Protein AF-0000000084992328 (afdb_homodimer)

Secondary structure (DSSP, 8-state):
--EEEEE--TTSSEEEEEEE-PPBT-B--HHHHHHHHHHHH-STT--THHHH----EEEEESEETTEE-SSPEEEEEE-GGGGGTTTTS-SSTT--TTSS---SPPTTSSHHHHHHHHT-SSTHHHHHHHSGGGHHHHHHHHHHHHHHHHTTT-EEEEEEEEETTEE-PPPPS-HHHHHHHHHHSTTS-S-HHHHHHHHHHHHHHHHTT--B-EEEEEEEESPPTT-B-SSSGGG-HHHHHHHHHHTSTTEEEEEETTGGGGGGSBHHHHS--EEEETTTEEEES--TTTTEETTEE-SSPEEEEEEEPPPS--SSPPEEE-TTT--EEEPP-----SB-HHHHHHHHHHHHHHHHHHHHHHHH--SBHHHHHHHHHHHHHHHHHT--/--EEEEE--TTSSEEEEEEE-PPBT-B--HHHHHHHHHHHH-STT--THHHH----EEEEESEETTEE-SSPEEEEEE-GGGGGTTTTS-SSTT--TTSS---SPPTTSSHHHHHHHHT-SSTHHHHHHHSGGGHHHHHHHHHHHHHHHHTTT-EEEEEEEEETTEE-PPPPS-HHHHHHHHHHSTTS-S-HHHHHHHHHHHHHHHHTT--B-EEEEEEEESPPTT-B-SSSGGG-HHHHHHHHHHTSTTEEEEEETTGGGGGGSBHHHHS--EEEETTTEEEES--TTTTEETTEE-SSPEEEEEEEPPPS--SSPPEEE-TTT--EEEPP-----SB-HHHHHHHHHHHHHHHHHHHHHHHH--SBHHHHHHHHHHHHHHHHHT--

Foldseek 3Di:
DWDKDWDDFQLAFKIKMKIAQDFWFQQADQVLLQVLLLLLLFAFQFFPQSVVDRWTKDWDDQDDPRIGHNGMIMIITGDPNNVVCCQQPPPDPSRPVVPPFFQWAFPQFCQPVVCVVVVHRRSSVPCGCRPLSNLSNLSSQLSSLQSLVVLLVKHKAKAFAWKAPQGHDQDDDDRVLLRVQLSVARHRHNDPVSSVVNSVVLVVQVVVQAAIKGKMKMKMADAAWFFFDLPDDVRQLVVQLFCLLCVRRQWDDKAWQLGPVLVPDDPVPQDWDWDADLVPGIDTPDPSRQQDDSSIGPNGMHMMMIIGGTDRATSQFDWTARNVVRDIDGGDHDRGGRYSHSSSRSSSSSSSSSSSSVRLCVVQNDNHSVSSSVSSVVVVVCRSNVHD/DWDKDWDDFQLAFKIKMKIAQDFWFQQADQVLLQVLLLLLLFAFQFFPQSVVDRWTKDWDDQDDPRIGHNGMIMIITGDPNNVVCCQQPPPDPNRPVVPPFFQWAFPQFCQPVVCVVVVHRRSSVPCGCRPLSNLSNLSSQLSSLQSLVVLLVKHKAKAFAWKAPQGHDQDDDDRVLLRVQLSVARHRHNDPVSSVVNSVVLVVQVVVQAAIKGKMKMKMADAAWFFFDLPDDVGQLVVQLFCLLCVNRQWDDKAWQLGPVLVPDDPVPQDWDWDADLVPGIDTPDPSRQQDDSSIGPNDMHMMMIIGGTDRATSQFDWTARNVVRDIDGGDHDRGGRYSHSSSRSSSSSSSSSSSSVRLCVVQNDNHSVSSSVSSVVVVVCRSNVHD

Radius of gyration: 25.71 Å; Cα contacts (8 Å, |Δi|>4): 1980; chains: 2; bounding box: 66×74×64 Å

Organism: Ammonifex degensii (strain DSM 10501 / KC4) (NCBI:txid429009)

Solvent-accessible surface area (backbone atoms only — not comparable to full-atom values): 36975 Å² total; per-residue (Å²): 118,62,47,71,50,69,48,52,34,60,54,26,65,32,34,28,26,41,37,36,56,54,38,17,63,42,76,53,54,53,66,63,35,25,54,55,46,48,53,37,54,39,39,62,44,52,37,71,60,50,72,70,53,77,64,48,57,43,78,76,39,29,59,60,96,42,22,28,65,37,51,54,33,32,38,37,30,63,36,80,65,17,76,83,26,48,55,53,57,35,92,55,92,78,31,37,73,85,50,88,65,35,44,30,36,34,34,62,38,32,23,52,25,43,18,64,53,69,50,47,69,50,31,55,77,33,45,30,44,53,30,69,59,51,46,57,30,47,34,45,54,9,36,54,25,39,54,54,32,46,77,67,60,26,49,68,28,40,30,36,30,28,39,32,82,43,69,44,79,76,81,81,78,53,53,67,55,45,34,53,36,5,69,70,29,60,44,24,16,54,49,65,69,45,35,54,53,32,53,51,50,49,51,52,29,49,76,68,26,34,14,30,11,9,31,26,36,37,34,35,38,63,45,62,53,31,39,48,26,49,79,47,53,91,50,9,38,53,6,50,47,32,16,48,51,30,30,40,81,55,34,31,19,36,28,31,36,50,19,62,61,27,14,54,28,42,23,84,74,44,44,33,43,38,43,66,42,85,87,74,23,71,47,57,89,53,63,43,50,13,18,44,23,48,23,13,22,58,45,47,50,33,32,37,37,38,19,27,41,30,44,55,40,26,79,59,48,52,56,9,33,27,69,82,78,59,41,83,35,63,21,50,76,54,98,51,40,34,29,56,52,37,23,47,26,46,43,44,42,14,45,49,29,35,54,53,37,36,34,48,43,70,74,45,38,56,68,30,44,66,54,22,52,50,42,47,50,51,48,54,51,31,58,53,67,67,53,112,118,64,48,73,51,69,49,52,34,62,56,28,65,32,35,29,27,42,36,36,55,55,37,16,63,41,78,53,51,54,66,63,37,25,54,55,47,48,53,36,53,40,40,62,44,52,39,72,60,50,72,71,53,76,64,47,58,42,77,75,40,28,58,59,96,43,23,28,64,39,51,53,33,33,37,37,29,63,35,79,64,18,76,83,26,49,54,54,56,34,92,54,91,78,32,38,72,86,50,90,66,36,43,30,37,34,35,61,38,32,22,52,27,43,18,64,53,70,50,47,69,48,31,54,80,32,45,30,44,52,30,68,59,51,47,57,30,48,34,45,55,9,36,56,24,39,54,56,31,47,76,67,58,27,48,69,26,41,31,35,30,30,40,32,81,43,66,44,79,75,83,81,77,52,51,68,55,45,34,54,37,5,70,71,29,60,44,24,16,54,48,63,69,44,34,55,51,32,53,52,50,50,51,53,30,48,76,68,26,33,14,29,11,8,30,28,36,36,38,37,35,64,46,62,53,32,39,47,26,50,77,47,56,90,48,9,39,52,6,51,48,32,18,48,50,30,32,40,81,55,34,31,18,36,27,30,36,51,19,63,61,28,14,54,28,42,22,84,74,44,44,34,41,39,42,66,43,86,87,75,22,73,46,57,90,54,64,43,50,13,18,43,22,49,24,14,22,56,46,47,50,33,30,38,34,40,21,28,42,29,44,52,41,27,81,59,47,52,56,9,31,26,70,82,78,58,40,82,36,63,21,48,75,55,98,52,39,34,30,56,51,37,22,46,28,47,43,45,42,12,44,48,29,33,54,53,36,37,34,48,44,70,73,46,38,58,67,31,44,67,54,21,51,52,43,45,51,53,48,53,51,33,58,54,67,69,53,113

Structure (mmCIF, N/CA/C/O backbone):
data_AF-0000000084992328-model_v1
#
loop_
_entity.id
_entity.type
_entity.pdbx_description
1 polymer 'Chorismate synthase'
#
loop_
_atom_site.group_PDB
_atom_site.id
_atom_site.type_symbol
_atom_site.label_atom_id
_atom_site.label_alt_id
_atom_site.label_comp_id
_atom_site.label_asym_id
_atom_site.label_entity_id
_atom_site.label_seq_id
_atom_site.pdbx_PDB_ins_code
_atom_site.Cartn_x
_atom_site.Cartn_y
_atom_site.Cartn_z
_atom_site.occupancy
_atom_site.B_iso_or_equiv
_atom_site.auth_seq_id
_atom_site.auth_comp_id
_atom_site.auth_asym_id
_atom_site.auth_atom_id
_atom_site.pdbx_PDB_model_num
ATOM 1 N N . MET A 1 1 ? 4.703 6.332 -19.797 1 87.5 1 MET A N 1
ATOM 2 C CA . MET A 1 1 ? 4.566 5.719 -18.484 1 87.5 1 MET A CA 1
ATOM 3 C C . MET A 1 1 ? 4.648 4.199 -18.578 1 87.5 1 MET A C 1
ATOM 5 O O . MET A 1 1 ? 4.059 3.598 -19.484 1 87.5 1 MET A O 1
ATOM 9 N N . LEU A 1 2 ? 5.5 3.541 -17.797 1 96.81 2 LEU A N 1
ATOM 10 C CA . LEU A 1 2 ? 5.684 2.096 -17.766 1 96.81 2 LEU A CA 1
ATOM 11 C C . LEU A 1 2 ? 4.473 1.406 -17.141 1 96.81 2 LEU A C 1
ATOM 13 O O . LEU A 1 2 ? 4.082 1.726 -16.016 1 96.81 2 LEU A O 1
ATOM 17 N N . ARG A 1 3 ? 3.838 0.567 -17.891 1 97.81 3 ARG A N 1
ATOM 18 C CA . ARG A 1 3 ? 2.695 -0.176 -17.375 1 97.81 3 ARG A CA 1
ATOM 19 C C . ARG A 1 3 ? 2.641 -1.582 -17.953 1 97.81 3 ARG A C 1
ATOM 21 O O . ARG A 1 3 ? 3.283 -1.861 -18.969 1 97.81 3 ARG A O 1
ATOM 28 N N . TYR A 1 4 ? 1.956 -2.506 -17.266 1 98.5 4 TYR A N 1
ATOM 29 C CA . TYR A 1 4 ? 1.729 -3.842 -17.797 1 98.5 4 TYR A CA 1
ATOM 30 C C . TYR A 1 4 ? 0.329 -4.336 -17.469 1 98.5 4 TYR A C 1
ATOM 32 O O . TYR A 1 4 ? -0.289 -3.861 -16.5 1 98.5 4 TYR A O 1
ATOM 40 N N . LEU A 1 5 ? -0.196 -5.176 -18.312 1 98.19 5 LEU A N 1
ATOM 41 C CA . LEU A 1 5 ? -1.44 -5.91 -18.109 1 98.19 5 LEU A CA 1
ATOM 42 C C . LEU A 1 5 ? -1.212 -7.414 -18.234 1 98.19 5 LEU A C 1
ATOM 44 O O . LEU A 1 5 ? -0.375 -7.855 -19.016 1 98.19 5 LEU A O 1
ATOM 48 N N . THR A 1 6 ? -1.882 -8.156 -17.438 1 98.31 6 THR A N 1
ATOM 49 C CA . THR A 1 6 ? -1.781 -9.609 -17.484 1 98.31 6 THR A CA 1
ATOM 50 C C . THR A 1 6 ? -3.131 -10.234 -17.828 1 98.31 6 THR A C 1
ATOM 52 O O . THR A 1 6 ? -4.176 -9.609 -17.641 1 98.31 6 THR A O 1
ATOM 55 N N . ALA A 1 7 ? -3.105 -11.359 -18.422 1 98.06 7 ALA A N 1
ATOM 56 C CA . ALA A 1 7 ? -4.289 -12.148 -18.75 1 98.06 7 ALA A CA 1
ATOM 57 C C . ALA A 1 7 ? -4.004 -13.641 -18.641 1 98.06 7 ALA A C 1
ATOM 59 O O . ALA A 1 7 ? -2.844 -14.062 -18.688 1 98.06 7 ALA A O 1
ATOM 60 N N . GLY A 1 8 ? -5.02 -14.352 -18.469 1 97.25 8 GLY A N 1
ATOM 61 C CA . GLY A 1 8 ? -4.918 -15.805 -18.422 1 97.25 8 GLY A CA 1
ATOM 62 C C . GLY A 1 8 ? -5.504 -16.406 -17.172 1 97.25 8 GLY A C 1
ATOM 63 O O . GLY A 1 8 ? -5.586 -15.742 -16.125 1 97.25 8 GLY A O 1
ATOM 64 N N . GLU A 1 9 ? -5.941 -17.625 -17.266 1 96.25 9 GLU A N 1
ATOM 65 C CA . GLU A 1 9 ? -6.484 -18.422 -16.172 1 96.25 9 GLU A CA 1
ATOM 66 C C . GLU A 1 9 ? -5.516 -19.531 -15.75 1 96.25 9 GLU A C 1
ATOM 68 O O . GLU A 1 9 ? -4.684 -19.969 -16.547 1 96.25 9 GLU A O 1
ATOM 73 N N . SER A 1 10 ? -5.602 -20 -14.555 1 94 10 SER A N 1
ATOM 74 C CA . SER A 1 10 ? -4.688 -20.984 -13.992 1 94 10 SER A CA 1
ATOM 75 C C . SER A 1 10 ? -4.621 -22.234 -14.859 1 94 10 SER A C 1
ATOM 77 O O . SER A 1 10 ? -3.549 -22.812 -15.055 1 94 10 SER A O 1
ATOM 79 N N . HIS A 1 11 ? -5.766 -22.703 -15.328 1 93.81 11 HIS A N 1
ATOM 80 C CA . HIS A 1 11 ? -5.812 -23.922 -16.141 1 93.81 11 HIS A CA 1
ATOM 81 C C . HIS A 1 11 ? -6.129 -23.609 -17.594 1 93.81 11 HIS A C 1
ATOM 83 O O . HIS A 1 11 ? 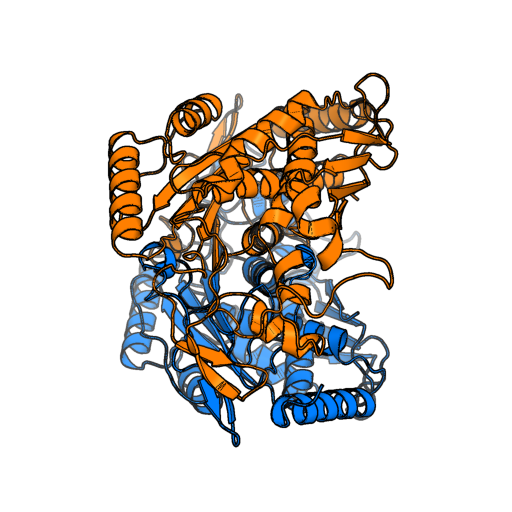-6.469 -24.5 -18.359 1 93.81 11 HIS A O 1
ATOM 89 N N . GLY A 1 12 ? -6.078 -22.328 -17.922 1 95.12 12 GLY A N 1
ATOM 90 C CA . GLY A 1 12 ? -6.254 -21.938 -19.312 1 95.12 12 GLY A CA 1
ATOM 91 C C . GLY A 1 12 ? -5.055 -22.266 -20.188 1 95.12 12 GLY A C 1
ATOM 92 O O . GLY A 1 12 ? -4.117 -22.938 -19.734 1 95.12 12 GLY A O 1
ATOM 93 N N . GLN A 1 13 ? -5.07 -21.766 -21.422 1 96 13 GLN A N 1
ATOM 94 C CA . GLN A 1 13 ? -4.07 -22.125 -22.422 1 96 13 GLN A CA 1
ATOM 95 C C . GLN A 1 13 ? -2.709 -21.531 -22.094 1 96 13 GLN A C 1
ATOM 97 O O . GLN A 1 13 ? -1.673 -22.141 -22.344 1 96 13 GLN A O 1
ATOM 102 N N . ALA A 1 14 ? -2.748 -20.328 -21.562 1 97.44 14 ALA A N 1
ATOM 103 C CA . ALA A 1 14 ? -1.492 -19.625 -21.312 1 97.44 14 ALA A CA 1
ATOM 104 C C . ALA A 1 14 ? -1.701 -18.438 -20.391 1 97.44 14 ALA A C 1
ATOM 106 O O . ALA A 1 14 ? -2.838 -18.031 -20.125 1 97.44 14 ALA A O 1
ATOM 107 N N . LEU A 1 15 ? -0.66 -18.016 -19.797 1 98.06 15 LEU A N 1
ATOM 108 C CA . LEU A 1 15 ? -0.579 -16.703 -19.156 1 98.06 15 LEU A CA 1
ATOM 109 C C . LEU A 1 15 ? 0.101 -15.688 -20.062 1 98.06 15 LEU A C 1
ATOM 111 O O . LEU A 1 15 ? 1.062 -16.016 -20.766 1 98.06 15 LEU A O 1
ATOM 115 N N . LEU A 1 16 ? -0.446 -14.445 -20.078 1 98.5 16 LEU A N 1
ATOM 116 C CA . LEU A 1 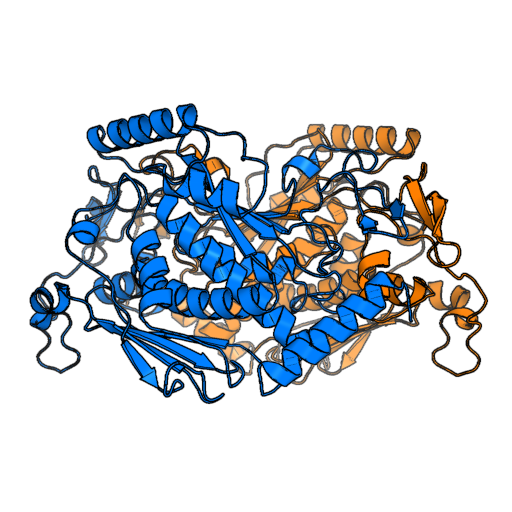16 ? 0.039 -13.391 -20.969 1 98.5 16 LEU A CA 1
ATOM 117 C C . LEU A 1 16 ? 0.363 -12.125 -20.188 1 98.5 16 LEU A C 1
ATOM 119 O O . LEU A 1 16 ? -0.299 -11.812 -19.188 1 98.5 16 LEU A O 1
ATOM 123 N N . THR A 1 17 ? 1.341 -11.445 -20.609 1 98.5 17 THR A N 1
ATOM 124 C CA . THR A 1 17 ? 1.59 -10.086 -20.141 1 98.5 17 THR A CA 1
ATOM 125 C C . THR A 1 17 ? 1.989 -9.18 -21.312 1 98.5 17 THR A C 1
ATOM 127 O O . THR A 1 17 ? 2.703 -9.609 -22.219 1 98.5 17 THR A O 1
ATOM 130 N N . ILE A 1 18 ? 1.45 -7.965 -21.375 1 98.75 18 ILE A N 1
ATOM 131 C CA . ILE A 1 18 ? 1.854 -6.91 -22.297 1 98.75 18 ILE A CA 1
ATOM 132 C C . ILE A 1 18 ? 2.441 -5.738 -21.531 1 98.75 18 ILE A C 1
ATOM 134 O O . ILE A 1 18 ? 1.817 -5.227 -20.594 1 98.75 18 ILE A O 1
ATOM 138 N N . ILE A 1 19 ? 3.619 -5.41 -21.859 1 98.75 19 ILE A N 1
ATOM 139 C CA . ILE A 1 19 ? 4.34 -4.301 -21.25 1 98.75 19 ILE A CA 1
ATOM 140 C C . ILE A 1 19 ? 4.406 -3.129 -22.234 1 98.75 19 ILE A C 1
ATOM 142 O O . ILE A 1 19 ? 4.742 -3.309 -23.406 1 98.75 19 ILE A O 1
ATOM 146 N N . GLU A 1 20 ? 4.066 -1.987 -21.734 1 98.38 20 GLU A N 1
ATOM 147 C CA . GLU A 1 20 ? 4.164 -0.756 -22.516 1 98.38 20 GLU A CA 1
ATOM 148 C C . GLU A 1 20 ? 5.066 0.264 -21.828 1 98.38 20 GLU A C 1
ATOM 150 O O . GLU A 1 20 ? 5.012 0.422 -20.609 1 98.38 20 GLU A O 1
ATOM 155 N N . GLY A 1 21 ? 5.941 0.897 -22.625 1 98.12 21 GLY A N 1
ATOM 156 C CA . GLY A 1 21 ? 6.715 2.002 -22.094 1 98.12 21 GLY A CA 1
ATOM 157 C C . GLY A 1 21 ? 8.188 1.667 -21.906 1 98.12 21 GLY A C 1
ATOM 158 O O . GLY A 1 21 ? 8.984 2.533 -21.531 1 98.12 21 GLY A O 1
ATOM 159 N N . MET A 1 22 ? 8.555 0.413 -22.172 1 98.5 22 MET A N 1
ATOM 160 C CA . MET A 1 22 ? 9.961 0.031 -22.062 1 98.5 22 MET A CA 1
ATOM 161 C C . MET A 1 22 ? 10.789 0.66 -23.172 1 98.5 22 MET A C 1
ATOM 163 O O . MET A 1 22 ? 10.422 0.567 -24.359 1 98.5 22 MET A O 1
ATOM 167 N N . PRO A 1 23 ? 11.883 1.31 -22.875 1 98.56 23 PRO A N 1
ATOM 168 C CA . PRO A 1 23 ? 12.688 1.961 -23.906 1 98.56 23 PRO A CA 1
ATOM 169 C C . PRO A 1 23 ? 13.281 0.969 -24.906 1 98.56 23 PRO A C 1
ATOM 171 O O . PRO A 1 23 ? 13.461 -0.208 -24.594 1 98.56 23 PRO A O 1
ATOM 174 N N . ALA A 1 24 ? 13.586 1.529 -26.109 1 98.69 24 ALA A N 1
ATOM 175 C CA . ALA A 1 24 ? 14.273 0.734 -27.125 1 98.69 24 ALA A CA 1
ATOM 176 C C . ALA A 1 24 ? 15.734 0.504 -26.75 1 98.69 24 ALA A C 1
ATOM 178 O O . ALA A 1 24 ? 16.375 1.383 -26.172 1 98.69 24 ALA A O 1
ATOM 179 N N . GLY A 1 25 ? 16.203 -0.75 -27.078 1 98.69 25 GLY A N 1
ATOM 180 C CA . GLY A 1 25 ? 17.625 -0.988 -26.984 1 98.69 25 GLY A CA 1
ATOM 181 C C . GLY A 1 25 ? 18.016 -1.762 -25.734 1 98.69 25 GLY A C 1
ATOM 182 O O . GLY A 1 25 ? 19.203 -1.949 -25.453 1 98.69 25 GLY A O 1
ATOM 183 N N . LEU A 1 26 ? 17.109 -2.211 -24.969 1 98.75 26 LEU A N 1
ATOM 184 C CA . LEU A 1 26 ? 17.391 -3.092 -23.844 1 98.75 26 LEU A CA 1
ATOM 185 C C . LEU A 1 26 ? 17.672 -4.512 -24.312 1 98.75 26 LEU A C 1
ATOM 187 O O . LEU A 1 26 ? 16.844 -5.109 -25 1 98.75 26 LEU A O 1
ATOM 191 N N . TRP A 1 27 ? 18.844 -5.02 -23.969 1 98.44 27 TRP A N 1
ATOM 192 C CA . TRP A 1 27 ? 19.109 -6.426 -24.25 1 98.44 27 TRP A CA 1
ATOM 193 C C . TRP A 1 27 ? 18.219 -7.332 -23.422 1 98.44 27 TRP A C 1
ATOM 195 O O . TRP A 1 27 ? 18.203 -7.258 -22.188 1 98.44 27 TRP A O 1
ATOM 205 N N . LEU A 1 28 ? 17.438 -8.133 -24.031 1 98.5 28 LEU A N 1
ATOM 206 C CA . LEU A 1 28 ? 16.438 -8.977 -23.375 1 98.5 28 LEU A CA 1
ATOM 207 C C . LEU A 1 28 ? 16.297 -10.312 -24.094 1 98.5 28 LEU A C 1
ATOM 209 O O . LEU A 1 28 ? 15.977 -10.352 -25.281 1 98.5 28 LEU A O 1
ATOM 213 N N . THR A 1 29 ? 16.531 -11.391 -23.375 1 98.38 29 THR A N 1
ATOM 214 C CA . THR A 1 29 ? 16.391 -12.727 -23.938 1 98.38 29 THR A CA 1
ATOM 215 C C . THR A 1 29 ? 15.359 -13.531 -23.141 1 98.38 29 THR A C 1
ATOM 217 O O . THR A 1 29 ? 15.109 -13.25 -21.969 1 98.38 29 THR A O 1
ATOM 220 N N . ALA A 1 30 ? 14.781 -14.492 -23.828 1 98.56 30 ALA A N 1
ATOM 221 C CA . ALA A 1 30 ? 13.859 -15.406 -23.141 1 98.56 30 ALA A CA 1
ATOM 222 C C . ALA A 1 30 ? 14.539 -16.094 -21.969 1 98.56 30 ALA A C 1
ATOM 224 O O . ALA A 1 30 ? 13.93 -16.297 -20.922 1 98.56 30 ALA A O 1
ATOM 225 N N . ASP A 1 31 ? 15.781 -16.438 -22.141 1 98.25 31 ASP A N 1
ATOM 226 C CA . ASP A 1 31 ? 16.531 -17.141 -21.109 1 98.25 31 ASP A CA 1
ATOM 227 C C . ASP A 1 31 ? 16.609 -16.312 -19.828 1 98.25 31 ASP A C 1
ATOM 229 O O . ASP A 1 31 ? 16.547 -16.875 -18.719 1 98.25 31 ASP A O 1
ATOM 233 N N . TYR A 1 32 ? 16.797 -15.102 -19.969 1 98.19 32 TYR A N 1
ATOM 234 C CA . TYR A 1 32 ? 16.875 -14.234 -18.797 1 98.19 32 TYR A CA 1
ATOM 235 C C . TYR A 1 32 ? 15.57 -14.281 -18 1 98.19 32 TYR A C 1
ATOM 237 O O . TYR A 1 32 ? 15.586 -14.406 -16.781 1 98.19 32 TYR A O 1
ATOM 245 N N . ILE A 1 33 ? 14.477 -14.148 -18.703 1 98.69 33 ILE A N 1
ATOM 246 C CA . ILE A 1 33 ? 13.164 -14.172 -18.062 1 98.69 33 ILE A CA 1
ATOM 247 C C . ILE A 1 33 ? 12.914 -15.547 -17.438 1 98.69 33 ILE A C 1
ATOM 249 O O . ILE A 1 33 ? 12.438 -15.648 -16.312 1 98.69 33 ILE A O 1
ATOM 253 N N . ASP A 1 34 ? 13.312 -16.609 -18.172 1 98.25 34 ASP A N 1
ATOM 254 C CA . ASP A 1 34 ? 13.078 -17.984 -17.734 1 98.25 34 ASP A CA 1
ATOM 255 C C . ASP A 1 34 ? 13.781 -18.266 -16.422 1 98.25 34 ASP A C 1
ATOM 257 O O . ASP A 1 34 ? 13.281 -19.047 -15.602 1 98.25 34 ASP A O 1
ATOM 261 N N . ARG A 1 35 ? 14.891 -17.688 -16.203 1 97 35 ARG A N 1
ATOM 262 C CA . ARG A 1 35 ? 15.609 -17.891 -14.953 1 97 35 ARG A CA 1
ATOM 263 C C . ARG A 1 35 ? 14.781 -17.422 -13.758 1 97 35 ARG A C 1
ATOM 265 O O . ARG A 1 35 ? 14.766 -18.062 -12.711 1 97 35 ARG A O 1
ATOM 272 N N . GLN A 1 36 ? 14.156 -16.266 -13.914 1 97.5 36 GLN A N 1
ATOM 273 C CA . GLN A 1 36 ? 13.305 -15.766 -12.836 1 97.5 36 GLN A CA 1
ATOM 274 C C . GLN A 1 36 ? 12.07 -16.641 -12.672 1 97.5 36 GLN A C 1
ATOM 276 O O . GLN A 1 36 ? 11.609 -16.859 -11.547 1 97.5 36 GLN A O 1
ATOM 281 N N . LEU A 1 37 ? 11.484 -17.094 -13.781 1 97.94 37 LEU A N 1
ATOM 282 C CA . LEU A 1 37 ? 10.336 -17.984 -13.719 1 97.94 37 LEU A CA 1
ATOM 283 C C . LEU A 1 37 ? 10.688 -19.281 -12.992 1 97.94 37 LEU A C 1
ATOM 285 O O . LEU A 1 37 ? 9.891 -19.797 -12.203 1 97.94 37 LEU A O 1
ATOM 289 N N . GLU A 1 38 ? 11.859 -19.781 -13.25 1 96.06 38 GLU A N 1
ATOM 290 C CA . GLU A 1 38 ? 12.336 -20.984 -12.578 1 96.06 38 GLU A CA 1
ATOM 291 C C . GLU A 1 38 ? 12.477 -20.766 -11.07 1 96.06 38 GLU A C 1
ATOM 293 O O . GLU A 1 38 ? 12.117 -21.641 -10.273 1 96.06 38 GLU A O 1
ATOM 298 N N . ARG A 1 39 ? 13.023 -19.672 -10.688 1 96.06 39 ARG A N 1
ATOM 299 C CA . ARG A 1 39 ? 13.148 -19.344 -9.273 1 96.06 39 ARG A CA 1
ATOM 300 C C . ARG A 1 39 ? 11.781 -19.297 -8.594 1 96.06 39 ARG A C 1
ATOM 302 O O . ARG A 1 39 ? 11.633 -19.781 -7.469 1 96.06 39 ARG A O 1
ATOM 309 N N . ARG A 1 40 ? 10.82 -18.734 -9.242 1 96.62 40 ARG A N 1
ATOM 310 C CA . ARG A 1 40 ? 9.469 -18.641 -8.688 1 96.62 40 ARG A CA 1
ATOM 311 C C . ARG A 1 40 ? 8.891 -20.031 -8.43 1 96.62 40 ARG A C 1
ATOM 313 O O . ARG A 1 40 ? 8.125 -20.219 -7.484 1 96.62 40 ARG A O 1
ATOM 320 N N . GLN A 1 41 ? 9.219 -20.984 -9.305 1 93.88 41 GLN A N 1
ATOM 321 C CA . GLN A 1 41 ? 8.688 -22.344 -9.195 1 93.88 41 GLN A CA 1
ATOM 322 C C . GLN A 1 41 ? 9.406 -23.125 -8.094 1 93.88 41 GLN A C 1
ATOM 324 O O . GLN A 1 41 ? 8.945 -24.203 -7.691 1 93.88 41 GLN A O 1
ATOM 329 N N . GLY A 1 42 ? 10.5 -22.5 -7.613 1 89.19 42 GLY A N 1
ATOM 330 C CA . GLY A 1 42 ? 11.273 -23.172 -6.582 1 89.19 42 GLY A CA 1
ATOM 331 C C . GLY A 1 42 ? 10.711 -22.984 -5.188 1 89.19 42 GLY A C 1
ATOM 332 O O . GLY A 1 42 ? 9.641 -22.391 -5.023 1 89.19 42 GLY A O 1
ATOM 333 N N . GLY A 1 43 ? 11.344 -23.578 -4.215 1 90.62 43 GLY A N 1
ATOM 334 C CA . GLY A 1 43 ? 10.938 -23.5 -2.818 1 90.62 43 GLY A CA 1
ATOM 335 C C . GLY A 1 43 ? 10.414 -24.812 -2.271 1 90.62 43 GLY A C 1
ATOM 336 O O . GLY A 1 43 ? 9.633 -25.5 -2.934 1 90.62 43 GLY A O 1
ATOM 337 N N . TYR A 1 44 ? 10.898 -25.109 -1.121 1 89.25 44 TYR A N 1
ATOM 338 C CA . TYR A 1 44 ? 10.422 -26.312 -0.443 1 89.25 44 TYR A CA 1
ATOM 339 C C . TYR A 1 44 ? 8.977 -26.156 0.014 1 89.25 44 TYR A C 1
ATOM 341 O O . TYR A 1 44 ? 8.602 -25.109 0.534 1 89.25 44 TYR A O 1
ATOM 349 N N . GLY A 1 45 ? 8.18 -27.141 -0.234 1 84.19 45 GLY A N 1
ATOM 350 C CA . GLY A 1 45 ? 6.789 -27.078 0.17 1 84.19 45 GLY A CA 1
ATOM 351 C C . GLY A 1 45 ? 5.84 -26.844 -0.992 1 84.19 45 GLY A C 1
ATOM 352 O O . GLY A 1 45 ? 4.621 -26.812 -0.808 1 84.19 45 GLY A O 1
ATOM 353 N N . ARG A 1 46 ? 6.426 -26.703 -2.125 1 86.5 46 ARG A N 1
ATOM 354 C CA . ARG A 1 46 ? 5.609 -26.531 -3.32 1 86.5 46 ARG A CA 1
ATOM 355 C C . ARG A 1 46 ? 4.996 -27.844 -3.773 1 86.5 46 ARG A C 1
ATOM 357 O O . ARG A 1 46 ? 5.566 -28.922 -3.533 1 86.5 46 ARG A O 1
ATOM 364 N N . GLY A 1 47 ? 3.889 -27.688 -4.43 1 77.31 47 GLY A N 1
ATOM 365 C CA . GLY A 1 47 ? 3.148 -28.859 -4.855 1 77.31 47 GLY A CA 1
ATOM 366 C C . GLY A 1 47 ? 3.729 -29.516 -6.094 1 77.31 47 GLY A C 1
ATOM 367 O O . GLY A 1 47 ? 4.703 -29.016 -6.664 1 77.31 47 GLY A O 1
ATOM 368 N N . ALA A 1 48 ? 3.16 -30.641 -6.418 1 70.31 48 ALA A N 1
ATOM 369 C CA . ALA A 1 48 ? 3.611 -31.516 -7.496 1 70.31 48 ALA A CA 1
ATOM 370 C C . ALA A 1 48 ? 3.57 -30.781 -8.844 1 70.31 48 ALA A C 1
ATOM 372 O O . ALA A 1 48 ? 4.395 -31.047 -9.719 1 70.31 48 ALA A O 1
ATOM 373 N N . ARG A 1 49 ? 2.713 -29.844 -8.883 1 67.69 49 ARG A N 1
ATOM 374 C CA . ARG A 1 49 ? 2.578 -29.109 -10.133 1 67.69 49 ARG A CA 1
ATOM 375 C C . ARG A 1 49 ? 3.885 -28.422 -10.508 1 67.69 49 ARG A C 1
ATOM 377 O O . ARG A 1 49 ? 4.258 -28.375 -11.68 1 67.69 49 ARG A O 1
ATOM 384 N N . GLN A 1 50 ? 4.496 -27.891 -9.617 1 72.5 50 GLN A N 1
ATOM 385 C CA . GLN A 1 50 ? 5.703 -27.109 -9.859 1 72.5 50 GLN A CA 1
ATOM 386 C C . GLN A 1 50 ? 6.855 -28.016 -10.312 1 72.5 50 GLN A C 1
ATOM 388 O O . GLN A 1 50 ? 7.828 -27.531 -10.891 1 72.5 50 GLN A O 1
ATOM 393 N N . ARG A 1 51 ? 6.602 -29.281 -10.156 1 66.19 51 ARG A N 1
ATOM 394 C CA . ARG A 1 51 ? 7.613 -30.234 -10.594 1 66.19 51 ARG A CA 1
ATOM 395 C C . ARG A 1 51 ? 7.383 -30.641 -12.047 1 66.19 51 ARG A C 1
ATOM 397 O O . ARG A 1 51 ? 8.32 -31.062 -12.734 1 66.19 51 ARG A O 1
ATOM 404 N N . ILE A 1 52 ? 6.184 -30.5 -12.398 1 66.19 52 ILE A N 1
ATOM 405 C CA . ILE A 1 52 ? 5.805 -30.969 -13.734 1 66.19 52 ILE A CA 1
ATOM 406 C C . ILE A 1 52 ? 5.902 -29.812 -14.727 1 66.19 52 ILE A C 1
ATOM 408 O O . ILE A 1 52 ? 6.391 -29.984 -15.844 1 66.19 52 ILE A O 1
ATOM 412 N N . GLU A 1 53 ? 5.488 -28.688 -14.172 1 70.25 53 GLU A N 1
ATOM 413 C CA . GLU A 1 53 ? 5.434 -27.531 -15.062 1 70.25 53 GLU A CA 1
ATOM 414 C C . GLU A 1 53 ? 6.781 -26.828 -15.117 1 70.25 53 GLU A C 1
ATOM 416 O O . GLU A 1 53 ? 7.461 -26.688 -14.102 1 70.25 53 GLU A O 1
ATOM 421 N N . ARG A 1 54 ? 7.293 -26.703 -16.297 1 86.19 54 ARG A N 1
ATOM 422 C CA . ARG A 1 54 ? 8.422 -25.812 -16.5 1 86.19 54 ARG A CA 1
ATOM 423 C C . ARG A 1 54 ? 7.992 -24.578 -17.297 1 86.19 54 ARG A C 1
ATOM 425 O O . ARG A 1 54 ? 7.836 -24.625 -18.516 1 86.19 54 ARG A O 1
ATOM 432 N N . ASP A 1 55 ? 7.844 -23.516 -16.578 1 92.75 55 ASP A N 1
ATOM 433 C CA . ASP A 1 55 ? 7.398 -22.266 -17.203 1 92.75 55 ASP A CA 1
ATOM 434 C C . ASP A 1 55 ? 8.5 -21.672 -18.062 1 92.75 55 ASP A C 1
ATOM 436 O O . ASP A 1 55 ? 9.625 -21.469 -17.609 1 92.75 55 ASP A O 1
ATOM 440 N N . ARG A 1 56 ? 8.148 -21.469 -19.281 1 96.62 56 ARG A N 1
ATOM 441 C CA . ARG A 1 56 ? 9.031 -20.828 -20.25 1 96.62 56 ARG A CA 1
ATOM 442 C C . ARG A 1 56 ? 8.305 -19.703 -20.984 1 96.62 56 ARG A C 1
ATOM 444 O O . ARG A 1 56 ? 7.148 -19.859 -21.375 1 96.62 56 ARG A O 1
ATOM 451 N N . VAL A 1 57 ? 9.055 -18.641 -21.188 1 98.44 57 VAL A N 1
ATOM 452 C CA . VAL A 1 57 ? 8.414 -17.484 -21.812 1 98.44 57 VAL A CA 1
ATOM 453 C C . VAL A 1 57 ? 8.633 -17.531 -23.328 1 98.44 57 VAL A C 1
ATOM 455 O O . VAL A 1 57 ? 9.68 -17.969 -23.797 1 98.44 57 VAL A O 1
ATOM 458 N N . GLU A 1 58 ? 7.668 -17.219 -24.078 1 98.56 58 GLU A N 1
ATOM 459 C CA . GLU A 1 58 ? 7.75 -16.875 -25.5 1 98.56 58 GLU A CA 1
ATOM 460 C C . GLU A 1 58 ? 7.566 -15.375 -25.703 1 98.56 58 GLU A C 1
ATOM 462 O O . GLU A 1 58 ? 6.52 -14.82 -25.359 1 98.56 58 GLU A O 1
ATOM 467 N N . ILE A 1 59 ? 8.57 -14.75 -26.25 1 98.75 59 ILE A N 1
ATOM 468 C CA . ILE A 1 59 ? 8.445 -13.336 -26.578 1 98.75 59 ILE A CA 1
ATOM 469 C C . ILE A 1 59 ? 7.758 -13.18 -27.938 1 98.75 59 ILE A C 1
ATOM 471 O O . ILE A 1 59 ? 8.32 -13.555 -28.969 1 98.75 59 ILE A O 1
ATOM 475 N N . LEU A 1 60 ? 6.625 -12.555 -27.984 1 98.75 60 LEU A N 1
ATOM 476 C CA . LEU A 1 60 ? 5.797 -12.516 -29.188 1 98.75 60 LEU A CA 1
ATOM 477 C C . LEU A 1 60 ? 5.988 -11.203 -29.938 1 98.75 60 LEU A C 1
ATOM 479 O O . LEU A 1 60 ? 5.734 -11.133 -31.141 1 98.75 60 LEU A O 1
ATOM 483 N N . SER A 1 61 ? 6.383 -10.148 -29.266 1 98.62 61 SER A N 1
ATOM 484 C CA . SER A 1 61 ? 6.543 -8.836 -29.891 1 98.62 61 SER A CA 1
ATOM 485 C C . SER A 1 61 ? 7.488 -7.953 -29.094 1 98.62 61 SER A C 1
ATOM 487 O O . SER A 1 61 ? 7.867 -8.297 -27.969 1 98.62 61 SER A O 1
ATOM 489 N N . GLY A 1 62 ? 7.922 -6.902 -29.656 1 98.62 62 GLY A N 1
ATOM 490 C CA . GLY A 1 62 ? 8.617 -5.816 -28.969 1 98.62 62 GLY A CA 1
ATOM 491 C C . GLY A 1 62 ? 10.109 -6.039 -28.875 1 98.62 62 GLY A C 1
ATOM 492 O O . GLY A 1 62 ? 10.844 -5.172 -28.391 1 98.62 62 GLY A O 1
ATOM 493 N N . VAL A 1 63 ? 10.555 -7.199 -29.281 1 98.75 63 VAL A N 1
ATOM 494 C CA . VAL A 1 63 ? 11.977 -7.523 -29.25 1 98.75 63 VAL A CA 1
ATOM 495 C C . VAL A 1 63 ? 12.422 -8.07 -30.609 1 98.75 63 VAL A C 1
ATOM 497 O O . VAL A 1 63 ? 11.727 -8.898 -31.203 1 98.75 63 VAL A O 1
ATOM 500 N N . ARG A 1 64 ? 13.461 -7.625 -31.156 1 98.56 64 ARG A N 1
ATOM 501 C CA . ARG A 1 64 ? 14.094 -8.125 -32.375 1 98.56 64 ARG A CA 1
ATOM 502 C C . ARG A 1 64 ? 15.602 -8.219 -32.219 1 98.56 64 ARG A C 1
ATOM 504 O O . ARG A 1 64 ? 16.25 -7.246 -31.797 1 98.56 64 ARG A O 1
ATOM 511 N N . GLY A 1 65 ? 16.125 -9.398 -32.469 1 97.81 65 GLY A N 1
ATOM 512 C CA . GLY A 1 65 ? 17.547 -9.609 -32.312 1 97.81 65 GLY A CA 1
ATOM 513 C C . GLY A 1 65 ? 18.031 -9.508 -30.875 1 97.81 65 GLY A C 1
ATOM 514 O O . GLY A 1 65 ? 19.156 -9.109 -30.625 1 97.81 65 GLY A O 1
ATOM 515 N N . GLY A 1 66 ? 17.172 -9.609 -29.969 1 98.19 66 GLY A N 1
ATOM 516 C CA . GLY A 1 66 ? 17.531 -9.602 -28.562 1 98.19 66 GLY A CA 1
ATOM 517 C C . GLY A 1 66 ? 17.484 -8.227 -27.938 1 98.19 66 GLY A C 1
ATOM 518 O O . GLY A 1 66 ? 17.922 -8.031 -26.797 1 98.19 66 GLY A O 1
ATOM 519 N N . PHE A 1 67 ? 16.953 -7.277 -28.734 1 98.62 67 PHE A N 1
ATOM 520 C CA . PHE A 1 67 ? 16.859 -5.918 -28.219 1 98.62 67 PHE A CA 1
ATOM 521 C C . PHE A 1 67 ? 15.414 -5.418 -28.281 1 98.62 67 PHE A C 1
ATOM 523 O O . PHE A 1 67 ? 14.703 -5.676 -29.25 1 98.62 67 PHE A O 1
ATOM 530 N N . THR A 1 68 ? 14.977 -4.727 -27.234 1 98.75 68 THR A N 1
ATOM 531 C CA . THR A 1 68 ? 13.648 -4.133 -27.25 1 98.75 68 THR A CA 1
ATOM 532 C C . THR A 1 68 ? 13.531 -3.072 -28.344 1 98.75 68 THR A C 1
ATOM 534 O O . THR A 1 68 ? 14.5 -2.369 -28.625 1 98.75 68 THR A O 1
ATOM 537 N N . LEU A 1 69 ? 12.344 -2.809 -28.859 1 98.5 69 LEU A N 1
ATOM 538 C CA . LEU A 1 69 ? 12.102 -1.914 -29.984 1 98.5 69 LEU A CA 1
ATOM 539 C C . LEU A 1 69 ? 11.469 -0.609 -29.516 1 98.5 69 LEU A C 1
ATOM 541 O O . LEU A 1 69 ? 11.359 0.347 -30.297 1 98.5 69 LEU A O 1
ATOM 545 N N . GLY A 1 70 ? 11.008 -0.573 -28.266 1 98 70 GLY A N 1
ATOM 546 C CA . GLY A 1 70 ? 10.227 0.559 -27.781 1 98 70 GLY A CA 1
ATOM 547 C C . GLY A 1 70 ? 8.734 0.354 -27.938 1 98 70 GLY A C 1
ATOM 548 O O . GLY A 1 70 ? 7.938 1.06 -27.312 1 98 70 GLY A O 1
ATOM 549 N N . SER A 1 71 ? 8.359 -0.523 -28.812 1 97.94 71 SER A N 1
ATOM 550 C CA . SER A 1 71 ? 6.957 -0.896 -28.953 1 97.94 71 SER A CA 1
ATOM 551 C C . SER A 1 71 ? 6.531 -1.892 -27.875 1 97.94 71 SER A C 1
ATOM 553 O O . SER A 1 71 ? 7.375 -2.434 -27.156 1 97.94 71 SER A O 1
ATOM 555 N N . PRO A 1 72 ? 5.277 -2.115 -27.656 1 98.44 72 PRO A N 1
ATOM 556 C CA . PRO A 1 72 ? 4.82 -3.012 -26.594 1 98.44 72 PRO A CA 1
ATOM 557 C C . PRO A 1 72 ? 5.461 -4.395 -26.672 1 98.44 72 PRO A C 1
ATOM 559 O O . PRO A 1 72 ? 5.645 -4.938 -27.766 1 98.44 72 PRO A O 1
ATOM 562 N N . ILE A 1 73 ? 5.824 -4.922 -25.5 1 98.88 73 ILE A N 1
ATOM 563 C CA . ILE A 1 73 ? 6.391 -6.262 -25.375 1 98.88 73 ILE A CA 1
ATOM 564 C C . ILE A 1 73 ? 5.312 -7.234 -24.906 1 98.88 73 ILE A C 1
ATOM 566 O O . ILE A 1 73 ? 4.715 -7.051 -23.844 1 98.88 73 ILE A O 1
ATOM 570 N N . ALA A 1 74 ? 5.02 -8.227 -25.734 1 98.81 74 ALA A N 1
ATOM 571 C CA . ALA A 1 74 ? 4.055 -9.266 -25.375 1 98.81 74 ALA A CA 1
ATOM 572 C C . ALA A 1 74 ? 4.762 -10.57 -25.016 1 98.81 74 ALA A C 1
ATOM 574 O O . ALA A 1 74 ? 5.598 -11.062 -25.781 1 98.81 74 ALA A O 1
ATOM 575 N N . LEU A 1 75 ? 4.484 -11.078 -23.859 1 98.88 75 LEU A N 1
ATOM 576 C CA . LEU A 1 75 ? 5.07 -12.32 -23.359 1 98.88 75 LEU A CA 1
ATOM 577 C C . LEU A 1 75 ? 3.994 -13.375 -23.125 1 98.88 75 LEU A C 1
ATOM 579 O O . LEU A 1 75 ? 2.939 -13.078 -22.562 1 98.88 75 LEU A O 1
ATOM 583 N N . LYS A 1 76 ? 4.25 -14.555 -23.562 1 98.75 76 LYS A N 1
ATOM 584 C CA . LYS A 1 76 ? 3.332 -15.68 -23.406 1 98.75 76 LYS A CA 1
ATOM 585 C C . LYS A 1 76 ? 4.004 -16.844 -22.672 1 98.75 76 LYS A C 1
ATOM 587 O O . LYS A 1 76 ? 5.141 -17.203 -22.984 1 98.75 76 LYS A O 1
ATOM 592 N N . ILE A 1 77 ? 3.396 -17.375 -21.688 1 98.25 77 ILE A N 1
ATOM 593 C CA . ILE A 1 77 ? 3.812 -18.594 -21 1 98.25 77 ILE A CA 1
ATOM 594 C C . ILE A 1 77 ? 2.719 -19.656 -21.109 1 98.25 77 ILE A C 1
ATOM 596 O O . ILE A 1 77 ? 1.658 -19.531 -20.5 1 98.25 77 ILE A O 1
ATOM 600 N N . ALA A 1 78 ? 2.969 -20.688 -21.844 1 96.5 78 ALA A N 1
ATOM 601 C CA . ALA A 1 78 ? 1.983 -21.734 -22.094 1 96.5 78 ALA A CA 1
ATOM 602 C C . ALA A 1 78 ? 1.778 -22.594 -20.844 1 96.5 78 ALA A C 1
ATOM 604 O O . ALA A 1 78 ? 2.732 -22.891 -20.125 1 96.5 78 ALA A O 1
ATOM 605 N N . ASN A 1 79 ? 0.51 -22.953 -20.656 1 93.56 79 ASN A N 1
ATOM 606 C CA . ASN A 1 79 ? 0.205 -23.938 -19.625 1 93.56 79 ASN A CA 1
ATOM 607 C C . ASN A 1 79 ? 0.284 -25.359 -20.156 1 93.56 79 ASN A C 1
ATOM 609 O O . ASN A 1 79 ? -0.56 -25.781 -20.938 1 93.56 79 ASN A O 1
ATOM 613 N N . ARG A 1 80 ? 1.189 -26.047 -19.641 1 90.56 80 ARG A N 1
ATOM 614 C CA . ARG A 1 80 ? 1.351 -27.422 -20.125 1 90.56 80 ARG A CA 1
ATOM 615 C C . ARG A 1 80 ? 0.175 -28.297 -19.688 1 90.56 80 ARG A C 1
ATOM 617 O O . ARG A 1 80 ? -0.204 -29.234 -20.391 1 90.56 80 ARG A O 1
ATOM 624 N N . ASP A 1 81 ? -0.417 -27.938 -18.609 1 89.38 81 ASP A N 1
ATOM 625 C CA . ASP A 1 81 ? -1.526 -28.734 -18.078 1 89.38 81 ASP A CA 1
ATOM 626 C C . ASP A 1 81 ? -2.82 -28.438 -18.828 1 89.38 81 ASP A C 1
ATOM 628 O O . ASP A 1 81 ? -3.857 -29.047 -18.547 1 89.38 81 ASP A O 1
ATOM 632 N N . TRP A 1 82 ? -2.764 -27.578 -19.781 1 91.38 82 TRP A N 1
ATOM 633 C CA . TRP A 1 82 ? -3.934 -27.219 -20.562 1 91.38 82 TRP A CA 1
ATOM 634 C C . TRP A 1 82 ? -4.555 -28.438 -21.234 1 91.38 82 TRP A C 1
ATOM 636 O O . TRP A 1 82 ? -5.777 -28.531 -21.359 1 91.38 82 TRP A O 1
ATOM 646 N N . GLU A 1 83 ? -3.75 -29.359 -21.562 1 92 83 GLU A N 1
ATOM 647 C CA . GLU A 1 83 ? -4.219 -30.562 -22.234 1 92 83 GLU A CA 1
ATOM 648 C C . GLU A 1 83 ? -5.246 -31.312 -21.391 1 92 83 GLU A C 1
ATOM 650 O O . GLU A 1 83 ? -6.176 -31.922 -21.938 1 92 83 GLU A O 1
ATOM 655 N N . ASN A 1 84 ? -5.121 -31.281 -20.109 1 92.5 84 ASN A N 1
ATOM 656 C CA . ASN A 1 84 ? -6.02 -31.984 -19.203 1 92.5 84 ASN A CA 1
ATOM 657 C C . ASN A 1 84 ? -7.262 -31.156 -18.891 1 92.5 84 ASN A C 1
ATOM 659 O O . ASN A 1 84 ? -8.188 -31.641 -18.234 1 92.5 84 ASN A O 1
ATOM 663 N N . TRP A 1 85 ? -7.273 -29.953 -19.453 1 95 85 TRP A N 1
ATOM 664 C CA . TRP A 1 85 ? -8.352 -29.047 -19.062 1 95 85 TRP A CA 1
ATOM 665 C C . TRP A 1 85 ? -9.07 -28.5 -20.281 1 95 85 TRP A C 1
ATOM 667 O O . TRP A 1 85 ? -9.977 -27.672 -20.172 1 95 85 TRP A O 1
ATOM 677 N N . ARG A 1 86 ? -8.766 -29.016 -21.438 1 95.5 86 ARG A N 1
ATOM 678 C CA . ARG A 1 86 ? -9.258 -28.5 -22.703 1 95.5 86 ARG A CA 1
ATOM 679 C C . ARG A 1 86 ? -10.781 -28.516 -22.75 1 95.5 86 ARG A C 1
ATOM 681 O O . ARG A 1 86 ? -11.398 -27.594 -23.281 1 95.5 86 ARG A O 1
ATOM 688 N N . GLU A 1 87 ? -11.328 -29.547 -22.219 1 96.31 87 GLU A N 1
ATOM 689 C CA . GLU A 1 87 ? -12.773 -29.688 -22.297 1 96.31 87 GLU A CA 1
ATOM 690 C C . GLU A 1 87 ? -13.484 -28.781 -21.312 1 96.31 87 GLU A C 1
ATOM 692 O O . GLU A 1 87 ? -14.516 -28.188 -21.625 1 96.31 87 GLU A O 1
ATOM 697 N N . VAL A 1 88 ? -12.883 -28.625 -20.172 1 96.31 88 VAL A N 1
ATOM 698 C CA . VAL A 1 88 ? -13.539 -27.922 -19.078 1 96.31 88 VAL A CA 1
ATOM 699 C C . VAL A 1 88 ? -13.328 -26.422 -19.234 1 96.31 88 VAL A C 1
ATOM 701 O O . VAL A 1 88 ? -14.242 -25.625 -18.969 1 96.31 88 VAL A O 1
ATOM 704 N N . MET A 1 89 ? -12.148 -26.016 -19.719 1 95.88 89 MET A N 1
ATOM 705 C CA . MET A 1 89 ? -11.789 -24.594 -19.766 1 95.88 89 MET A CA 1
ATOM 706 C C . MET A 1 89 ? -11.836 -24.078 -21.188 1 95.88 89 MET A C 1
ATOM 708 O O . MET A 1 89 ? -11.281 -23.016 -21.484 1 95.88 89 MET A O 1
ATOM 712 N N . ASN A 1 90 ? -12.516 -24.844 -22.094 1 95.88 90 ASN A N 1
ATOM 713 C CA . ASN A 1 90 ? -12.625 -24.391 -23.469 1 95.88 90 ASN A CA 1
ATOM 714 C C . ASN A 1 90 ? -13.328 -23.047 -23.578 1 95.88 90 ASN A C 1
ATOM 716 O O . ASN A 1 90 ? -14.359 -22.828 -22.938 1 95.88 90 ASN A O 1
ATOM 720 N N . PRO A 1 91 ? -12.719 -22.078 -24.344 1 95.88 91 PRO A N 1
ATOM 721 C CA . PRO A 1 91 ? -13.375 -20.766 -24.453 1 95.88 91 PRO A CA 1
ATOM 722 C C . PRO A 1 91 ? -14.625 -20.812 -25.344 1 95.88 91 PRO A C 1
ATOM 724 O O . PRO A 1 91 ? -15.43 -19.891 -25.328 1 95.88 91 PRO A O 1
ATOM 727 N N . GLY A 1 92 ? -14.812 -21.844 -26.125 1 95.25 92 GLY A N 1
ATOM 728 C CA . GLY A 1 92 ? -15.945 -21.969 -27.031 1 95.25 92 GLY A CA 1
ATOM 729 C C . GLY A 1 92 ? -17.172 -22.562 -26.359 1 95.25 92 GLY A C 1
ATOM 730 O O . GLY A 1 92 ? -17.125 -22.938 -25.188 1 95.25 92 GLY A O 1
ATOM 731 N N . LEU A 1 93 ? -18.266 -22.672 -27.047 1 95.25 93 LEU A N 1
ATOM 732 C CA . LEU A 1 93 ? -19.562 -23.125 -26.547 1 95.25 93 LEU A CA 1
ATOM 733 C C . LEU A 1 93 ? -19.531 -24.609 -26.203 1 95.25 93 LEU A C 1
ATOM 735 O O . LEU A 1 93 ? -20.438 -25.109 -25.531 1 95.25 93 LEU A O 1
ATOM 739 N N . GLU A 1 94 ? -18.516 -25.266 -26.609 1 94.94 94 GLU A N 1
ATOM 740 C CA . GLU A 1 94 ? -18.422 -26.703 -26.391 1 94.94 94 GLU A CA 1
ATOM 741 C C . GLU A 1 94 ? -17.844 -27 -25 1 94.94 94 GLU A C 1
ATOM 743 O O . GLU A 1 94 ? -17.703 -28.172 -24.625 1 94.94 94 GLU A O 1
ATOM 748 N N . ALA A 1 95 ? -17.5 -25.938 -24.281 1 95 95 ALA A N 1
ATOM 749 C CA . ALA A 1 95 ? -16.953 -26.156 -22.938 1 95 95 ALA A CA 1
ATOM 750 C C . ALA A 1 95 ? -17.891 -27.016 -22.094 1 95 95 ALA A C 1
ATOM 752 O O . ALA A 1 95 ? -19.109 -26.797 -22.078 1 95 95 ALA A O 1
ATOM 753 N N . ARG A 1 96 ? -17.312 -28.031 -21.344 1 96.62 96 ARG A N 1
ATOM 754 C CA . ARG A 1 96 ? -18.094 -28.859 -20.438 1 96.62 96 ARG A CA 1
ATOM 755 C C . ARG A 1 96 ? -18.266 -28.188 -19.078 1 96.62 96 ARG A C 1
ATOM 757 O O . ARG A 1 96 ? -17.578 -28.531 -18.109 1 96.62 96 ARG A O 1
ATOM 764 N N . LEU A 1 97 ? -19.203 -27.422 -19 1 94.81 97 LEU A N 1
ATOM 765 C CA . LEU A 1 97 ? -19.406 -26.562 -17.828 1 94.81 97 LEU A CA 1
ATOM 766 C C . LEU A 1 97 ? -20.016 -27.359 -16.672 1 94.81 97 LEU A C 1
ATOM 768 O O . LEU A 1 97 ? -20.062 -26.875 -15.539 1 94.81 97 LEU A O 1
ATOM 772 N N . ASP A 1 98 ? -20.453 -28.562 -16.906 1 95 98 ASP A N 1
ATOM 773 C CA . ASP A 1 98 ? -21.047 -29.422 -15.875 1 95 98 ASP A CA 1
ATOM 774 C C . ASP A 1 98 ? -19.984 -30.297 -15.211 1 95 98 ASP A C 1
ATOM 776 O O . ASP A 1 98 ? -20.281 -31.016 -14.258 1 95 98 ASP A O 1
ATOM 780 N N . GLU A 1 99 ? -18.828 -30.188 -15.688 1 95.06 99 GLU A N 1
ATOM 781 C CA . GLU A 1 99 ? -17.734 -30.953 -15.125 1 95.06 99 GLU A CA 1
ATOM 782 C C . GLU A 1 99 ? -16.828 -30.094 -14.25 1 95.06 99 GLU A C 1
ATOM 784 O O . GLU A 1 99 ? -16.609 -28.906 -14.547 1 95.06 99 GLU A O 1
ATOM 789 N N . ARG A 1 100 ? -16.312 -30.75 -13.102 1 94.31 100 ARG A N 1
ATOM 790 C CA . ARG A 1 100 ? -15.359 -30.141 -12.172 1 94.31 100 ARG A CA 1
ATOM 791 C C . ARG A 1 100 ? -15.906 -28.828 -11.609 1 94.31 100 ARG A C 1
ATOM 793 O O . ARG A 1 100 ? -15.195 -27.828 -11.555 1 94.31 100 ARG A O 1
ATOM 800 N N . VAL A 1 101 ? -17.125 -28.812 -11.398 1 95.56 101 VAL A N 1
ATOM 801 C CA . VAL A 1 101 ? -17.797 -27.656 -10.805 1 95.56 101 VAL A CA 1
ATOM 802 C C . VAL A 1 101 ? -17.422 -27.531 -9.336 1 95.56 101 VAL A C 1
ATOM 804 O O . VAL A 1 101 ? -17.328 -28.547 -8.625 1 95.56 101 VAL A O 1
ATOM 807 N N . ILE A 1 102 ? -17.109 -26.359 -8.961 1 95.75 102 ILE A N 1
ATOM 808 C CA . ILE A 1 102 ? -16.797 -26.125 -7.555 1 95.75 102 ILE A CA 1
ATOM 809 C C . ILE A 1 102 ? -17.828 -25.188 -6.938 1 95.75 102 ILE A C 1
ATOM 811 O O . ILE A 1 102 ? -18.031 -24.078 -7.422 1 95.75 102 ILE A O 1
ATOM 815 N N . THR A 1 103 ? -18.453 -25.609 -5.789 1 95.94 103 THR A N 1
ATOM 816 C CA . THR A 1 103 ? -19.5 -24.797 -5.16 1 95.94 103 THR A CA 1
ATOM 817 C C . THR A 1 103 ? -19.188 -24.562 -3.688 1 95.94 103 THR A C 1
ATOM 819 O O . THR A 1 103 ? -19.969 -23.938 -2.971 1 95.94 103 THR A O 1
ATOM 822 N N . ARG A 1 104 ? -18.047 -25.031 -3.221 1 96.94 104 ARG A N 1
ATOM 823 C CA . ARG A 1 104 ? -17.656 -24.938 -1.817 1 96.94 104 ARG A CA 1
ATOM 824 C C . ARG A 1 104 ? -16.484 -23.969 -1.637 1 96.94 104 ARG A C 1
ATOM 826 O O . ARG A 1 104 ? -15.32 -24.391 -1.653 1 96.94 104 ARG A O 1
ATOM 833 N N . PRO A 1 105 ? -16.828 -22.766 -1.382 1 97 105 PRO A N 1
ATOM 834 C CA . PRO A 1 105 ? -15.766 -21.75 -1.305 1 97 105 PRO A CA 1
ATOM 835 C C . PRO A 1 105 ? -14.75 -22.031 -0.205 1 97 105 PRO A C 1
ATOM 837 O O . PRO A 1 105 ? -15.117 -22.516 0.868 1 97 105 PRO A O 1
ATOM 840 N N . ARG A 1 106 ? -13.562 -21.75 -0.503 1 97.12 106 ARG A N 1
ATOM 841 C CA . ARG A 1 106 ? -12.5 -21.875 0.484 1 97.12 106 ARG A CA 1
ATOM 842 C C . ARG A 1 106 ? -12.398 -20.641 1.357 1 97.12 106 ARG A C 1
ATOM 844 O O . ARG A 1 106 ? -12.305 -19.516 0.846 1 97.12 106 ARG A O 1
ATOM 851 N N . PRO A 1 107 ? -12.32 -20.812 2.75 1 96.94 107 PRO A N 1
ATOM 852 C CA . PRO A 1 107 ? -12 -19.672 3.611 1 96.94 107 PRO A CA 1
ATOM 853 C C . PRO A 1 107 ? -10.633 -19.062 3.305 1 96.94 107 PRO A C 1
ATOM 855 O O . PRO A 1 107 ? -9.641 -19.797 3.195 1 96.94 107 PRO A O 1
ATOM 858 N N . GLY A 1 108 ? -10.617 -17.719 3.174 1 96.56 108 GLY A N 1
ATOM 859 C CA . GLY A 1 108 ? -9.344 -17.062 2.943 1 96.56 108 GLY A CA 1
ATOM 860 C C . GLY A 1 108 ? -9.016 -16.891 1.471 1 96.56 108 GLY A C 1
ATOM 861 O O . GLY A 1 108 ? -7.996 -16.297 1.121 1 96.56 108 GLY A O 1
ATOM 862 N N . HIS A 1 109 ? -9.828 -17.391 0.625 1 97.31 109 HIS A N 1
ATOM 863 C CA . HIS A 1 109 ? -9.648 -17.266 -0.817 1 97.31 109 HIS A CA 1
ATOM 864 C C . HIS A 1 109 ? -10.688 -16.328 -1.421 1 97.31 109 HIS A C 1
ATOM 866 O O . HIS A 1 109 ? -11.672 -15.977 -0.767 1 97.31 109 HIS A O 1
ATOM 872 N N . ALA A 1 110 ? -10.492 -15.922 -2.643 1 97.62 110 ALA A N 1
ATOM 873 C CA . ALA A 1 110 ? -11.398 -15.016 -3.352 1 97.62 110 ALA A CA 1
ATOM 874 C C . ALA A 1 110 ? -12.695 -15.719 -3.729 1 97.62 110 ALA A C 1
ATOM 876 O O . ALA A 1 110 ? -13.641 -15.078 -4.195 1 97.62 110 ALA A O 1
ATOM 877 N N . ASP A 1 111 ? -12.867 -17 -3.506 1 97.19 111 ASP A N 1
ATOM 878 C CA . ASP A 1 111 ? -13.945 -17.828 -4.035 1 97.19 111 ASP A CA 1
ATOM 879 C C . ASP A 1 111 ? -15.305 -17.172 -3.801 1 97.19 111 ASP A C 1
ATOM 881 O O . ASP A 1 111 ? -15.961 -16.734 -4.746 1 97.19 111 ASP A O 1
ATOM 885 N N . LEU A 1 112 ? -15.648 -17.031 -2.568 1 96.75 112 LEU A N 1
ATOM 886 C CA . LEU A 1 112 ? -17 -16.578 -2.236 1 96.75 112 LEU A CA 1
ATOM 887 C C . LEU A 1 112 ? -17.188 -15.117 -2.613 1 96.75 112 LEU A C 1
ATOM 889 O O . LEU A 1 112 ? -18.172 -14.758 -3.258 1 96.75 112 LEU A O 1
ATOM 893 N N . ALA A 1 113 ? -16.25 -14.289 -2.238 1 96.81 113 ALA A N 1
ATOM 894 C CA . ALA A 1 113 ? -16.375 -12.859 -2.521 1 96.81 113 ALA A CA 1
ATOM 895 C C . ALA A 1 113 ? -16.453 -12.602 -4.023 1 96.81 113 ALA A C 1
ATOM 897 O O . ALA A 1 113 ? -17.25 -11.781 -4.477 1 96.81 113 ALA A O 1
ATOM 898 N N . GLY A 1 114 ? -15.633 -13.281 -4.762 1 97.12 114 GLY A N 1
ATOM 899 C CA . GLY A 1 114 ? -15.656 -13.141 -6.207 1 97.12 114 GLY A CA 1
ATOM 900 C C . GLY A 1 114 ? -16.953 -13.625 -6.836 1 97.12 114 GLY A C 1
ATOM 901 O O . GLY A 1 114 ? -17.469 -12.992 -7.75 1 97.12 114 GLY A O 1
ATOM 902 N N . ALA A 1 115 ? -17.422 -14.75 -6.359 1 96.31 115 ALA A N 1
ATOM 903 C CA . ALA A 1 115 ? -18.656 -15.312 -6.887 1 96.31 115 ALA A CA 1
ATOM 904 C C . ALA A 1 115 ? -19.828 -14.375 -6.621 1 96.31 115 ALA A C 1
ATOM 906 O O . ALA A 1 115 ? -20.688 -14.188 -7.488 1 96.31 115 ALA A O 1
ATOM 907 N N . LEU A 1 116 ? -19.875 -13.852 -5.43 1 95.75 116 LEU A N 1
ATOM 908 C CA . LEU A 1 116 ? -20.938 -12.906 -5.102 1 95.75 116 LEU A CA 1
ATOM 909 C C . LEU A 1 116 ? -20.844 -11.664 -5.973 1 95.75 116 LEU A C 1
ATOM 911 O O . LEU A 1 116 ? -21.859 -11.172 -6.477 1 95.75 116 LEU A O 1
ATOM 915 N N . LYS A 1 117 ? -19.672 -11.164 -6.195 1 96.44 117 LYS A N 1
ATOM 916 C CA . LYS A 1 117 ? -19.422 -9.961 -6.988 1 96.44 117 LYS A CA 1
ATOM 917 C C . LYS A 1 117 ? -19.922 -10.133 -8.414 1 96.44 117 LYS A C 1
ATOM 919 O O . LYS A 1 117 ? -20.594 -9.25 -8.953 1 96.44 117 LYS A O 1
ATOM 924 N N . TYR A 1 118 ? -19.688 -11.25 -8.977 1 96.38 118 TYR A N 1
ATOM 925 C CA . TYR A 1 118 ? -19.922 -11.43 -10.398 1 96.38 118 TYR A CA 1
ATOM 926 C C . TYR A 1 118 ? -21.141 -12.312 -10.641 1 96.38 118 TYR A C 1
ATOM 928 O O . TYR A 1 118 ? -21.484 -12.609 -11.781 1 96.38 118 TYR A O 1
ATOM 936 N N . ALA A 1 119 ? -21.766 -12.766 -9.594 1 95.12 119 ALA A N 1
ATOM 937 C CA . ALA A 1 119 ? -22.969 -13.594 -9.648 1 95.12 119 ALA A CA 1
ATOM 938 C C . ALA A 1 119 ? -22.672 -14.938 -10.312 1 95.12 119 ALA A C 1
ATOM 940 O O . ALA A 1 119 ? -23.406 -15.367 -11.203 1 95.12 119 ALA A O 1
ATOM 941 N N . PHE A 1 120 ? -21.547 -15.555 -9.93 1 93.94 120 PHE A N 1
ATOM 942 C CA . PHE A 1 120 ? -21.172 -16.891 -10.406 1 93.94 120 PHE A CA 1
ATOM 943 C C . PHE A 1 120 ? -21.672 -17.969 -9.453 1 93.94 120 PHE A C 1
ATOM 945 O O . PHE A 1 120 ? -21.734 -17.75 -8.234 1 93.94 120 PHE A O 1
ATOM 952 N N . TYR A 1 121 ? -22.031 -19.047 -9.969 1 89 121 TYR A N 1
ATOM 953 C CA . TYR A 1 121 ? -22.312 -20.219 -9.133 1 89 121 TYR A CA 1
ATOM 954 C C . TYR A 1 121 ? -21.125 -21.156 -9.094 1 89 121 TYR A C 1
ATOM 956 O O . TYR A 1 121 ? -20.766 -21.672 -8.031 1 89 121 TYR A O 1
ATOM 964 N N . ASP A 1 122 ? -20.625 -21.359 -10.297 1 95.19 122 ASP A N 1
ATOM 965 C CA . ASP A 1 122 ? -19.406 -22.156 -10.367 1 95.19 122 ASP A CA 1
ATOM 966 C C . ASP A 1 122 ? -18.188 -21.328 -9.969 1 95.19 122 ASP A C 1
ATOM 968 O O . ASP A 1 122 ? -17.734 -20.453 -10.711 1 95.19 122 ASP A O 1
ATOM 972 N N . LEU A 1 123 ? -17.562 -21.703 -8.805 1 96.38 123 LEU A N 1
ATOM 973 C CA . LEU A 1 123 ? -16.438 -20.953 -8.25 1 96.38 123 LEU A CA 1
ATOM 974 C C . LEU A 1 123 ? -15.211 -21.078 -9.148 1 96.38 123 LEU A C 1
ATOM 976 O O . LEU A 1 123 ? -14.258 -20.312 -9 1 96.38 123 LEU A O 1
ATOM 980 N N . ARG A 1 124 ? -15.234 -22.016 -10.062 1 96.31 124 ARG A N 1
ATOM 981 C CA . ARG A 1 124 ? -14.141 -22.156 -11.023 1 96.31 124 ARG A CA 1
ATOM 982 C C . ARG A 1 124 ? -13.945 -20.859 -11.812 1 96.31 124 ARG A C 1
ATOM 984 O O . ARG A 1 124 ? -12.82 -20.516 -12.172 1 96.31 124 ARG A O 1
ATOM 991 N N . ASN A 1 125 ? -15.023 -20.125 -12.023 1 96.69 125 ASN A N 1
ATOM 992 C CA . ASN A 1 125 ? -14.961 -18.875 -12.766 1 96.69 125 ASN A CA 1
ATOM 993 C C . ASN A 1 125 ? -14.188 -17.812 -12 1 96.69 125 ASN A C 1
ATOM 995 O O . ASN A 1 125 ? -13.75 -16.812 -12.578 1 96.69 125 ASN A O 1
ATOM 999 N N . VAL A 1 126 ? -14 -17.969 -10.664 1 97.19 126 VAL A N 1
ATOM 1000 C CA . VAL A 1 126 ? -13.281 -17 -9.836 1 97.19 126 VAL A CA 1
ATOM 1001 C C . VAL A 1 126 ? -11.859 -17.5 -9.586 1 97.19 126 VAL A C 1
ATOM 1003 O O . VAL A 1 126 ? -10.891 -16.766 -9.828 1 97.19 126 VAL A O 1
ATOM 1006 N N . LEU A 1 127 ? -11.773 -18.766 -9.164 1 96.31 127 LEU A N 1
ATOM 1007 C CA . LEU A 1 127 ? -10.508 -19.266 -8.633 1 96.31 127 LEU A CA 1
ATOM 1008 C C . LEU A 1 127 ? -9.453 -19.344 -9.727 1 96.31 127 LEU A C 1
ATOM 1010 O O . LEU A 1 127 ? -8.258 -19.234 -9.453 1 96.31 127 LEU A O 1
ATOM 1014 N N . GLU A 1 128 ? -9.852 -19.453 -11.023 1 95.62 128 GLU A N 1
ATOM 1015 C CA . GLU A 1 128 ? -8.898 -19.578 -12.125 1 95.62 128 GLU A CA 1
ATOM 1016 C C . GLU A 1 128 ? -8.055 -18.312 -12.273 1 95.62 128 GLU A C 1
ATOM 1018 O O . GLU A 1 128 ? -6.836 -18.406 -12.453 1 95.62 128 GLU A O 1
ATOM 1023 N N . ARG A 1 129 ? -8.711 -17.188 -12.141 1 96.94 129 ARG A N 1
ATOM 1024 C CA . ARG A 1 129 ? -8 -15.914 -12.281 1 96.94 129 ARG A CA 1
ATOM 1025 C C . ARG A 1 129 ? -7.41 -15.469 -10.945 1 96.94 129 ARG A C 1
ATOM 1027 O O . ARG A 1 129 ? -6.352 -14.836 -10.914 1 96.94 129 ARG A O 1
ATOM 1034 N N . ALA A 1 130 ? -8.023 -15.844 -9.852 1 96.44 130 ALA A N 1
ATOM 1035 C CA . ALA A 1 130 ? -7.582 -15.43 -8.523 1 96.44 130 ALA A CA 1
ATOM 1036 C C . ALA A 1 130 ? -6.383 -16.25 -8.062 1 96.44 130 ALA A C 1
ATOM 1038 O O . ALA A 1 130 ? -5.715 -15.898 -7.086 1 96.44 130 ALA A O 1
ATOM 1039 N N . SER A 1 131 ? -6.066 -17.281 -8.781 1 94.12 131 SER A N 1
ATOM 1040 C CA . SER A 1 131 ? -4.945 -18.156 -8.461 1 94.12 131 SER A CA 1
ATOM 1041 C C . SER A 1 131 ? -3.621 -17.406 -8.516 1 94.12 131 SER A C 1
ATOM 1043 O O . SER A 1 131 ? -3.422 -16.547 -9.375 1 94.12 131 SER A O 1
ATOM 1045 N N . ALA A 1 132 ? -2.715 -17.859 -7.59 1 93.31 132 ALA A N 1
ATOM 1046 C CA . ALA A 1 132 ? -1.384 -17.25 -7.578 1 93.31 132 ALA A CA 1
ATOM 1047 C C . ALA A 1 132 ? -0.623 -17.578 -8.859 1 93.31 132 ALA A C 1
ATOM 1049 O O . ALA A 1 132 ? 0.429 -17 -9.133 1 93.31 132 ALA A O 1
ATOM 1050 N N . ARG A 1 133 ? -1.168 -18.438 -9.695 1 92.81 133 ARG A N 1
ATOM 1051 C CA . ARG A 1 133 ? -0.562 -18.719 -10.992 1 92.81 133 ARG A CA 1
ATOM 1052 C C . ARG A 1 133 ? -0.45 -17.453 -11.828 1 92.81 133 ARG A C 1
ATOM 1054 O O . ARG A 1 133 ? 0.476 -17.312 -12.633 1 92.81 133 ARG A O 1
ATOM 1061 N N . GLU A 1 134 ? -1.383 -16.578 -11.57 1 95.5 134 GLU A N 1
ATOM 1062 C CA . GLU A 1 134 ? -1.361 -15.336 -12.32 1 95.5 134 GLU A CA 1
ATOM 1063 C C . GLU A 1 134 ? -0.037 -14.594 -12.133 1 95.5 134 GLU A C 1
ATOM 1065 O O . GLU A 1 134 ? 0.392 -13.844 -13.008 1 95.5 134 GLU A O 1
ATOM 1070 N N . THR A 1 135 ? 0.706 -14.867 -11.031 1 97.38 135 THR A N 1
ATOM 1071 C CA . THR A 1 135 ? 1.931 -14.141 -10.719 1 97.38 135 THR A CA 1
ATOM 1072 C C . THR A 1 135 ? 3.062 -14.562 -11.648 1 97.38 135 THR A C 1
ATOM 1074 O O . THR A 1 135 ? 4.094 -13.891 -11.727 1 97.38 135 THR A O 1
ATOM 1077 N N . VAL A 1 136 ? 2.857 -15.68 -12.375 1 97.69 136 VAL A N 1
ATOM 1078 C CA . VAL A 1 136 ? 3.828 -16.047 -13.398 1 97.69 136 VAL A CA 1
ATOM 1079 C C . VAL A 1 136 ? 3.992 -14.914 -14.398 1 97.69 136 VAL A C 1
ATOM 1081 O O . VAL A 1 136 ? 5.113 -14.539 -14.75 1 97.69 136 VAL A O 1
ATOM 1084 N N . ALA A 1 137 ? 2.865 -14.367 -14.797 1 98.5 137 ALA A N 1
ATOM 1085 C CA . ALA A 1 137 ? 2.877 -13.25 -15.734 1 98.5 137 ALA A CA 1
ATOM 1086 C C . ALA A 1 137 ? 3.5 -12.008 -15.109 1 98.5 137 ALA A C 1
ATOM 1088 O O . ALA A 1 137 ? 4.184 -11.234 -15.789 1 98.5 137 ALA A O 1
ATOM 1089 N N . ARG A 1 138 ? 3.287 -11.812 -13.844 1 98.62 138 ARG A N 1
ATOM 1090 C CA . ARG A 1 138 ? 3.857 -10.656 -13.156 1 98.62 138 ARG A CA 1
ATOM 1091 C C . ARG A 1 138 ? 5.367 -10.805 -12.992 1 98.62 138 ARG A C 1
ATOM 1093 O O . ARG A 1 138 ? 6.105 -9.828 -13.094 1 98.62 138 ARG A O 1
ATOM 1100 N N . VAL A 1 139 ? 5.801 -12.008 -12.68 1 98.81 139 VAL A N 1
ATOM 1101 C CA . VAL A 1 139 ? 7.23 -12.273 -12.57 1 98.81 139 VAL A CA 1
ATOM 1102 C C . VAL A 1 139 ? 7.906 -12.047 -13.922 1 98.81 139 VAL A C 1
ATOM 1104 O O . VAL A 1 139 ? 9.016 -11.516 -13.992 1 98.81 139 VAL A O 1
ATOM 1107 N N . ALA A 1 140 ? 7.215 -12.414 -15.008 1 98.88 140 ALA A N 1
ATOM 1108 C CA . ALA A 1 140 ? 7.754 -12.156 -16.344 1 98.88 140 ALA A CA 1
ATOM 1109 C C . ALA A 1 140 ? 7.926 -10.656 -16.578 1 98.88 140 ALA A C 1
ATOM 1111 O O . ALA A 1 140 ? 8.984 -10.211 -17.031 1 98.88 140 ALA A O 1
ATOM 1112 N N . ALA A 1 141 ? 6.898 -9.898 -16.281 1 98.81 141 ALA A N 1
ATOM 1113 C CA . ALA A 1 141 ? 7 -8.445 -16.406 1 98.81 141 ALA A CA 1
ATOM 1114 C C . ALA A 1 141 ? 8.117 -7.898 -15.516 1 98.81 141 ALA A C 1
ATOM 1116 O O . ALA A 1 141 ? 8.914 -7.07 -15.953 1 98.81 141 ALA A O 1
ATOM 1117 N N . GLY A 1 142 ? 8.156 -8.383 -14.289 1 98.88 142 GLY A N 1
ATOM 1118 C CA . GLY A 1 142 ? 9.164 -7.941 -13.344 1 98.88 142 GLY A CA 1
ATOM 1119 C C . GLY A 1 142 ? 10.578 -8.273 -13.789 1 98.88 142 GLY A C 1
ATOM 1120 O O . GLY A 1 142 ? 11.516 -7.535 -13.484 1 98.88 142 GLY A O 1
ATOM 1121 N N . ALA A 1 143 ? 10.727 -9.391 -14.492 1 98.81 143 ALA A N 1
ATOM 1122 C CA . ALA A 1 143 ? 12.039 -9.766 -15.008 1 98.81 143 ALA A CA 1
ATOM 1123 C C . ALA A 1 143 ? 12.547 -8.75 -16.016 1 98.81 143 ALA A C 1
ATOM 1125 O O . ALA A 1 143 ? 13.734 -8.422 -16.047 1 98.81 143 ALA A O 1
ATOM 1126 N N . VAL A 1 144 ? 11.68 -8.273 -16.859 1 98.88 144 VAL A N 1
ATOM 1127 C CA . VAL A 1 144 ? 12.062 -7.242 -17.812 1 98.88 144 VAL A CA 1
ATOM 1128 C C . VAL A 1 144 ? 12.5 -5.98 -17.078 1 98.88 144 VAL A C 1
ATOM 1130 O O . VAL A 1 144 ? 13.523 -5.379 -17.422 1 98.88 144 VAL A O 1
ATOM 1133 N N . ALA A 1 145 ? 11.742 -5.609 -16.094 1 98.88 145 ALA A N 1
ATOM 1134 C CA . ALA A 1 145 ? 12.086 -4.449 -15.273 1 98.88 145 ALA A CA 1
ATOM 1135 C C . ALA A 1 145 ? 13.43 -4.645 -14.586 1 98.88 145 ALA A C 1
ATOM 1137 O O . ALA A 1 145 ? 14.234 -3.711 -14.508 1 98.88 145 ALA A O 1
ATOM 1138 N N . ARG A 1 146 ? 13.625 -5.848 -14.055 1 98.75 146 ARG A N 1
ATOM 1139 C CA . ARG A 1 146 ? 14.891 -6.172 -13.398 1 98.75 146 ARG A CA 1
ATOM 1140 C C . ARG A 1 146 ? 16.062 -6 -14.359 1 98.75 146 ARG A C 1
ATOM 1142 O O . ARG A 1 146 ? 17.078 -5.414 -14 1 98.75 146 ARG A O 1
ATOM 1149 N N . ARG A 1 147 ? 15.938 -6.5 -15.531 1 98.69 147 ARG A N 1
ATOM 1150 C CA . ARG A 1 147 ? 16.984 -6.371 -16.547 1 98.69 147 ARG A CA 1
ATOM 1151 C C . ARG A 1 147 ? 17.281 -4.906 -16.828 1 98.69 147 ARG A C 1
ATOM 1153 O O . ARG A 1 147 ? 18.453 -4.523 -16.969 1 98.69 147 ARG A O 1
ATOM 1160 N N . PHE A 1 148 ? 16.219 -4.145 -16.969 1 98.75 148 PHE A N 1
ATOM 1161 C CA . PHE A 1 148 ? 16.312 -2.701 -17.141 1 98.75 148 PHE A CA 1
ATOM 1162 C C . PHE A 1 148 ? 17.125 -2.064 -16.016 1 98.75 148 PHE A C 1
ATOM 1164 O O . PHE A 1 148 ? 18.031 -1.278 -16.266 1 98.75 148 PHE A O 1
ATOM 1171 N N . LEU A 1 149 ? 16.812 -2.367 -14.797 1 98.81 149 LEU A N 1
ATOM 1172 C CA . LEU A 1 149 ? 17.469 -1.79 -13.633 1 98.81 149 LEU A CA 1
ATOM 1173 C C . LEU A 1 149 ? 18.938 -2.162 -13.594 1 98.81 149 LEU A C 1
ATOM 1175 O O . LEU A 1 149 ? 19.781 -1.349 -13.203 1 98.81 149 LEU A O 1
ATOM 1179 N N . GLU A 1 150 ? 19.266 -3.379 -13.984 1 98.5 150 GLU A N 1
ATOM 1180 C CA . GLU A 1 150 ? 20.656 -3.83 -14.016 1 98.5 150 GLU A CA 1
ATOM 1181 C C . GLU A 1 150 ? 21.5 -2.945 -14.922 1 98.5 150 GLU A C 1
ATOM 1183 O O . GLU A 1 150 ? 22.688 -2.717 -14.641 1 98.5 150 GLU A O 1
ATOM 1188 N N . GLU A 1 151 ? 20.922 -2.455 -15.969 1 98.25 151 GLU A N 1
ATOM 1189 C CA . GLU A 1 151 ? 21.625 -1.552 -16.875 1 98.25 151 GLU A CA 1
ATOM 1190 C C . GLU A 1 151 ? 21.984 -0.242 -16.188 1 98.25 151 GLU A C 1
ATOM 1192 O O . GLU A 1 151 ? 22.859 0.493 -16.641 1 98.25 151 GLU A O 1
ATOM 1197 N N . LEU A 1 152 ? 21.297 0.038 -15.156 1 98.25 152 LEU A N 1
ATOM 1198 C CA . LEU A 1 152 ? 21.531 1.268 -14.406 1 98.25 152 LEU A CA 1
ATOM 1199 C C . LEU A 1 152 ? 22.359 0.99 -13.156 1 98.25 152 LEU A C 1
ATOM 1201 O O . LEU A 1 152 ? 22.547 1.875 -12.32 1 98.25 152 LEU A O 1
ATOM 1205 N N . GLY A 1 153 ? 22.797 -0.239 -12.969 1 97.94 153 GLY A N 1
ATOM 1206 C CA . GLY A 1 153 ? 23.578 -0.611 -11.805 1 97.94 153 GLY A CA 1
ATOM 1207 C C . GLY A 1 153 ? 22.734 -0.812 -10.562 1 97.94 153 GLY A C 1
ATOM 1208 O O . GLY A 1 153 ? 23.234 -0.763 -9.438 1 97.94 153 GLY A O 1
ATOM 1209 N N . ILE A 1 154 ? 21.453 -0.943 -10.68 1 98.56 154 ILE A N 1
ATOM 1210 C CA . ILE A 1 154 ? 20.531 -1.214 -9.586 1 98.56 154 ILE A CA 1
ATOM 1211 C C . ILE A 1 154 ? 20.25 -2.711 -9.508 1 98.56 154 ILE A C 1
ATOM 1213 O O . ILE A 1 154 ? 19.906 -3.336 -10.516 1 98.56 154 ILE A O 1
ATOM 1217 N N . THR A 1 155 ? 20.406 -3.287 -8.32 1 98.38 155 THR A N 1
ATOM 1218 C CA . THR A 1 155 ? 20.25 -4.73 -8.164 1 98.38 155 THR A CA 1
ATOM 1219 C C . THR A 1 155 ? 19.375 -5.055 -6.965 1 98.38 155 THR A C 1
ATOM 1221 O O . THR A 1 155 ? 19.312 -4.285 -6.008 1 98.38 155 THR A O 1
ATOM 1224 N N . LEU A 1 156 ? 18.688 -6.168 -7.062 1 98.06 156 LEU A N 1
ATOM 1225 C CA . LEU A 1 156 ? 17.766 -6.586 -6.012 1 98.06 156 LEU A CA 1
ATOM 1226 C C . LEU A 1 156 ? 18.203 -7.914 -5.402 1 98.06 156 LEU A C 1
ATOM 1228 O O . LEU A 1 156 ? 18.797 -8.75 -6.09 1 98.06 156 LEU A O 1
ATOM 1232 N N . ALA A 1 157 ? 17.859 -8.07 -4.137 1 98.25 157 ALA A N 1
ATOM 1233 C CA . ALA A 1 157 ? 18.031 -9.336 -3.436 1 98.25 157 ALA A CA 1
ATOM 1234 C C . ALA A 1 157 ? 16.859 -9.609 -2.498 1 98.25 157 ALA A C 1
ATOM 1236 O O . ALA A 1 157 ? 16.516 -8.773 -1.658 1 98.25 157 ALA A O 1
ATOM 1237 N N . GLY A 1 158 ? 16.234 -10.75 -2.711 1 98.56 158 GLY A N 1
ATOM 1238 C CA . GLY A 1 158 ? 15.18 -11.195 -1.813 1 98.56 158 GLY A CA 1
ATOM 1239 C C . GLY A 1 158 ? 15.633 -12.281 -0.857 1 98.56 158 GLY A C 1
ATOM 1240 O O . GLY A 1 158 ? 16.516 -13.07 -1.184 1 98.56 158 GLY A O 1
ATOM 1241 N N . GLN A 1 159 ? 15.047 -12.305 0.306 1 98.88 159 GLN A N 1
ATOM 1242 C CA . GLN A 1 159 ? 15.336 -13.359 1.277 1 98.88 159 GLN A CA 1
ATOM 1243 C C . GLN A 1 159 ? 14.125 -13.633 2.162 1 98.88 159 GLN A C 1
ATOM 1245 O O . GLN A 1 159 ? 13.375 -12.719 2.506 1 98.88 159 GLN A O 1
ATOM 1250 N N . VAL A 1 160 ? 13.914 -14.898 2.428 1 98.88 160 VAL A N 1
ATOM 1251 C CA . VAL A 1 160 ? 12.875 -15.297 3.369 1 98.88 160 VAL A CA 1
ATOM 1252 C C . VAL A 1 160 ? 13.391 -15.156 4.801 1 98.88 160 VAL A C 1
ATOM 1254 O O . VAL A 1 160 ? 14.477 -15.641 5.121 1 98.88 160 VAL A O 1
ATOM 1257 N N . VAL A 1 161 ? 12.547 -14.492 5.652 1 98.81 161 VAL A N 1
ATOM 1258 C CA . VAL A 1 161 ? 13.07 -14.219 6.988 1 98.81 161 VAL A CA 1
ATOM 1259 C C . VAL A 1 161 ? 12.195 -14.898 8.039 1 98.81 161 VAL A C 1
ATOM 1261 O O . VAL A 1 161 ? 12.531 -14.906 9.227 1 98.81 161 VAL A O 1
ATOM 1264 N N . GLN A 1 162 ? 11.109 -15.453 7.621 1 98.88 162 GLN A N 1
ATOM 1265 C CA . GLN A 1 162 ? 10.258 -16.188 8.547 1 98.88 162 GLN A CA 1
ATOM 1266 C C . GLN A 1 162 ? 9.359 -17.172 7.805 1 98.88 162 GLN A C 1
ATOM 1268 O O . GLN A 1 162 ? 8.836 -16.859 6.734 1 98.88 162 GLN A O 1
ATOM 1273 N N . ILE A 1 163 ? 9.219 -18.375 8.305 1 98.81 163 ILE A N 1
ATOM 1274 C CA . ILE A 1 163 ? 8.164 -19.312 7.941 1 98.81 163 ILE A CA 1
ATOM 1275 C C . ILE A 1 163 ? 7.551 -19.922 9.211 1 98.81 163 ILE A C 1
ATOM 1277 O O . ILE A 1 163 ? 8.258 -20.531 10.016 1 98.81 163 ILE A O 1
ATOM 1281 N N . GLY A 1 164 ? 6.246 -19.703 9.344 1 98.62 164 GLY A N 1
ATOM 1282 C CA . GLY A 1 164 ? 5.641 -20.109 10.602 1 98.62 164 GLY A CA 1
ATOM 1283 C C . GLY A 1 164 ? 6.293 -19.469 11.805 1 98.62 164 GLY A C 1
ATOM 1284 O O . GLY A 1 164 ? 6.469 -18.234 11.844 1 98.62 164 GLY A O 1
ATOM 1285 N N . GLU A 1 165 ? 6.629 -20.219 12.781 1 98.38 165 GLU A N 1
ATOM 1286 C CA . GLU A 1 165 ? 7.18 -19.688 14.023 1 98.38 165 GLU A CA 1
ATOM 1287 C C . GLU A 1 165 ? 8.695 -19.5 13.922 1 98.38 165 GLU A C 1
ATOM 1289 O O . GLU A 1 165 ? 9.312 -18.922 14.812 1 98.38 165 GLU A O 1
ATOM 1294 N N . VAL A 1 166 ? 9.273 -19.984 12.828 1 98.81 166 VAL A N 1
ATOM 1295 C CA . VAL A 1 166 ? 10.727 -19.938 12.695 1 98.81 166 VAL A CA 1
ATOM 1296 C C . VAL A 1 166 ? 11.141 -18.594 12.094 1 98.81 166 VAL A C 1
ATOM 1298 O O . VAL A 1 166 ? 10.758 -18.25 10.977 1 98.81 166 VAL A O 1
ATOM 1301 N N . LYS A 1 167 ? 11.969 -17.891 12.789 1 98.69 167 LYS A N 1
ATOM 1302 C CA . LYS A 1 167 ? 12.43 -16.562 12.367 1 98.69 167 LYS A CA 1
ATOM 1303 C C . LYS A 1 167 ? 13.93 -16.562 12.117 1 98.69 167 LYS A C 1
ATOM 1305 O O . LYS A 1 167 ? 14.688 -17.203 12.852 1 98.69 167 LYS A O 1
ATOM 1310 N N . ALA A 1 168 ? 14.328 -15.867 11.102 1 98.56 168 ALA A N 1
ATOM 1311 C CA . ALA A 1 168 ? 15.742 -15.648 10.812 1 98.56 168 ALA A CA 1
ATOM 1312 C C . ALA A 1 168 ? 16.094 -14.172 10.898 1 98.56 168 ALA A C 1
ATOM 1314 O O . ALA A 1 168 ? 15.266 -13.305 10.594 1 98.56 168 ALA A O 1
ATOM 1315 N N . THR A 1 169 ? 17.266 -13.891 11.367 1 96.69 169 THR A N 1
ATOM 1316 C CA . THR A 1 169 ? 17.781 -12.539 11.219 1 96.69 169 THR A CA 1
ATOM 1317 C C . THR A 1 169 ? 18.141 -12.25 9.766 1 96.69 169 THR A C 1
ATOM 1319 O O . THR A 1 169 ? 18.875 -13.023 9.141 1 96.69 169 THR A O 1
ATOM 1322 N N . PRO A 1 170 ? 17.578 -11.234 9.234 1 96.94 170 PRO A N 1
ATOM 1323 C CA . PRO A 1 170 ? 17.922 -10.914 7.844 1 96.94 170 PRO A CA 1
ATOM 1324 C C . PRO A 1 170 ? 19.422 -10.797 7.605 1 96.94 170 PRO A C 1
ATOM 1326 O O . PRO A 1 170 ? 20.125 -10.172 8.398 1 96.94 170 PRO A O 1
ATOM 1329 N N . ALA A 1 171 ? 19.859 -11.414 6.547 1 96.44 171 ALA A N 1
ATOM 1330 C CA . ALA A 1 171 ? 21.281 -11.344 6.191 1 96.44 171 ALA A CA 1
ATOM 1331 C C . ALA A 1 171 ? 21.672 -9.945 5.734 1 96.44 171 ALA A C 1
ATOM 1333 O O . ALA A 1 171 ? 20.891 -9.273 5.047 1 96.44 171 ALA A O 1
ATOM 1334 N N . GLU A 1 172 ? 22.844 -9.656 6.242 1 93.06 172 GLU A N 1
ATOM 1335 C CA . GLU A 1 172 ? 23.453 -8.422 5.762 1 93.06 172 GLU A CA 1
ATOM 1336 C C . GLU A 1 172 ? 24.562 -8.703 4.754 1 93.06 172 GLU A C 1
ATOM 1338 O O . GLU A 1 172 ? 25.094 -9.82 4.703 1 93.06 172 GLU A O 1
ATOM 1343 N N . GLY A 1 173 ? 24.859 -7.82 3.852 1 92.44 173 GLY A N 1
ATOM 1344 C CA . GLY A 1 173 ? 25.906 -7.996 2.855 1 92.44 173 GLY A CA 1
ATOM 1345 C C . GLY A 1 173 ? 25.562 -7.387 1.511 1 92.44 173 GLY A C 1
ATOM 1346 O O . GLY A 1 173 ? 24.594 -6.625 1.398 1 92.44 173 GLY A O 1
ATOM 1347 N N . THR A 1 174 ? 26.391 -7.805 0.508 1 95.25 174 THR A N 1
ATOM 1348 C CA . THR A 1 174 ? 26.125 -7.34 -0.851 1 95.25 174 THR A CA 1
ATOM 1349 C C . THR A 1 174 ? 24.938 -8.078 -1.46 1 95.25 174 THR A C 1
ATOM 1351 O O . THR A 1 174 ? 24.578 -9.156 -0.995 1 95.25 174 THR A O 1
ATOM 1354 N N . PRO A 1 175 ? 24.312 -7.473 -2.422 1 95.75 175 PRO A N 1
ATOM 1355 C CA . PRO A 1 175 ? 23.203 -8.164 -3.084 1 95.75 175 PRO A CA 1
ATOM 1356 C C . PRO A 1 175 ? 23.609 -9.531 -3.633 1 95.75 175 PRO A C 1
ATOM 1358 O O . PRO A 1 175 ? 22.828 -10.484 -3.557 1 95.75 175 PRO A O 1
ATOM 1361 N N . GLU A 1 176 ? 24.781 -9.648 -4.164 1 96.06 176 GLU A N 1
ATOM 1362 C CA . GLU A 1 176 ? 25.266 -10.922 -4.711 1 96.06 176 GLU A CA 1
ATOM 1363 C C . GLU A 1 176 ? 25.375 -11.984 -3.619 1 96.06 176 GLU A C 1
ATOM 1365 O O . GLU A 1 176 ? 25.016 -13.141 -3.832 1 96.06 176 GLU A O 1
ATOM 1370 N N . GLU A 1 177 ? 25.844 -11.57 -2.496 1 96.75 177 GLU A N 1
ATOM 1371 C CA . GLU A 1 177 ? 26 -12.492 -1.374 1 96.75 177 GLU A CA 1
ATOM 1372 C C . GLU A 1 177 ? 24.641 -12.984 -0.873 1 96.75 177 GLU A C 1
ATOM 1374 O O . GLU A 1 177 ? 24.453 -14.18 -0.681 1 96.75 177 GLU A O 1
ATOM 1379 N N . ILE A 1 178 ? 23.781 -12.062 -0.679 1 97.44 178 ILE A N 1
ATOM 1380 C CA . ILE A 1 178 ? 22.469 -12.406 -0.175 1 97.44 178 ILE A CA 1
ATOM 1381 C C . ILE A 1 178 ? 21.75 -13.328 -1.169 1 97.44 178 ILE A C 1
ATOM 1383 O O . ILE A 1 178 ? 21.188 -14.359 -0.781 1 97.44 178 ILE A O 1
ATOM 1387 N N . ARG A 1 179 ? 21.844 -13 -2.441 1 96.56 179 ARG A N 1
ATOM 1388 C CA . ARG A 1 179 ? 21.188 -13.789 -3.479 1 96.56 179 ARG A CA 1
ATOM 1389 C C . ARG A 1 179 ? 21.75 -15.195 -3.537 1 96.56 179 ARG A C 1
ATOM 1391 O O . ARG A 1 179 ? 21.016 -16.172 -3.629 1 96.56 179 ARG A O 1
ATOM 1398 N N . SER A 1 180 ? 23.062 -15.258 -3.514 1 96.81 180 SER A N 1
ATOM 1399 C CA . SER A 1 180 ? 23.719 -16.562 -3.59 1 96.81 180 SER A CA 1
ATOM 1400 C C . SER A 1 180 ? 23.312 -17.453 -2.42 1 96.81 180 SER A C 1
ATOM 1402 O O . SER A 1 180 ? 23.016 -18.625 -2.607 1 96.81 180 SER A O 1
ATOM 1404 N N . GLN A 1 181 ? 23.281 -16.875 -1.25 1 97.12 181 GLN A N 1
ATOM 1405 C CA . GLN A 1 181 ? 22.922 -17.625 -0.053 1 97.12 181 GLN A CA 1
ATOM 1406 C C . GLN A 1 181 ? 21.453 -18.031 -0.08 1 97.12 181 GLN A C 1
ATOM 1408 O O . GLN A 1 181 ? 21.094 -19.156 0.283 1 97.12 181 GLN A O 1
ATOM 1413 N N . ALA A 1 182 ? 20.641 -17.094 -0.482 1 97.31 182 ALA A N 1
ATOM 1414 C CA . ALA A 1 182 ? 19.219 -17.391 -0.563 1 97.31 182 ALA A CA 1
ATOM 1415 C C . ALA A 1 182 ? 18.938 -18.484 -1.586 1 97.31 182 ALA A C 1
ATOM 1417 O O . ALA A 1 182 ? 18.172 -19.406 -1.313 1 97.31 182 ALA A O 1
ATOM 1418 N N . ASP A 1 183 ? 19.547 -18.391 -2.736 1 94.94 183 ASP A N 1
ATOM 1419 C CA . ASP A 1 183 ? 19.312 -19.328 -3.824 1 94.94 183 ASP A CA 1
ATOM 1420 C C . ASP A 1 183 ? 19.812 -20.719 -3.461 1 94.94 183 ASP A C 1
ATOM 1422 O O . ASP A 1 183 ? 19.328 -21.719 -3.996 1 94.94 183 ASP A O 1
ATOM 1426 N N . ALA A 1 184 ? 20.734 -20.797 -2.596 1 95.75 184 ALA A N 1
ATOM 1427 C CA . ALA A 1 184 ? 21.281 -22.078 -2.178 1 95.75 184 ALA A CA 1
ATOM 1428 C C . ALA A 1 184 ? 20.375 -22.766 -1.166 1 95.75 184 ALA A C 1
ATOM 1430 O O . ALA A 1 184 ? 20.516 -23.969 -0.905 1 95.75 184 ALA A O 1
ATOM 1431 N N . SER A 1 185 ? 19.484 -22.062 -0.574 1 97.62 185 SER A N 1
ATOM 1432 C CA . SER A 1 185 ? 18.547 -22.562 0.421 1 97.62 185 SER A CA 1
ATOM 1433 C C . SER A 1 185 ? 17.281 -23.094 -0.238 1 97.62 185 SER A C 1
ATOM 1435 O O . SER A 1 185 ? 16.75 -22.484 -1.161 1 97.62 185 SER A O 1
ATOM 1437 N N . PRO A 1 186 ? 16.797 -24.234 0.267 1 97.44 186 PRO A N 1
ATOM 1438 C CA . PRO A 1 186 ? 15.539 -24.75 -0.287 1 97.44 186 PRO A CA 1
ATOM 1439 C C . PRO A 1 186 ? 14.344 -23.844 -0.006 1 97.44 186 PRO A C 1
ATOM 1441 O O . PRO A 1 186 ? 13.281 -24.016 -0.598 1 97.44 186 PRO A O 1
ATOM 1444 N N . VAL A 1 187 ? 14.5 -22.875 0.925 1 98.5 187 VAL A N 1
ATOM 1445 C CA . VAL A 1 187 ? 13.375 -22.016 1.258 1 98.5 187 VAL A CA 1
ATOM 1446 C C . VAL A 1 187 ? 13.773 -20.547 1.067 1 98.5 187 VAL A C 1
ATOM 1448 O O . VAL A 1 187 ? 13.156 -19.656 1.638 1 98.5 187 VAL A O 1
ATOM 1451 N N . TYR A 1 188 ? 14.914 -20.297 0.366 1 98.5 188 TYR A N 1
ATOM 1452 C CA . TYR A 1 188 ? 15.422 -18.969 0.02 1 98.5 188 TYR A CA 1
ATOM 1453 C C . TYR A 1 188 ? 15.742 -18.172 1.273 1 98.5 188 TYR A C 1
ATOM 1455 O O . TYR A 1 188 ? 15.539 -16.953 1.307 1 98.5 188 TYR A O 1
ATOM 1463 N N . CYS A 1 189 ? 16.156 -18.828 2.371 1 98.81 189 CYS A N 1
ATOM 1464 C CA . CYS A 1 189 ? 16.641 -18.203 3.596 1 98.81 189 CYS A CA 1
ATOM 1465 C C . CYS A 1 189 ? 18.156 -18.297 3.691 1 98.81 189 CYS A C 1
ATOM 1467 O O . CYS A 1 189 ? 18.719 -19.391 3.762 1 98.81 189 CYS A O 1
ATOM 1469 N N . PRO A 1 190 ? 18.828 -17.156 3.77 1 98.44 190 PRO A N 1
ATOM 1470 C CA . PRO A 1 190 ? 20.297 -17.172 3.779 1 98.44 190 PRO A CA 1
ATOM 1471 C C . PRO A 1 190 ? 20.859 -17.859 5.02 1 98.44 190 PRO A C 1
ATOM 1473 O O . PRO A 1 190 ? 21.969 -18.406 4.973 1 98.44 190 PRO A O 1
ATOM 1476 N N . ASP A 1 191 ? 20.188 -17.844 6.172 1 97.75 191 ASP A N 1
ATOM 1477 C CA . ASP A 1 191 ? 20.625 -18.5 7.398 1 97.75 191 ASP A CA 1
ATOM 1478 C C . ASP A 1 191 ? 20.422 -20.016 7.32 1 97.75 191 ASP A C 1
ATOM 1480 O O . ASP A 1 191 ? 19.281 -20.484 7.406 1 97.75 191 ASP A O 1
ATOM 1484 N N . PRO A 1 192 ? 21.516 -20.75 7.328 1 97.5 192 PRO A N 1
ATOM 1485 C CA . PRO A 1 192 ? 21.359 -22.188 7.109 1 97.5 192 PRO A CA 1
ATOM 1486 C C . PRO A 1 192 ? 20.625 -22.875 8.242 1 97.5 192 PRO A C 1
ATOM 1488 O O . PRO A 1 192 ? 19.875 -23.828 8.008 1 97.5 192 PRO A O 1
ATOM 1491 N N . GLN A 1 193 ? 20.859 -22.406 9.461 1 98.31 193 GLN A N 1
ATOM 1492 C CA . GLN A 1 193 ? 20.172 -23.016 10.594 1 98.31 193 GLN A CA 1
ATOM 1493 C C . GLN A 1 193 ? 18.688 -22.734 10.547 1 98.31 193 GLN A C 1
ATOM 1495 O O . GLN A 1 193 ? 17.859 -23.641 10.742 1 98.31 193 GLN 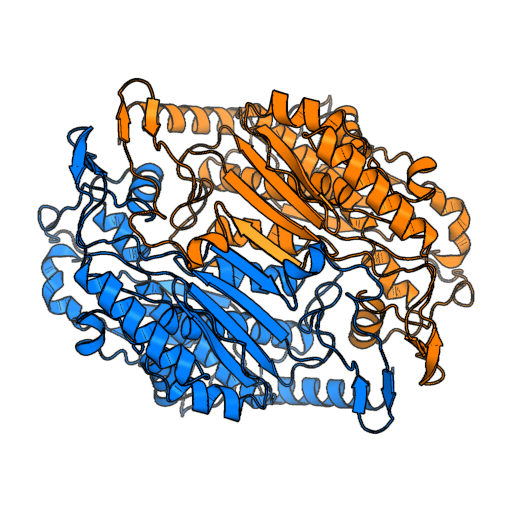A O 1
ATOM 1500 N N . ALA A 1 194 ? 18.344 -21.516 10.273 1 98.56 194 ALA A N 1
ATOM 1501 C CA . ALA A 1 194 ? 16.938 -21.156 10.148 1 98.56 194 ALA A CA 1
ATOM 1502 C C . ALA A 1 194 ? 16.297 -21.875 8.953 1 98.56 194 ALA A C 1
ATOM 1504 O O . ALA A 1 194 ? 15.148 -22.312 9.023 1 98.56 194 ALA A O 1
ATOM 1505 N N . SER A 1 195 ? 17.047 -21.938 7.875 1 98.5 195 SER A N 1
ATOM 1506 C CA . SER A 1 195 ? 16.562 -22.625 6.68 1 98.5 195 SER A CA 1
ATOM 1507 C C . SER A 1 195 ? 16.156 -24.062 6.996 1 98.5 195 SER A C 1
ATOM 1509 O O . SER A 1 195 ? 15.062 -24.5 6.625 1 98.5 195 SER A O 1
ATOM 1511 N N . ALA A 1 196 ? 17 -24.797 7.684 1 98.56 196 ALA A N 1
ATOM 1512 C CA . ALA A 1 196 ? 16.703 -26.188 8.047 1 98.56 196 ALA A CA 1
ATOM 1513 C C . ALA A 1 196 ? 15.492 -26.281 8.961 1 98.56 196 ALA A C 1
ATOM 1515 O O . ALA A 1 196 ? 14.648 -27.156 8.797 1 98.56 196 ALA A O 1
ATOM 1516 N N . ALA A 1 197 ? 15.438 -25.344 9.898 1 98.81 197 ALA A N 1
ATOM 1517 C CA . ALA A 1 197 ? 14.312 -25.312 10.828 1 98.81 197 ALA A CA 1
ATOM 1518 C C . ALA A 1 197 ? 13.008 -25.016 10.094 1 98.81 197 ALA A C 1
ATOM 1520 O O . ALA A 1 197 ? 11.953 -25.547 10.453 1 98.81 197 ALA A O 1
ATOM 1521 N N . MET A 1 198 ? 13.094 -24.141 9.141 1 98.75 198 MET A N 1
ATOM 1522 C CA . MET A 1 198 ? 11.922 -23.812 8.336 1 98.75 198 MET A CA 1
ATOM 1523 C C . MET A 1 198 ? 11.43 -25.031 7.551 1 98.75 198 MET A C 1
ATOM 1525 O O . MET A 1 198 ? 10.227 -25.266 7.449 1 98.75 198 MET A O 1
ATOM 1529 N N . VAL A 1 199 ? 12.32 -25.797 6.961 1 98.5 199 VAL A N 1
ATOM 1530 C CA . VAL A 1 199 ? 11.961 -27 6.23 1 98.5 199 VAL A CA 1
ATOM 1531 C C . VAL A 1 199 ? 11.25 -27.984 7.164 1 98.5 199 VAL A C 1
ATOM 1533 O O . VAL A 1 199 ? 10.227 -28.562 6.805 1 98.5 199 VAL A O 1
ATOM 1536 N N . GLU A 1 200 ? 11.797 -28.125 8.352 1 98.62 200 GLU A N 1
ATOM 1537 C CA . GLU A 1 200 ? 11.172 -29 9.336 1 98.62 200 GLU A CA 1
ATOM 1538 C C . GLU A 1 200 ? 9.766 -28.531 9.68 1 98.62 200 GLU A C 1
ATOM 1540 O O . GLU A 1 200 ? 8.859 -29.359 9.859 1 98.62 200 GLU A O 1
ATOM 1545 N N . ALA A 1 201 ? 9.641 -27.25 9.828 1 98.56 201 ALA A N 1
ATOM 1546 C CA . ALA A 1 201 ? 8.328 -26.688 10.117 1 98.56 201 ALA A CA 1
ATOM 1547 C C . ALA A 1 201 ? 7.336 -27.016 9 1 98.56 201 ALA A C 1
ATOM 1549 O O . ALA A 1 201 ? 6.176 -27.344 9.266 1 98.56 201 ALA A O 1
ATOM 1550 N N . ILE A 1 202 ? 7.734 -26.906 7.789 1 98.12 202 ILE A N 1
ATOM 1551 C CA . ILE A 1 202 ? 6.891 -27.203 6.637 1 98.12 202 ILE A CA 1
ATOM 1552 C C . ILE A 1 202 ? 6.484 -28.672 6.652 1 98.12 202 ILE A C 1
ATOM 1554 O O . ILE A 1 202 ? 5.32 -29 6.418 1 98.12 202 ILE A O 1
ATOM 1558 N N . GLU A 1 203 ? 7.395 -29.562 6.922 1 97.56 203 GLU A N 1
ATOM 1559 C CA . GLU A 1 203 ? 7.109 -30.984 6.977 1 97.56 203 GLU A CA 1
ATOM 1560 C C . GLU A 1 203 ? 6.086 -31.312 8.062 1 97.56 203 GLU A C 1
ATOM 1562 O O . GLU A 1 203 ? 5.188 -32.125 7.859 1 97.56 203 GLU A O 1
ATOM 1567 N N . ARG A 1 204 ? 6.332 -30.672 9.203 1 97.94 204 ARG A N 1
ATOM 1568 C CA . ARG A 1 204 ? 5.383 -30.859 10.297 1 97.94 204 ARG A CA 1
ATOM 1569 C C . ARG A 1 204 ? 3.982 -30.406 9.891 1 97.94 204 ARG A C 1
ATOM 1571 O O . ARG A 1 204 ? 2.994 -31.078 10.203 1 97.94 204 ARG A O 1
ATOM 1578 N N . ALA A 1 205 ? 3.918 -29.266 9.266 1 97.25 205 ALA A N 1
ATOM 1579 C CA . ALA A 1 205 ? 2.629 -28.766 8.805 1 97.25 205 ALA A CA 1
ATOM 1580 C C . ALA A 1 205 ? 2.006 -29.719 7.781 1 97.25 205 ALA A C 1
ATOM 1582 O O . ALA A 1 205 ? 0.797 -29.953 7.801 1 97.25 205 ALA A O 1
ATOM 1583 N N . GLU A 1 206 ? 2.812 -30.203 6.879 1 95.44 206 GLU A N 1
ATOM 1584 C CA . GLU A 1 206 ? 2.342 -31.156 5.875 1 95.44 206 GLU A CA 1
ATOM 1585 C C . GLU A 1 206 ? 1.735 -32.406 6.527 1 95.44 206 GLU A C 1
ATOM 1587 O O . GLU A 1 206 ? 0.643 -32.812 6.156 1 95.44 206 GLU A O 1
ATOM 1592 N N . LYS A 1 207 ? 2.422 -32.969 7.438 1 96.56 207 LYS A N 1
ATOM 1593 C CA . LYS A 1 207 ? 1.954 -34.156 8.141 1 96.56 207 LYS A CA 1
ATOM 1594 C C . LYS A 1 207 ? 0.646 -33.875 8.875 1 96.56 207 LYS A C 1
ATOM 1596 O O . LYS A 1 207 ? -0.206 -34.75 8.992 1 96.56 207 LYS A O 1
ATOM 1601 N N . ALA A 1 208 ? 0.517 -32.688 9.297 1 96.31 208 ALA A N 1
ATOM 1602 C CA . ALA A 1 208 ? -0.672 -32.312 10.055 1 96.31 208 ALA A CA 1
ATOM 1603 C C . ALA A 1 208 ? -1.814 -31.906 9.117 1 96.31 208 ALA A C 1
ATOM 1605 O O . ALA A 1 208 ? -2.922 -31.609 9.57 1 96.31 208 ALA A O 1
ATOM 1606 N N . GLY A 1 209 ? -1.546 -31.875 7.816 1 95.25 209 GLY A N 1
ATOM 1607 C CA . GLY A 1 209 ? -2.553 -31.469 6.848 1 95.25 209 GLY A CA 1
ATOM 1608 C C . GLY A 1 209 ? -2.84 -29.984 6.871 1 95.25 209 GLY A C 1
ATOM 1609 O O . GLY A 1 209 ? -3.969 -29.562 6.613 1 95.25 209 GLY A O 1
ATOM 1610 N N . ASP A 1 210 ? -1.877 -29.203 7.305 1 96.88 210 ASP A N 1
ATOM 1611 C CA . ASP A 1 210 ? -2.012 -27.75 7.457 1 96.88 210 ASP A CA 1
ATOM 1612 C C . ASP A 1 210 ? -1.095 -27.016 6.488 1 96.88 210 ASP A C 1
ATOM 1614 O O . ASP A 1 210 ? -0.515 -27.625 5.586 1 96.88 210 ASP A O 1
ATOM 1618 N N . THR A 1 211 ? -1.093 -25.672 6.508 1 97.5 211 THR A N 1
ATOM 1619 C CA . THR A 1 211 ? -0.259 -24.828 5.664 1 97.5 211 THR A CA 1
ATOM 1620 C C . THR A 1 211 ? 0.406 -23.719 6.488 1 97.5 211 THR A C 1
ATOM 1622 O O . THR A 1 211 ? 0.013 -23.469 7.629 1 97.5 211 THR A O 1
ATOM 1625 N N . LEU A 1 212 ? 1.412 -23.141 5.934 1 98.38 212 LEU A N 1
ATOM 1626 C CA . LEU A 1 212 ? 2.162 -22.125 6.664 1 98.38 212 LEU A CA 1
ATOM 1627 C C . LEU A 1 212 ? 2.309 -20.859 5.832 1 98.38 212 LEU A C 1
ATOM 1629 O O . LEU A 1 212 ? 2.355 -20.906 4.602 1 98.38 212 LEU A O 1
ATOM 1633 N N . GLY A 1 213 ? 2.309 -19.703 6.531 1 98.38 213 GLY A N 1
ATOM 1634 C CA . GLY A 1 213 ? 2.715 -18.422 5.992 1 98.38 213 GLY A CA 1
ATOM 1635 C C . GLY A 1 213 ? 4.102 -18 6.438 1 98.38 213 GLY A C 1
ATOM 1636 O O . GLY A 1 213 ? 4.91 -18.828 6.852 1 98.38 213 GLY A O 1
ATOM 1637 N N . GLY A 1 214 ? 4.391 -16.719 6.188 1 98.88 214 GLY A N 1
ATOM 1638 C CA . GLY A 1 214 ? 5.707 -16.234 6.562 1 98.88 214 GLY A CA 1
ATOM 1639 C C . GLY A 1 214 ? 5.98 -14.82 6.082 1 98.88 214 GLY A C 1
ATOM 1640 O O . GLY A 1 214 ? 5.059 -14.102 5.699 1 98.88 214 GLY A O 1
ATOM 1641 N N . ILE A 1 215 ? 7.262 -14.406 6.289 1 98.94 215 ILE A N 1
ATOM 1642 C CA . ILE A 1 215 ? 7.695 -13.062 5.934 1 98.94 215 ILE A CA 1
ATOM 1643 C C . ILE A 1 215 ? 8.922 -13.141 5.027 1 98.94 215 ILE A C 1
ATOM 1645 O O . ILE A 1 215 ? 9.828 -13.945 5.262 1 98.94 215 ILE A O 1
ATOM 1649 N N . PHE A 1 216 ? 8.891 -12.359 3.955 1 98.94 216 PHE A N 1
ATOM 1650 C CA . PHE A 1 216 ? 10.094 -12.188 3.146 1 98.94 216 PHE A CA 1
ATOM 1651 C C . PHE A 1 216 ? 10.5 -10.719 3.092 1 98.94 216 PHE A C 1
ATOM 1653 O O . PHE A 1 216 ? 9.695 -9.836 3.418 1 98.94 216 PHE A O 1
ATOM 1660 N N . GLU A 1 217 ? 11.773 -10.469 2.764 1 98.88 217 GLU A N 1
ATOM 1661 C CA . GLU A 1 217 ? 12.367 -9.141 2.633 1 98.88 217 GLU A CA 1
ATOM 1662 C C . GLU A 1 217 ? 13.008 -8.953 1.261 1 98.88 217 GLU A C 1
ATOM 1664 O O . GLU A 1 217 ? 13.633 -9.875 0.731 1 98.88 217 GLU A O 1
ATOM 1669 N N . VAL A 1 218 ? 12.797 -7.84 0.651 1 98.88 218 VAL A N 1
ATOM 1670 C CA . VAL A 1 218 ? 13.461 -7.461 -0.59 1 98.88 218 VAL A CA 1
ATOM 1671 C C . VAL A 1 218 ? 14.32 -6.219 -0.36 1 98.88 218 VAL A C 1
ATOM 1673 O O . VAL A 1 218 ? 13.844 -5.227 0.203 1 98.88 218 VAL A O 1
ATOM 1676 N N . ARG A 1 219 ? 15.531 -6.25 -0.779 1 98.75 219 ARG A N 1
ATOM 1677 C CA . ARG A 1 219 ? 16.453 -5.121 -0.727 1 98.75 219 ARG A CA 1
ATOM 1678 C C . ARG A 1 219 ? 16.844 -4.664 -2.131 1 98.75 219 ARG A C 1
ATOM 1680 O O . ARG A 1 219 ? 17.031 -5.488 -3.025 1 98.75 219 ARG A O 1
ATOM 1687 N N . VAL A 1 220 ? 16.875 -3.43 -2.357 1 98.81 220 VAL A N 1
ATOM 1688 C CA . VAL A 1 220 ? 17.281 -2.854 -3.633 1 98.81 220 VAL A CA 1
ATOM 1689 C C . VAL A 1 220 ? 18.516 -1.98 -3.428 1 98.81 220 VAL A C 1
ATOM 1691 O O . VAL A 1 220 ? 18.5 -1.054 -2.613 1 98.81 220 VAL A O 1
ATOM 1694 N N . TYR A 1 221 ? 19.516 -2.24 -4.148 1 98.31 221 TYR A N 1
ATOM 1695 C CA . TYR A 1 221 ? 20.797 -1.551 -4.023 1 98.31 221 TYR A CA 1
ATOM 1696 C C . TYR A 1 221 ? 21.094 -0.699 -5.254 1 98.31 221 TYR A C 1
ATOM 1698 O O . TYR A 1 221 ? 20.609 -1.004 -6.352 1 98.31 221 TYR A O 1
ATOM 1706 N N . GLY A 1 222 ? 21.875 0.341 -5.02 1 97.12 222 GLY A N 1
ATOM 1707 C CA . GLY A 1 222 ? 22.328 1.166 -6.129 1 97.12 222 GLY A CA 1
ATOM 1708 C C . GLY A 1 222 ? 21.297 2.195 -6.566 1 97.12 222 GLY A C 1
ATOM 1709 O O . GLY A 1 222 ? 21.438 2.795 -7.637 1 97.12 222 GLY A O 1
ATOM 1710 N N . VAL A 1 223 ? 20.281 2.416 -5.809 1 97.94 223 VAL A N 1
ATOM 1711 C CA . VAL A 1 223 ? 19.234 3.375 -6.156 1 97.94 223 VAL A CA 1
ATOM 1712 C C . VAL A 1 223 ? 19.719 4.793 -5.859 1 97.94 223 VAL A C 1
ATOM 1714 O O . VAL A 1 223 ? 20.172 5.082 -4.75 1 97.94 223 VAL A O 1
ATOM 1717 N N . PRO A 1 224 ? 19.672 5.684 -6.828 1 97.12 224 PRO A N 1
ATOM 1718 C CA . PRO A 1 224 ? 20.031 7.07 -6.535 1 97.12 224 PRO A CA 1
ATOM 1719 C C . PRO A 1 224 ? 19 7.777 -5.652 1 97.12 224 PRO A C 1
ATOM 1721 O O . PRO A 1 224 ? 17.844 7.375 -5.617 1 97.12 224 PRO A O 1
ATOM 1724 N N . PRO A 1 225 ? 19.469 8.773 -4.863 1 96.94 225 PRO A N 1
ATOM 1725 C CA . PRO A 1 225 ? 18.438 9.594 -4.199 1 96.94 225 PRO A CA 1
ATOM 1726 C C . PRO A 1 225 ? 17.547 10.344 -5.184 1 96.94 225 PRO A C 1
ATOM 1728 O O . PRO A 1 225 ? 18 10.727 -6.266 1 96.94 225 PRO A O 1
ATOM 1731 N N . GLY A 1 226 ? 16.328 10.477 -4.832 1 97.81 226 GLY A N 1
ATOM 1732 C CA . GLY A 1 226 ? 15.508 11.391 -5.602 1 97.81 226 GLY A CA 1
ATOM 1733 C C . GLY A 1 226 ? 14.438 10.688 -6.422 1 97.81 226 GLY A C 1
ATOM 1734 O O . GLY A 1 226 ? 13.672 11.336 -7.137 1 97.81 226 GLY A O 1
ATOM 1735 N N . LEU A 1 227 ? 14.359 9.32 -6.402 1 98.56 227 LEU A N 1
ATOM 1736 C CA . LEU A 1 227 ? 13.25 8.625 -7.039 1 98.56 227 LEU A CA 1
ATOM 1737 C C . LEU A 1 227 ? 11.984 8.734 -6.199 1 98.56 227 LEU A C 1
ATOM 1739 O O . LEU A 1 227 ? 12.047 8.672 -4.969 1 98.56 227 LEU A O 1
ATOM 1743 N N . GLY A 1 228 ? 10.797 8.797 -6.855 1 98.19 228 GLY A N 1
ATOM 1744 C CA . GLY A 1 228 ? 9.547 9.023 -6.156 1 98.19 228 GLY A CA 1
ATOM 1745 C C . GLY A 1 228 ? 9.195 10.492 -6.023 1 98.19 228 GLY A C 1
ATOM 1746 O O . GLY A 1 228 ? 9.664 11.32 -6.805 1 98.19 228 GLY A O 1
ATOM 1747 N N . SER A 1 229 ? 8.242 10.766 -5.055 1 98.19 229 SER A N 1
ATOM 1748 C CA . SER A 1 229 ? 7.793 12.148 -4.91 1 98.19 229 SER A CA 1
ATOM 1749 C C . SER A 1 229 ? 7.156 12.391 -3.545 1 98.19 229 SER A C 1
ATOM 1751 O O . SER A 1 229 ? 6.566 11.477 -2.963 1 98.19 229 SER A O 1
ATOM 1753 N N . TYR A 1 230 ? 7.359 13.57 -3.029 1 97.62 230 TYR A N 1
ATOM 1754 C CA . TYR A 1 230 ? 6.656 13.992 -1.82 1 97.62 230 TYR A CA 1
ATOM 1755 C C . TYR A 1 230 ? 5.496 14.914 -2.156 1 97.62 230 TYR A C 1
ATOM 1757 O O . TYR A 1 230 ? 4.754 15.336 -1.267 1 97.62 230 TYR A O 1
ATOM 1765 N N . VAL A 1 231 ? 5.211 15.188 -3.414 1 97.12 231 VAL A N 1
ATOM 1766 C CA . VAL A 1 231 ? 4.383 16.312 -3.84 1 97.12 231 VAL A CA 1
ATOM 1767 C C . VAL A 1 231 ? 2.91 15.922 -3.766 1 97.12 231 VAL A C 1
ATOM 1769 O O . VAL A 1 231 ? 2.057 16.75 -3.451 1 97.12 231 VAL A O 1
ATOM 1772 N N . HIS A 1 232 ? 2.633 14.68 -4.113 1 96.5 232 HIS A N 1
ATOM 1773 C CA . HIS A 1 232 ? 1.259 14.188 -4.062 1 96.5 232 HIS A CA 1
ATOM 1774 C C . HIS A 1 232 ? 1.201 12.742 -3.582 1 96.5 232 HIS A C 1
ATOM 1776 O O . HIS A 1 232 ? 2.102 11.953 -3.871 1 96.5 232 HIS A O 1
ATOM 1782 N N . TRP A 1 233 ? 0.107 12.367 -2.971 1 97 233 TRP A N 1
ATOM 1783 C CA . TRP A 1 233 ? 0.022 11.133 -2.197 1 97 233 TRP A CA 1
ATOM 1784 C C . TRP A 1 233 ? 0.258 9.922 -3.086 1 97 233 TRP A C 1
ATOM 1786 O O . TRP A 1 233 ? 0.95 8.977 -2.689 1 97 233 TRP A O 1
ATOM 1796 N N . ASP A 1 234 ? -0.246 9.93 -4.367 1 96.81 234 ASP A N 1
ATOM 1797 C CA . ASP A 1 234 ? -0.247 8.719 -5.184 1 96.81 234 ASP A CA 1
ATOM 1798 C C . ASP A 1 234 ? 1.059 8.586 -5.965 1 96.81 234 ASP A C 1
ATOM 1800 O O . ASP A 1 234 ? 1.231 7.637 -6.73 1 96.81 234 ASP A O 1
ATOM 1804 N N . ARG A 1 235 ? 1.992 9.531 -5.738 1 97.5 235 ARG A N 1
ATOM 1805 C CA . ARG A 1 235 ? 3.289 9.469 -6.406 1 97.5 235 ARG A CA 1
ATOM 1806 C C . ARG A 1 235 ? 4.398 9.133 -5.414 1 97.5 235 ARG A C 1
ATOM 1808 O O . ARG A 1 235 ? 5.559 8.969 -5.805 1 97.5 235 ARG A O 1
ATOM 1815 N N . ARG A 1 236 ? 4.027 9.102 -4.148 1 98.56 236 ARG A N 1
ATOM 1816 C CA . ARG A 1 236 ? 5.012 8.68 -3.152 1 98.56 236 ARG A CA 1
ATOM 1817 C C . ARG A 1 236 ? 5.43 7.23 -3.373 1 98.56 236 ARG A C 1
ATOM 1819 O O . ARG A 1 236 ? 4.578 6.34 -3.443 1 98.56 236 ARG A O 1
ATOM 1826 N N . LEU A 1 237 ? 6.742 7.02 -3.432 1 98.81 237 LEU A N 1
ATOM 1827 C CA . LEU A 1 237 ? 7.258 5.699 -3.775 1 98.81 237 LEU A CA 1
ATOM 1828 C C . LEU A 1 237 ? 6.949 4.691 -2.672 1 98.81 237 LEU A C 1
ATOM 1830 O O . LEU A 1 237 ? 6.711 3.516 -2.947 1 98.81 237 LEU A O 1
ATOM 1834 N N . ASP A 1 238 ? 6.855 5.137 -1.351 1 98.56 238 ASP A N 1
ATOM 1835 C CA . ASP A 1 238 ? 6.453 4.262 -0.256 1 98.56 238 ASP A CA 1
ATOM 1836 C C . ASP A 1 238 ? 5.094 3.621 -0.538 1 98.56 238 ASP A C 1
ATOM 1838 O O . ASP A 1 238 ? 4.934 2.406 -0.396 1 98.56 238 ASP A O 1
ATOM 1842 N N . GLY A 1 239 ? 4.195 4.473 -0.922 1 98.75 239 GLY A N 1
ATOM 1843 C CA . GLY A 1 239 ? 2.85 4 -1.207 1 98.75 239 GLY A CA 1
ATOM 1844 C C . GLY A 1 239 ? 2.785 3.07 -2.404 1 98.75 239 GLY A C 1
ATOM 1845 O O . GLY A 1 239 ? 2.098 2.049 -2.367 1 98.75 239 GLY A O 1
ATOM 1846 N N . ARG A 1 240 ? 3.523 3.387 -3.439 1 98.75 240 ARG A N 1
ATOM 1847 C CA . ARG A 1 240 ? 3.527 2.57 -4.648 1 98.75 240 ARG A CA 1
ATOM 1848 C C . ARG A 1 240 ? 4.09 1.181 -4.371 1 98.75 240 ARG A C 1
ATOM 1850 O O . ARG A 1 240 ? 3.529 0.177 -4.816 1 98.75 240 ARG A O 1
ATOM 1857 N N . LEU A 1 241 ? 5.184 1.154 -3.648 1 98.94 241 LEU A N 1
ATOM 1858 C CA . LEU A 1 241 ? 5.77 -0.129 -3.283 1 98.94 241 LEU A CA 1
ATOM 1859 C C . LEU A 1 241 ? 4.816 -0.938 -2.412 1 98.94 241 LEU A C 1
ATOM 1861 O O . LEU A 1 241 ? 4.672 -2.148 -2.598 1 98.94 241 LEU A O 1
ATOM 1865 N N . ALA A 1 242 ? 4.152 -0.27 -1.481 1 98.94 242 ALA A N 1
ATOM 1866 C CA . ALA A 1 242 ? 3.205 -0.948 -0.602 1 98.94 242 ALA A CA 1
ATOM 1867 C C . ALA A 1 242 ? 2.059 -1.563 -1.401 1 98.94 242 ALA A C 1
ATOM 1869 O O . ALA A 1 242 ? 1.665 -2.707 -1.154 1 98.94 242 ALA A O 1
ATOM 1870 N N . GLN A 1 243 ? 1.535 -0.809 -2.326 1 98.88 243 GLN A N 1
ATOM 1871 C CA . GLN A 1 243 ? 0.444 -1.339 -3.137 1 98.88 243 GLN A CA 1
ATOM 1872 C C . GLN A 1 243 ? 0.896 -2.557 -3.939 1 98.88 243 GLN A C 1
ATOM 1874 O O . GLN A 1 243 ? 0.195 -3.568 -3.986 1 98.88 243 GLN A O 1
ATOM 1879 N N . ALA A 1 244 ? 2.057 -2.418 -4.582 1 98.88 244 ALA A N 1
ATOM 1880 C CA . ALA A 1 244 ? 2.562 -3.502 -5.422 1 98.88 244 ALA A CA 1
ATOM 1881 C C . ALA A 1 244 ? 2.729 -4.785 -4.613 1 98.88 244 ALA A C 1
ATOM 1883 O O . ALA A 1 244 ? 2.289 -5.855 -5.043 1 98.88 244 ALA A O 1
ATOM 1884 N N . LEU A 1 245 ? 3.277 -4.684 -3.461 1 98.94 245 LEU A N 1
ATOM 1885 C CA . LEU A 1 245 ? 3.52 -5.852 -2.621 1 98.94 245 LEU A CA 1
ATOM 1886 C C . LEU A 1 245 ? 2.213 -6.398 -2.061 1 98.94 245 LEU A C 1
ATOM 1888 O O . LEU A 1 245 ? 1.976 -7.609 -2.098 1 98.94 245 LEU A O 1
ATOM 1892 N N . MET A 1 246 ? 1.361 -5.543 -1.567 1 98.88 246 MET A N 1
ATOM 1893 C CA . MET A 1 246 ? 0.097 -5.953 -0.965 1 98.88 246 MET A CA 1
ATOM 1894 C C . MET A 1 246 ? -0.811 -6.609 -1.999 1 98.88 246 MET A C 1
ATOM 1896 O O . MET A 1 246 ? -1.709 -7.375 -1.646 1 98.88 246 MET A O 1
ATOM 1900 N N . SER A 1 247 ? -0.568 -6.309 -3.262 1 98.56 247 SER A N 1
ATOM 1901 C CA . SER A 1 247 ? -1.416 -6.828 -4.332 1 98.56 247 SER A CA 1
ATOM 1902 C C . SER A 1 247 ? -1.048 -8.266 -4.676 1 98.56 247 SER A C 1
ATOM 1904 O O . SER A 1 247 ? -1.762 -8.938 -5.43 1 98.56 247 SER A O 1
ATOM 1906 N N . ILE A 1 248 ? 0.085 -8.75 -4.145 1 98.69 248 ILE A N 1
ATOM 1907 C CA . ILE A 1 248 ? 0.427 -10.156 -4.336 1 98.69 248 ILE A CA 1
ATOM 1908 C C . ILE A 1 248 ? -0.575 -11.039 -3.592 1 98.69 248 ILE A C 1
ATOM 1910 O O . ILE A 1 248 ? -0.913 -10.766 -2.438 1 98.69 248 ILE A O 1
ATOM 1914 N N . PRO A 1 249 ? -1.102 -12.102 -4.258 1 97.25 249 PRO A N 1
ATOM 1915 C CA . PRO A 1 249 ? -2.053 -12.969 -3.555 1 97.25 249 PRO A CA 1
ATOM 1916 C C . PRO A 1 249 ? -1.519 -13.461 -2.215 1 97.25 249 PRO A C 1
ATOM 1918 O O . PRO A 1 249 ? -0.411 -14 -2.148 1 97.25 249 PRO A O 1
ATOM 1921 N N . GLY A 1 250 ? -2.305 -13.219 -1.206 1 97.81 250 GLY A N 1
ATOM 1922 C CA . GLY A 1 250 ? -1.996 -13.781 0.099 1 97.81 250 GLY A CA 1
ATOM 1923 C C . GLY A 1 250 ? -1.254 -12.82 1.003 1 97.81 250 GLY A C 1
ATOM 1924 O O . GLY A 1 250 ? -1.031 -13.109 2.18 1 97.81 250 GLY A O 1
ATOM 1925 N N . ILE A 1 251 ? -0.802 -11.68 0.511 1 98.81 251 ILE A N 1
ATOM 1926 C CA . ILE A 1 251 ? -0.078 -10.727 1.346 1 98.81 251 ILE A CA 1
ATOM 1927 C C . ILE A 1 251 ? -1.066 -9.922 2.189 1 98.81 251 ILE A C 1
ATOM 1929 O O . ILE A 1 251 ? -2.082 -9.445 1.678 1 98.81 251 ILE A O 1
ATOM 1933 N N . LYS A 1 252 ? -0.738 -9.695 3.502 1 98.88 252 LYS A N 1
ATOM 1934 C CA . LYS A 1 252 ? -1.659 -9.047 4.43 1 98.88 252 LYS A CA 1
ATOM 1935 C C . LYS A 1 252 ? -0.974 -7.902 5.172 1 98.88 252 LYS A C 1
ATOM 1937 O O . LYS A 1 252 ? -1.592 -7.238 6.008 1 98.88 252 LYS A O 1
ATOM 1942 N N . GLY A 1 253 ? 0.294 -7.664 4.879 1 98.88 253 GLY A N 1
ATOM 1943 C CA . GLY A 1 253 ? 1.019 -6.566 5.5 1 98.88 253 GLY A CA 1
ATOM 1944 C C . GLY A 1 253 ? 2.312 -6.227 4.781 1 98.88 253 GLY A C 1
ATOM 1945 O O . GLY A 1 253 ? 2.939 -7.094 4.176 1 98.88 253 GLY A O 1
ATOM 1946 N N . VAL A 1 254 ? 2.729 -4.961 4.836 1 98.94 254 VAL A N 1
ATOM 1947 C CA . VAL A 1 254 ? 3.955 -4.445 4.238 1 98.94 254 VAL A CA 1
ATOM 1948 C C . VAL A 1 254 ? 4.594 -3.418 5.168 1 98.94 254 VAL A C 1
ATOM 1950 O O . VAL A 1 254 ? 3.891 -2.646 5.824 1 98.94 254 VAL A O 1
ATOM 1953 N N . GLU A 1 255 ? 5.859 -3.441 5.258 1 98.88 255 GLU A N 1
ATOM 1954 C CA . GLU A 1 255 ? 6.559 -2.412 6.02 1 98.88 255 GLU A CA 1
ATOM 1955 C C . GLU A 1 255 ? 7.887 -2.045 5.359 1 98.88 255 GLU A C 1
ATOM 1957 O O . GLU A 1 255 ? 8.453 -2.844 4.613 1 98.88 255 GLU A O 1
ATOM 1962 N N . ILE A 1 256 ? 8.359 -0.881 5.555 1 98.88 256 ILE A N 1
ATOM 1963 C CA . ILE A 1 256 ? 9.586 -0.334 4.977 1 98.88 256 ILE A CA 1
ATOM 1964 C C . ILE A 1 256 ? 10.57 0.014 6.09 1 98.88 256 ILE A C 1
ATOM 1966 O O . ILE A 1 256 ? 10.203 0.657 7.074 1 98.88 256 ILE A O 1
ATOM 1970 N N . GLY A 1 257 ? 11.836 -0.361 5.895 1 98.56 257 GLY A N 1
ATOM 1971 C CA . GLY A 1 257 ? 12.82 -0.157 6.945 1 98.56 257 GLY A CA 1
ATOM 1972 C C . GLY A 1 257 ? 12.492 -0.908 8.227 1 98.56 257 GLY A C 1
ATOM 1973 O O . GLY A 1 257 ? 12.234 -2.113 8.195 1 98.56 257 GLY A O 1
ATOM 1974 N N . LEU A 1 258 ? 12.461 -0.207 9.367 1 98.44 258 LEU A N 1
ATOM 1975 C CA . LEU A 1 258 ? 12.148 -0.844 10.641 1 98.44 258 LEU A CA 1
ATOM 1976 C C . LEU A 1 258 ? 10.648 -1.084 10.773 1 98.44 258 LEU A C 1
ATOM 1978 O O . LEU A 1 258 ? 10.211 -1.838 11.648 1 98.44 258 LEU A O 1
ATOM 1982 N N . GLY A 1 259 ? 9.891 -0.455 9.898 1 98.44 259 GLY A N 1
ATOM 1983 C CA . GLY A 1 259 ? 8.461 -0.733 9.852 1 98.44 259 GLY A CA 1
ATOM 1984 C C . GLY A 1 259 ? 7.77 -0.55 11.188 1 98.44 259 GLY A C 1
ATOM 1985 O O . GLY A 1 259 ? 7.914 0.491 11.828 1 98.44 259 GLY A O 1
ATOM 1986 N N . PHE A 1 260 ? 7.07 -1.499 11.633 1 98.62 260 PHE A N 1
ATOM 1987 C CA . PHE A 1 260 ? 6.23 -1.45 12.82 1 98.62 260 PHE A CA 1
ATOM 1988 C C . PHE A 1 260 ? 7.082 -1.305 14.078 1 98.62 260 PHE A C 1
ATOM 1990 O O . PHE A 1 260 ? 6.609 -0.808 15.102 1 98.62 260 PHE A O 1
ATOM 1997 N N . ALA A 1 261 ? 8.367 -1.643 14.023 1 98.12 261 ALA A N 1
ATOM 1998 C CA . ALA A 1 261 ? 9.258 -1.485 15.172 1 98.12 261 ALA A CA 1
ATOM 1999 C C . ALA A 1 261 ? 9.461 -0.012 15.508 1 98.12 261 ALA A C 1
ATOM 2001 O O . ALA A 1 261 ? 9.82 0.327 16.641 1 98.12 261 ALA A O 1
ATOM 2002 N N . LEU A 1 262 ? 9.219 0.857 14.594 1 98.5 262 LEU A N 1
ATOM 2003 C CA . LEU A 1 262 ? 9.422 2.287 14.797 1 98.5 262 LEU A CA 1
ATOM 2004 C C . LEU A 1 262 ? 8.43 2.84 15.812 1 98.5 262 LEU A C 1
ATOM 2006 O O . LEU A 1 262 ? 8.656 3.902 16.391 1 98.5 262 LEU A O 1
ATOM 2010 N N . ALA A 1 263 ? 7.297 2.125 15.992 1 98.44 263 ALA A N 1
ATOM 2011 C CA . ALA A 1 263 ? 6.258 2.602 16.906 1 98.44 263 ALA A CA 1
ATOM 2012 C C . ALA A 1 263 ? 6.797 2.758 18.312 1 98.44 263 ALA A C 1
ATOM 2014 O O . ALA A 1 263 ? 6.371 3.648 19.062 1 98.44 263 ALA A O 1
ATOM 2015 N N . SER A 1 264 ? 7.777 1.936 18.656 1 98.31 264 SER A N 1
ATOM 2016 C CA . SER A 1 264 ? 8.227 1.87 20.031 1 98.31 264 SER A CA 1
ATOM 2017 C C . SER A 1 264 ? 9.523 2.643 20.234 1 98.31 264 SER A C 1
ATOM 2019 O O . SER A 1 264 ? 10.086 2.656 21.328 1 98.31 264 SER A O 1
ATOM 2021 N N . LEU A 1 265 ? 10.07 3.234 19.203 1 98.12 265 LEU A N 1
ATOM 2022 C CA . LEU A 1 265 ? 11.328 3.969 19.297 1 98.12 265 LEU A CA 1
ATOM 2023 C C . LEU A 1 265 ? 11.078 5.473 19.375 1 98.12 265 LEU A C 1
ATOM 2025 O O . LEU A 1 265 ? 10.195 5.992 18.672 1 98.12 265 LEU A O 1
ATOM 2029 N N . PRO A 1 266 ? 11.836 6.168 20.266 1 98.19 266 PRO A N 1
ATOM 2030 C CA . PRO A 1 266 ? 11.789 7.629 20.188 1 98.19 266 PRO A CA 1
ATOM 2031 C C . PRO A 1 266 ? 12.484 8.18 18.953 1 98.19 266 PRO A C 1
ATOM 2033 O O . PRO A 1 266 ? 13.273 7.473 18.312 1 98.19 266 PRO A O 1
ATOM 2036 N N . GLY A 1 267 ? 12.18 9.422 18.609 1 97.56 267 GLY A N 1
ATOM 2037 C CA . GLY A 1 267 ? 12.75 10.039 17.422 1 97.56 267 GLY A CA 1
ATOM 2038 C C . GLY A 1 267 ? 14.273 10.016 17.406 1 97.56 267 GLY A C 1
ATOM 2039 O O . GLY A 1 267 ? 14.883 9.797 16.359 1 97.56 267 GLY A O 1
ATOM 2040 N N . SER A 1 268 ? 14.891 10.164 18.547 1 97.44 268 SER A N 1
ATOM 2041 C CA . SER A 1 268 ? 16.344 10.219 18.672 1 97.44 268 SER A CA 1
ATOM 2042 C C . SER A 1 268 ? 16.984 8.891 18.281 1 97.44 268 SER A C 1
ATOM 2044 O O . SER A 1 268 ? 18.156 8.844 17.906 1 97.44 268 SER A O 1
ATOM 2046 N N . ARG A 1 269 ? 16.188 7.816 18.281 1 97.75 269 ARG A N 1
ATOM 2047 C CA . ARG A 1 269 ? 16.703 6.492 17.953 1 97.75 269 ARG A CA 1
ATOM 2048 C C . ARG A 1 269 ? 16.078 5.965 16.656 1 97.75 269 ARG A C 1
ATOM 2050 O O . ARG A 1 269 ? 16.5 4.918 16.156 1 97.75 269 ARG A O 1
ATOM 2057 N N . ALA A 1 270 ? 15.141 6.648 16.125 1 98.12 270 ALA A N 1
ATOM 2058 C CA . ALA A 1 270 ? 14.398 6.164 14.961 1 98.12 270 ALA A CA 1
ATOM 2059 C C . ALA A 1 270 ? 15.008 6.699 13.664 1 98.12 270 ALA A C 1
ATOM 2061 O O . ALA A 1 270 ? 15.031 6 12.648 1 98.12 270 ALA A O 1
ATOM 2062 N N . HIS A 1 271 ? 15.438 7.938 13.688 1 98.12 271 HIS A N 1
ATOM 2063 C CA . HIS A 1 271 ? 15.797 8.617 12.453 1 98.12 271 HIS A CA 1
ATOM 2064 C C . HIS A 1 271 ? 17.281 8.43 12.133 1 98.12 271 HIS A C 1
ATOM 2066 O O . HIS A 1 271 ? 18.109 8.305 13.047 1 98.12 271 HIS A O 1
ATOM 2072 N N . ASP A 1 272 ? 17.625 8.422 10.883 1 98.44 272 ASP A N 1
ATOM 2073 C CA . ASP A 1 272 ? 18.984 8.172 10.383 1 98.44 272 ASP A CA 1
ATOM 2074 C C . ASP A 1 272 ? 19.75 9.484 10.195 1 98.44 272 ASP A C 1
ATOM 2076 O O . ASP A 1 272 ? 19.5 10.219 9.242 1 98.44 272 ASP A O 1
ATOM 2080 N N . GLU A 1 273 ? 20.703 9.711 11.031 1 98.38 273 GLU A N 1
ATOM 2081 C CA . GLU A 1 273 ? 21.484 10.945 10.969 1 98.38 273 GLU A CA 1
ATOM 2082 C C . GLU A 1 273 ? 22.188 11.078 9.625 1 98.38 273 GLU A C 1
ATOM 2084 O O . GLU A 1 273 ? 22.484 10.078 8.961 1 98.38 273 GLU A O 1
ATOM 2089 N N . ILE A 1 274 ? 22.438 12.305 9.18 1 97.75 274 ILE A N 1
ATOM 2090 C CA . ILE A 1 274 ? 22.969 12.602 7.852 1 97.75 274 ILE A CA 1
ATOM 2091 C C . ILE A 1 274 ? 24.422 13.062 7.961 1 97.75 274 ILE A C 1
ATOM 2093 O O . ILE A 1 274 ? 24.75 13.922 8.781 1 97.75 274 ILE A O 1
ATOM 2097 N N . PHE A 1 275 ? 25.234 12.555 7.176 1 96.69 275 PHE A N 1
ATOM 2098 C CA . PHE A 1 275 ? 26.656 12.898 7.098 1 96.69 275 PHE A CA 1
ATOM 2099 C C . PHE A 1 275 ? 27.062 13.188 5.66 1 96.69 275 PHE A C 1
ATOM 2101 O O . PHE A 1 275 ? 26.281 12.969 4.73 1 96.69 275 PHE A O 1
ATOM 2108 N N . TYR A 1 276 ? 28.297 13.719 5.457 1 94.25 276 TYR A N 1
ATOM 2109 C CA . TYR A 1 276 ? 28.812 14.023 4.125 1 94.25 276 TYR A CA 1
ATOM 2110 C C . TYR A 1 276 ? 30.312 13.773 4.043 1 94.25 276 TYR A C 1
ATOM 2112 O O . TYR A 1 276 ? 31.047 14.047 5 1 94.25 276 TYR A O 1
ATOM 2120 N N . SER A 1 277 ? 30.766 13.242 2.973 1 91.94 277 SER A N 1
ATOM 2121 C CA . SER A 1 277 ? 32.156 13.18 2.586 1 91.94 277 SER A CA 1
ATOM 2122 C C . SER A 1 277 ? 32.344 13.438 1.092 1 91.94 277 SER A C 1
ATOM 2124 O O . SER A 1 277 ? 31.484 13.07 0.292 1 91.94 277 SER A O 1
ATOM 2126 N N . PRO A 1 278 ? 33.406 14.055 0.711 1 87.88 278 PRO A N 1
ATOM 2127 C CA . PRO A 1 278 ? 33.625 14.336 -0.71 1 87.88 278 PRO A CA 1
ATOM 2128 C C . PRO A 1 278 ? 33.625 13.062 -1.563 1 87.88 278 PRO A C 1
ATOM 2130 O O . PRO A 1 278 ? 33.281 13.117 -2.746 1 87.88 278 PRO A O 1
ATOM 2133 N N . VAL A 1 279 ? 34 12.039 -1.022 1 85.94 279 VAL A N 1
ATOM 2134 C CA . VAL A 1 279 ? 34.125 10.789 -1.763 1 85.94 279 VAL A CA 1
ATOM 2135 C C . VAL A 1 279 ? 32.75 10.133 -1.905 1 85.94 279 VAL A C 1
ATOM 2137 O O . VAL A 1 279 ? 32.344 9.758 -3.008 1 85.94 279 VAL A O 1
ATOM 2140 N N . GLN A 1 280 ? 31.938 10.117 -0.936 1 85.44 280 GLN A N 1
ATOM 2141 C CA . GLN A 1 280 ? 30.703 9.359 -0.901 1 85.44 280 GLN A CA 1
ATOM 2142 C C . GLN A 1 280 ? 29.5 10.273 -1.123 1 85.44 280 GLN A C 1
ATOM 2144 O O . GLN A 1 280 ? 28.422 9.805 -1.499 1 85.44 280 GLN A O 1
ATOM 2149 N N . GLY A 1 281 ? 29.688 11.516 -0.966 1 90.75 281 GLY A N 1
ATOM 2150 C CA . GLY A 1 281 ? 28.531 12.406 -0.893 1 90.75 281 GLY A CA 1
ATOM 2151 C C . GLY A 1 281 ? 27.781 12.305 0.422 1 90.75 281 GLY A C 1
ATOM 2152 O O . GLY A 1 281 ? 28.391 12.109 1.478 1 90.75 281 GLY A O 1
ATOM 2153 N N . TYR A 1 282 ? 26.516 12.578 0.385 1 93.62 282 TYR A N 1
ATOM 2154 C CA . TYR A 1 282 ? 25.688 12.438 1.579 1 93.62 282 TYR A CA 1
ATOM 2155 C C . TYR A 1 282 ? 25.453 10.969 1.908 1 93.62 282 TYR A C 1
ATOM 2157 O O . TYR A 1 282 ? 25.234 10.148 1.011 1 93.62 282 TYR A O 1
ATOM 2165 N N . TYR A 1 283 ? 25.547 10.594 3.18 1 93.19 283 TYR A N 1
ATOM 2166 C CA . TYR A 1 283 ? 25.297 9.211 3.572 1 93.19 283 TYR A CA 1
ATOM 2167 C C . TYR A 1 283 ? 24.734 9.141 4.988 1 93.19 283 TYR A C 1
ATOM 2169 O O . TYR A 1 283 ? 24.688 10.148 5.695 1 93.19 283 TYR A O 1
ATOM 2177 N N . ARG A 1 284 ? 24.234 7.988 5.301 1 96 284 ARG A N 1
ATOM 2178 C CA . ARG A 1 284 ? 23.766 7.68 6.645 1 96 284 ARG A CA 1
ATOM 2179 C C . ARG A 1 284 ? 24.453 6.445 7.203 1 96 284 ARG A C 1
ATOM 2181 O O . ARG A 1 284 ? 24.891 5.574 6.445 1 96 284 ARG A O 1
ATOM 2188 N N . VAL A 1 285 ? 24.531 6.406 8.523 1 94.75 285 VAL A N 1
ATOM 2189 C CA . VAL A 1 285 ? 25.219 5.277 9.141 1 94.75 285 VAL A CA 1
ATOM 2190 C C . VAL A 1 285 ? 24.219 4.168 9.461 1 94.75 285 VAL A C 1
ATOM 2192 O O . VAL A 1 285 ? 24.594 2.998 9.562 1 94.75 285 VAL A O 1
ATOM 2195 N N . THR A 1 286 ? 23.016 4.512 9.688 1 97.5 286 THR A N 1
ATOM 2196 C CA . THR A 1 286 ? 21.922 3.562 9.859 1 97.5 286 THR A CA 1
ATOM 2197 C C . THR A 1 286 ? 20.906 3.707 8.734 1 97.5 286 THR A C 1
ATOM 2199 O O . THR A 1 286 ? 20.875 4.727 8.039 1 97.5 286 THR A O 1
ATOM 2202 N N . ASN A 1 287 ? 20.094 2.688 8.523 1 98.06 287 ASN A N 1
ATOM 2203 C CA . ASN A 1 287 ? 19.062 2.713 7.488 1 98.06 287 ASN A CA 1
ATOM 2204 C C . ASN A 1 287 ? 17.719 2.221 8.016 1 98.06 287 ASN A C 1
ATOM 2206 O O . ASN A 1 287 ? 17.125 1.3 7.457 1 98.06 287 ASN A O 1
ATOM 2210 N N . ARG A 1 288 ? 17.344 2.891 9.07 1 98.5 288 ARG A N 1
ATOM 2211 C CA . ARG A 1 288 ? 16.094 2.51 9.727 1 98.5 288 ARG A CA 1
ATOM 2212 C C . ARG A 1 288 ? 14.883 2.945 8.898 1 98.5 288 ARG A C 1
ATOM 2214 O O . ARG A 1 288 ? 13.805 2.361 9.016 1 98.5 288 ARG A O 1
ATOM 2221 N N . ALA A 1 289 ? 15.078 3.943 8.008 1 98.44 289 ALA A N 1
ATOM 2222 C CA . ALA A 1 289 ? 14.023 4.43 7.125 1 98.44 289 ALA A CA 1
ATOM 2223 C C . ALA A 1 289 ? 13.828 3.498 5.934 1 98.44 289 ALA A C 1
ATOM 2225 O O . ALA A 1 289 ? 12.82 3.588 5.227 1 98.44 289 ALA A O 1
ATOM 2226 N N . GLY A 1 290 ? 14.742 2.609 5.664 1 98.56 290 GLY A N 1
ATOM 2227 C CA . GLY A 1 290 ? 14.641 1.658 4.57 1 98.56 290 GLY A CA 1
ATOM 2228 C C . GLY A 1 290 ? 14.836 2.295 3.205 1 98.56 290 GLY A C 1
ATOM 2229 O O . GLY A 1 290 ? 14.188 1.903 2.232 1 98.56 290 GLY A O 1
ATOM 2230 N N . GLY A 1 291 ? 15.617 3.334 3.154 1 98.69 291 GLY A N 1
ATOM 2231 C CA . GLY A 1 291 ? 16 3.934 1.888 1 98.69 291 GLY A CA 1
ATOM 2232 C C . GLY A 1 291 ? 15.008 4.961 1.385 1 98.69 291 GLY A C 1
ATOM 2233 O O . GLY A 1 291 ? 15.18 5.512 0.295 1 98.69 291 GLY A O 1
ATOM 2234 N N . LEU A 1 292 ? 13.945 5.227 2.135 1 98.69 292 LEU A N 1
ATOM 2235 C CA . LEU A 1 292 ? 12.906 6.148 1.694 1 98.69 292 LEU A CA 1
ATOM 2236 C C . LEU A 1 292 ? 12.602 7.18 2.775 1 98.69 292 LEU A C 1
ATOM 2238 O O . LEU A 1 292 ? 12.367 6.82 3.932 1 98.69 292 LEU A O 1
ATOM 2242 N N . GLU A 1 293 ? 12.633 8.438 2.438 1 98.25 293 GLU A N 1
ATOM 2243 C CA . GLU A 1 293 ? 12.219 9.562 3.271 1 98.25 293 GLU A CA 1
ATOM 2244 C C . GLU A 1 293 ? 11.266 10.484 2.514 1 98.25 293 GLU A C 1
ATOM 2246 O O . GLU A 1 293 ? 11.594 10.969 1.429 1 98.25 293 GLU A O 1
ATOM 2251 N N . GLY A 1 294 ? 10.094 10.688 3.096 1 97.38 294 GLY A N 1
ATOM 2252 C CA . GLY A 1 294 ? 9.109 11.555 2.463 1 97.38 294 GLY A CA 1
ATOM 2253 C C . GLY A 1 294 ? 8.609 11.016 1.134 1 97.38 294 GLY A C 1
ATOM 2254 O O . GLY A 1 294 ? 8.289 11.789 0.229 1 97.38 294 GLY A O 1
ATOM 2255 N N . GLY A 1 295 ? 8.695 9.664 0.923 1 98.25 295 GLY A N 1
ATOM 2256 C CA . GLY A 1 295 ? 8.234 9.07 -0.32 1 98.25 295 GLY A CA 1
ATOM 2257 C C . GLY A 1 295 ? 9.273 9.117 -1.425 1 98.25 295 GLY A C 1
ATOM 2258 O O . GLY A 1 295 ? 8.977 8.828 -2.584 1 98.25 295 GLY A O 1
ATOM 2259 N N . VAL A 1 296 ? 10.492 9.531 -1.087 1 98.75 296 VAL A N 1
ATOM 2260 C CA . VAL A 1 296 ? 11.586 9.719 -2.041 1 98.75 296 VAL A CA 1
ATOM 2261 C C . VAL A 1 296 ? 12.797 8.914 -1.597 1 98.75 296 VAL A C 1
ATOM 2263 O O . VAL A 1 296 ? 13.102 8.836 -0.403 1 98.75 296 VAL A O 1
ATOM 2266 N N . THR A 1 297 ? 13.453 8.273 -2.592 1 98.69 297 THR A N 1
ATOM 2267 C CA . THR A 1 297 ? 14.656 7.527 -2.238 1 98.69 297 THR A CA 1
ATOM 2268 C C . THR A 1 297 ? 15.734 8.461 -1.695 1 98.69 297 THR A C 1
ATOM 2270 O O . THR A 1 297 ? 15.914 9.57 -2.205 1 98.69 297 THR A O 1
ATOM 2273 N N . ASN A 1 298 ? 16.453 7.98 -0.682 1 97.69 298 ASN A N 1
ATOM 2274 C CA . ASN A 1 298 ? 17.422 8.852 -0.014 1 97.69 298 ASN A CA 1
ATOM 2275 C C . ASN A 1 298 ? 18.859 8.422 -0.301 1 97.69 298 ASN A C 1
ATOM 2277 O O . ASN A 1 298 ? 19.797 8.953 0.292 1 97.69 298 ASN A O 1
ATOM 2281 N N . GLY A 1 299 ? 19.016 7.418 -1.177 1 96.19 299 GLY A N 1
ATOM 2282 C CA . GLY A 1 299 ? 20.344 6.98 -1.575 1 96.19 299 GLY A CA 1
ATOM 2283 C C . GLY A 1 299 ? 20.781 5.707 -0.882 1 96.19 299 GLY A C 1
ATOM 2284 O O . GLY A 1 299 ? 21.734 5.047 -1.326 1 96.19 299 GLY A O 1
ATOM 2285 N N . GLU A 1 300 ? 20.203 5.371 0.269 1 97.25 300 GLU A N 1
ATOM 2286 C CA . GLU A 1 300 ? 20.469 4.109 0.954 1 97.25 300 GLU A CA 1
ATOM 2287 C C . GLU A 1 300 ? 19.656 2.971 0.323 1 97.25 300 GLU A C 1
ATOM 2289 O O . GLU A 1 300 ? 18.703 3.211 -0.409 1 97.25 300 GLU A O 1
ATOM 2294 N N . PRO A 1 301 ? 20.062 1.694 0.576 1 98.12 301 PRO A N 1
ATOM 2295 C CA . PRO A 1 301 ? 19.281 0.577 0.038 1 98.12 301 PRO A CA 1
ATOM 2296 C C . PRO A 1 301 ? 17.828 0.609 0.482 1 98.12 301 PRO A C 1
ATOM 2298 O O . PRO A 1 301 ? 17.531 0.939 1.635 1 98.12 301 PRO A O 1
ATOM 2301 N N . ILE A 1 302 ? 16.938 0.36 -0.505 1 98.81 302 ILE A N 1
ATOM 2302 C CA . ILE A 1 302 ? 15.539 0.194 -0.144 1 98.81 302 ILE A CA 1
ATOM 2303 C C . ILE A 1 302 ? 15.344 -1.156 0.54 1 98.81 302 ILE A C 1
ATOM 2305 O O . ILE A 1 302 ? 15.82 -2.184 0.054 1 98.81 302 ILE A O 1
ATOM 2309 N N . VAL A 1 303 ? 14.688 -1.153 1.705 1 98.88 303 VAL A N 1
ATOM 2310 C CA . VAL A 1 303 ? 14.383 -2.375 2.441 1 98.88 303 VAL A CA 1
ATOM 2311 C C . VAL A 1 303 ? 12.875 -2.473 2.68 1 98.88 303 VAL A C 1
ATOM 2313 O O . VAL A 1 303 ? 12.297 -1.63 3.367 1 98.88 303 VAL A O 1
ATOM 2316 N N . VAL A 1 304 ? 12.258 -3.482 2.105 1 98.88 304 VAL A N 1
ATOM 2317 C CA . VAL A 1 304 ? 10.82 -3.68 2.268 1 98.88 304 VAL A CA 1
ATOM 2318 C C . VAL A 1 304 ? 10.539 -5.121 2.684 1 98.88 304 VAL A C 1
ATOM 2320 O O . VAL A 1 304 ? 11.242 -6.043 2.26 1 98.88 304 VAL A O 1
ATOM 2323 N N . ARG A 1 305 ? 9.531 -5.309 3.539 1 98.88 305 ARG A N 1
ATOM 2324 C CA . ARG A 1 305 ? 9.094 -6.629 3.982 1 98.88 305 ARG A CA 1
ATOM 2325 C C . ARG A 1 305 ? 7.59 -6.805 3.787 1 98.88 305 ARG A C 1
ATOM 2327 O O . ARG A 1 305 ? 6.828 -5.836 3.873 1 98.88 305 ARG A O 1
ATOM 2334 N N . ALA A 1 306 ? 7.223 -8 3.521 1 98.94 306 ALA A N 1
ATOM 2335 C CA . ALA A 1 306 ? 5.809 -8.344 3.369 1 98.94 306 ALA A CA 1
ATOM 2336 C C . ALA A 1 306 ? 5.484 -9.656 4.074 1 98.94 306 ALA A C 1
ATOM 2338 O O . ALA A 1 306 ? 6.328 -10.555 4.156 1 98.94 306 ALA A O 1
ATOM 2339 N N . VAL A 1 307 ? 4.273 -9.742 4.617 1 98.94 307 VAL A N 1
ATOM 2340 C CA . VAL A 1 307 ? 3.832 -10.961 5.281 1 98.94 307 VAL A CA 1
ATOM 2341 C C . VAL A 1 307 ? 2.777 -11.664 4.426 1 98.94 307 VAL A C 1
ATOM 2343 O O . VAL A 1 307 ? 1.812 -11.039 3.984 1 98.94 307 VAL A O 1
ATOM 2346 N N . MET A 1 308 ? 3.02 -12.898 4.199 1 98.75 308 MET A N 1
ATOM 2347 C CA . MET A 1 308 ? 2.07 -13.75 3.494 1 98.75 308 MET A CA 1
ATOM 2348 C C . MET A 1 308 ? 1.309 -14.641 4.473 1 98.75 308 MET A C 1
ATOM 2350 O O . MET A 1 308 ? 1.916 -15.328 5.297 1 98.75 308 MET A O 1
ATOM 2354 N N . LYS A 1 309 ? 0.046 -14.633 4.375 1 98.44 309 LYS A N 1
ATOM 2355 C CA . LYS A 1 309 ? -0.766 -15.57 5.148 1 98.44 309 LYS A CA 1
ATOM 2356 C C . LYS A 1 309 ? -0.588 -17 4.645 1 98.44 309 LYS A C 1
ATOM 2358 O O . LYS A 1 309 ? -0.131 -17.219 3.52 1 98.44 309 LYS A O 1
ATOM 2363 N N . PRO A 1 310 ? -0.997 -18.016 5.484 1 97.94 310 PRO A N 1
ATOM 2364 C CA . PRO A 1 310 ? -0.995 -19.406 4.984 1 97.94 310 PRO A CA 1
ATOM 2365 C C . PRO A 1 310 ? -1.93 -19.594 3.791 1 97.94 310 PRO A C 1
ATOM 2367 O O . PRO A 1 310 ? -2.879 -18.828 3.613 1 97.94 310 PRO A O 1
ATOM 2370 N N . ILE A 1 311 ? -1.605 -20.594 3.031 1 94.75 311 ILE A N 1
ATOM 2371 C CA . ILE A 1 311 ? -2.418 -20.906 1.86 1 94.75 311 ILE A CA 1
ATOM 2372 C C . ILE A 1 311 ? -3.795 -21.391 2.305 1 94.75 311 ILE A C 1
ATOM 2374 O O . ILE A 1 311 ? -3.908 -22.172 3.254 1 94.75 311 ILE A O 1
ATOM 2378 N N . PRO A 1 312 ? -4.801 -21 1.588 1 94.5 312 PRO A N 1
ATOM 2379 C CA . PRO A 1 312 ? -6.176 -21.281 2.006 1 94.5 312 PRO A CA 1
ATOM 2380 C C . PRO A 1 312 ? -6.562 -22.75 1.82 1 94.5 312 PRO A C 1
ATOM 2382 O O . PRO A 1 312 ? -7.488 -23.234 2.473 1 94.5 312 PRO A O 1
ATOM 2385 N N . THR A 1 313 ? -5.949 -23.5 0.962 1 92.31 313 THR A N 1
ATOM 2386 C CA . THR A 1 313 ? -6.285 -24.906 0.72 1 92.31 313 THR A CA 1
ATOM 2387 C C . THR A 1 313 ? -5.562 -25.812 1.713 1 92.31 313 THR A C 1
ATOM 2389 O O . THR A 1 313 ? -4.336 -25.938 1.679 1 92.31 313 THR A O 1
ATOM 2392 N N . LEU A 1 314 ? -6.348 -26.438 2.533 1 93.12 314 LEU A N 1
ATOM 2393 C CA . LEU A 1 314 ? -5.812 -27.344 3.539 1 93.12 314 LEU A CA 1
ATOM 2394 C C . LEU A 1 314 ? -6.238 -28.781 3.254 1 93.12 314 LEU A C 1
ATOM 2396 O O . LEU A 1 314 ? -7.371 -29.031 2.83 1 93.12 314 LEU A O 1
ATOM 2400 N N . ARG A 1 315 ? -5.344 -29.703 3.459 1 91.62 315 ARG A N 1
ATOM 2401 C CA . ARG A 1 315 ? -5.715 -31.109 3.324 1 91.62 315 ARG A CA 1
ATOM 2402 C C . ARG A 1 315 ? -6.805 -31.5 4.316 1 91.62 315 ARG A C 1
ATOM 2404 O O . ARG A 1 315 ? -7.688 -32.281 4.004 1 91.62 315 ARG A O 1
ATOM 2411 N N . LYS A 1 316 ? -6.668 -31.031 5.52 1 92.56 316 LYS A N 1
ATOM 2412 C CA . LYS A 1 316 ? -7.785 -31.047 6.453 1 92.56 316 LYS A CA 1
ATOM 2413 C C . LYS A 1 316 ? -8.633 -29.781 6.305 1 92.56 316 LYS A C 1
ATOM 2415 O O . LYS A 1 316 ? -8.367 -28.766 6.945 1 92.56 316 LYS A O 1
ATOM 2420 N N . PRO A 1 317 ? -9.656 -29.891 5.504 1 92.75 317 PRO A N 1
ATOM 2421 C CA . PRO A 1 317 ? -10.367 -28.672 5.102 1 92.75 317 PRO A CA 1
ATOM 2422 C C . PRO A 1 317 ? -11.133 -28.031 6.254 1 92.75 317 PRO A C 1
ATOM 2424 O O . PRO A 1 317 ? -11.578 -28.734 7.168 1 92.75 317 PRO A O 1
ATOM 2427 N N . LEU A 1 318 ? -11.289 -26.719 6.188 1 96.12 318 LEU A N 1
ATOM 2428 C CA . LEU A 1 318 ? -12.086 -25.969 7.141 1 96.12 318 LEU A CA 1
ATOM 2429 C C . LEU A 1 318 ? -13.57 -26.031 6.781 1 96.12 318 LEU A C 1
ATOM 2431 O O . LEU A 1 318 ? -13.93 -26.469 5.688 1 96.12 318 LEU A O 1
ATOM 2435 N N . ARG A 1 319 ? -14.484 -25.656 7.785 1 96.62 319 ARG A N 1
ATOM 2436 C CA . ARG A 1 319 ? -15.922 -25.625 7.547 1 96.62 319 ARG A CA 1
ATOM 2437 C C . ARG A 1 319 ? -16.297 -24.547 6.543 1 96.62 319 ARG A C 1
ATOM 2439 O O . ARG A 1 319 ? -15.711 -23.453 6.551 1 96.62 319 ARG A O 1
ATOM 2446 N N . SER A 1 320 ? -17.141 -24.859 5.672 1 97.88 320 SER A N 1
ATOM 2447 C CA . SER A 1 320 ? -17.672 -23.953 4.656 1 97.88 320 SER A CA 1
ATOM 2448 C C . SER A 1 320 ? -19.141 -24.266 4.359 1 97.88 320 SER A C 1
ATOM 2450 O O . SER A 1 320 ? -19.844 -24.828 5.199 1 97.88 320 SER A O 1
ATOM 2452 N N . VAL A 1 321 ? -19.625 -23.625 3.316 1 95.75 321 VAL A N 1
ATOM 2453 C CA . VAL A 1 321 ? -21.016 -23.781 2.904 1 95.75 321 VAL A CA 1
ATOM 2454 C C . VAL A 1 321 ? -21.094 -24.078 1.406 1 95.75 321 VAL A C 1
ATOM 2456 O O . VAL A 1 321 ? -20.344 -23.484 0.619 1 95.75 321 VAL A O 1
ATOM 2459 N N . ASP A 1 322 ? -21.938 -25.016 1.087 1 95.94 322 ASP A N 1
ATOM 2460 C CA . ASP A 1 322 ? -22.219 -25.203 -0.335 1 95.94 322 ASP A CA 1
ATOM 2461 C C . ASP A 1 322 ? -23.078 -24.062 -0.876 1 95.94 322 ASP A C 1
ATOM 2463 O O . ASP A 1 322 ? -24.188 -23.828 -0.379 1 95.94 322 ASP A O 1
ATOM 2467 N N . MET A 1 323 ? -22.656 -23.438 -1.891 1 93.88 323 MET A N 1
ATOM 2468 C CA . MET A 1 323 ? -23.328 -22.234 -2.354 1 93.88 323 MET A CA 1
ATOM 2469 C C . MET A 1 323 ? -24.656 -22.562 -3.012 1 93.88 323 MET A C 1
ATOM 2471 O O . MET A 1 323 ? -25.531 -21.703 -3.135 1 93.88 323 MET A O 1
ATOM 2475 N N . PHE A 1 324 ? -24.766 -23.766 -3.447 1 90.5 324 PHE A N 1
ATOM 2476 C CA . PHE A 1 324 ? -26.016 -24.188 -4.082 1 90.5 324 PHE A CA 1
ATOM 2477 C C . PHE A 1 324 ? -27.031 -24.625 -3.035 1 90.5 324 PHE A C 1
ATOM 2479 O O . PHE A 1 324 ? -28.172 -24.141 -3.037 1 90.5 324 PHE A O 1
ATOM 2486 N N . THR A 1 325 ? -26.641 -25.469 -2.123 1 92.69 325 THR A N 1
ATOM 2487 C CA . THR A 1 325 ? -27.562 -26.047 -1.162 1 92.69 325 THR A CA 1
ATOM 2488 C C . THR A 1 325 ? -27.656 -25.188 0.097 1 92.69 325 THR A C 1
ATOM 2490 O O . THR A 1 325 ? -28.578 -25.328 0.89 1 92.69 325 THR A O 1
ATOM 2493 N N . LYS A 1 326 ? -26.688 -24.375 0.351 1 93.12 326 LYS A N 1
ATOM 2494 C CA . LYS A 1 326 ? -26.547 -23.516 1.528 1 93.12 326 LYS A CA 1
ATOM 2495 C C . LYS A 1 326 ? -26.312 -24.344 2.785 1 93.12 326 LYS A C 1
ATOM 2497 O O . LYS A 1 326 ? -26.453 -23.859 3.902 1 93.12 326 LYS A O 1
ATOM 2502 N N . GLU A 1 327 ? -25.953 -25.609 2.607 1 95.75 327 GLU A N 1
ATOM 2503 C CA . GLU A 1 327 ? -25.688 -26.516 3.73 1 95.75 327 GLU A CA 1
ATOM 2504 C C . GLU A 1 327 ? -24.219 -26.469 4.141 1 95.75 327 GLU A C 1
ATOM 2506 O O . GLU A 1 327 ? -23.344 -26.234 3.307 1 95.75 327 GLU A O 1
ATOM 2511 N N . PRO A 1 328 ? -24.031 -26.672 5.434 1 95.88 328 PRO A N 1
ATOM 2512 C CA . PRO A 1 328 ? -22.641 -26.75 5.883 1 95.88 328 PRO A CA 1
ATOM 2513 C C . PRO A 1 328 ? -21.875 -27.906 5.23 1 95.88 328 PRO A C 1
ATOM 2515 O O . PRO A 1 328 ? -22.391 -29.016 5.133 1 95.88 328 PRO A O 1
ATOM 2518 N N . VAL A 1 329 ? -20.734 -27.609 4.746 1 95.44 329 VAL A N 1
ATOM 2519 C CA . VAL A 1 329 ? -19.844 -28.594 4.145 1 95.44 329 VAL A CA 1
ATOM 2520 C C . VAL A 1 329 ? -18.391 -28.219 4.426 1 95.44 329 VAL A C 1
ATOM 2522 O O . VAL A 1 329 ? -18.109 -27.125 4.922 1 95.44 329 VAL A O 1
ATOM 2525 N N . ALA A 1 330 ? -17.516 -29.25 4.137 1 94.44 330 ALA A N 1
ATOM 2526 C CA . ALA A 1 330 ? -16.094 -28.922 4.156 1 94.44 330 ALA A CA 1
ATOM 2527 C C . ALA A 1 330 ? -15.68 -28.156 2.906 1 94.44 330 ALA A C 1
ATOM 2529 O O . ALA A 1 330 ? -16.219 -28.375 1.824 1 94.44 330 ALA A O 1
ATOM 2530 N N . ALA A 1 331 ? -14.703 -27.234 3.088 1 93.5 331 ALA A N 1
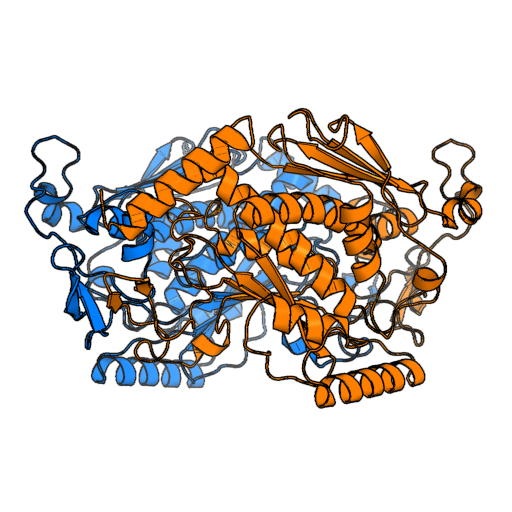ATOM 2531 C CA . ALA A 1 331 ? -14.203 -26.438 1.973 1 93.5 331 ALA A CA 1
ATOM 2532 C C . ALA A 1 331 ? -13.586 -27.328 0.893 1 93.5 331 ALA A C 1
ATOM 2534 O O . ALA A 1 331 ? -13.156 -28.438 1.172 1 93.5 331 ALA A O 1
ATOM 2535 N N . ALA A 1 332 ? -13.562 -26.781 -0.296 1 88.38 332 ALA A N 1
ATOM 2536 C CA . ALA A 1 332 ? -12.992 -27.516 -1.421 1 88.38 332 ALA A CA 1
ATOM 2537 C C . ALA A 1 332 ? -11.484 -27.672 -1.269 1 88.38 332 ALA A C 1
ATOM 2539 O O . ALA A 1 332 ? -10.828 -26.844 -0.638 1 88.38 332 ALA A O 1
ATOM 2540 N N . TYR A 1 333 ? -11.023 -28.781 -1.787 1 87.81 333 TYR A N 1
ATOM 2541 C CA . TYR A 1 333 ? -9.586 -29.016 -1.846 1 87.81 333 TYR A CA 1
ATOM 2542 C C . TYR A 1 333 ? -9.07 -28.859 -3.271 1 87.81 333 TYR A C 1
ATOM 2544 O O . TYR A 1 333 ? -9.57 -29.516 -4.188 1 87.81 333 TYR A O 1
ATOM 2552 N N . GLU A 1 334 ? -8.234 -27.984 -3.445 1 77.69 334 GLU A N 1
ATOM 2553 C CA . GLU A 1 334 ? -7.5 -27.812 -4.695 1 77.69 334 GLU A CA 1
ATOM 2554 C C . GLU A 1 334 ? -6.004 -28.031 -4.492 1 77.69 334 GLU A C 1
ATOM 2556 O O . GLU A 1 334 ? -5.453 -27.688 -3.445 1 77.69 334 GLU A O 1
ATOM 2561 N N . ARG A 1 335 ? -5.328 -28.844 -5.289 1 65.25 335 ARG A N 1
ATOM 2562 C CA . ARG A 1 335 ? -3.916 -29.156 -5.121 1 65.25 335 ARG A CA 1
ATOM 2563 C C . ARG A 1 335 ? -3.115 -27.922 -4.758 1 65.25 335 ARG A C 1
ATOM 2565 O O . ARG A 1 335 ? -3.16 -26.906 -5.473 1 65.25 335 ARG A O 1
ATOM 2572 N N . ALA A 1 336 ? -2.572 -28.172 -3.428 1 73.62 336 ALA A N 1
ATOM 2573 C CA . ALA A 1 336 ? -2.055 -26.875 -2.957 1 73.62 336 ALA A CA 1
ATOM 2574 C C . ALA A 1 336 ? -0.689 -27.047 -2.297 1 73.62 336 ALA A C 1
ATOM 2576 O O . ALA A 1 336 ? -0.321 -28.156 -1.894 1 73.62 336 ALA A O 1
ATOM 2577 N N . ASP A 1 337 ? 0.115 -26.172 -2.477 1 88 337 ASP A N 1
ATOM 2578 C CA . ASP A 1 337 ? 1.359 -25.953 -1.746 1 88 337 ASP A CA 1
ATOM 2579 C C . ASP A 1 337 ? 1.122 -25.984 -0.238 1 88 337 ASP A C 1
ATOM 2581 O O . ASP A 1 337 ? 0.007 -25.734 0.225 1 88 337 ASP A O 1
ATOM 2585 N N . ILE A 1 338 ? 2.125 -26.469 0.495 1 95.19 338 ILE A N 1
ATOM 2586 C CA . ILE A 1 338 ? 2.098 -26.344 1.949 1 95.19 338 ILE A CA 1
ATOM 2587 C C . ILE A 1 338 ? 2.549 -24.953 2.359 1 95.19 338 ILE A C 1
ATOM 2589 O O . ILE A 1 338 ? 2.061 -24.391 3.348 1 95.19 338 ILE A O 1
ATOM 2593 N N . CYS A 1 339 ? 3.467 -24.453 1.655 1 96.69 339 CYS A N 1
ATOM 2594 C CA . CYS A 1 339 ? 4.055 -23.141 1.896 1 96.69 339 CYS A CA 1
ATOM 2595 C C . CYS A 1 339 ? 4.512 -22.5 0.59 1 96.69 339 CYS A C 1
ATOM 2597 O O . CYS A 1 339 ? 5.188 -23.141 -0.219 1 96.69 339 CYS A O 1
ATOM 2599 N N . ALA A 1 340 ? 4.145 -21.234 0.413 1 96.56 340 ALA A N 1
ATOM 2600 C CA . ALA A 1 340 ? 4.488 -20.547 -0.835 1 96.56 340 ALA A CA 1
ATOM 2601 C C . ALA A 1 340 ? 5.344 -19.312 -0.572 1 96.56 340 ALA A C 1
ATOM 2603 O O . ALA A 1 340 ? 5.508 -18.469 -1.453 1 96.56 340 ALA A O 1
ATOM 2604 N N . VAL A 1 341 ? 5.93 -19.141 0.624 1 98.44 341 VAL A N 1
ATOM 2605 C CA . VAL A 1 341 ? 6.656 -17.953 1.044 1 98.44 341 VAL A CA 1
ATOM 2606 C C . VAL A 1 341 ? 7.895 -17.766 0.172 1 98.44 341 VAL A C 1
ATOM 2608 O O . VAL A 1 341 ? 8.203 -16.641 -0.257 1 98.44 341 VAL A O 1
ATOM 2611 N N . PRO A 1 342 ? 8.656 -18.844 -0.124 1 98 342 PRO A N 1
ATOM 2612 C CA . PRO A 1 342 ? 9.805 -18.656 -1.006 1 98 342 PRO A CA 1
ATOM 2613 C C . PRO A 1 342 ? 9.414 -18.109 -2.383 1 98 342 PRO A C 1
ATOM 2615 O O . PRO A 1 342 ? 10.055 -17.203 -2.898 1 98 342 PRO A O 1
ATOM 2618 N N . ALA A 1 343 ? 8.375 -18.703 -2.979 1 97.44 343 ALA A N 1
ATOM 2619 C CA . ALA A 1 343 ? 7.883 -18.219 -4.262 1 97.44 343 ALA A CA 1
ATOM 2620 C C . ALA A 1 343 ? 7.441 -16.75 -4.152 1 97.44 343 ALA A C 1
ATOM 2622 O O . ALA A 1 343 ? 7.707 -15.953 -5.047 1 97.44 343 ALA A O 1
ATOM 2623 N N . ALA A 1 344 ? 6.762 -16.453 -3.033 1 98.38 344 ALA A N 1
ATOM 2624 C CA . ALA A 1 344 ? 6.305 -15.094 -2.803 1 98.38 344 ALA A CA 1
ATOM 2625 C C . ALA A 1 344 ? 7.48 -14.117 -2.75 1 98.38 344 ALA A C 1
ATOM 2627 O O . ALA A 1 344 ? 7.363 -12.969 -3.182 1 98.38 344 ALA A O 1
ATOM 2628 N N . CYS A 1 345 ? 8.57 -14.539 -2.264 1 98.75 345 CYS A N 1
ATOM 2629 C CA . CYS A 1 345 ? 9.781 -13.719 -2.215 1 98.75 345 CYS A CA 1
ATOM 2630 C C . CYS A 1 345 ? 10.227 -13.32 -3.617 1 98.75 345 CYS A C 1
ATOM 2632 O O . CYS A 1 345 ? 10.539 -12.156 -3.865 1 98.75 345 CYS A O 1
ATOM 2634 N N . VAL A 1 346 ? 10.219 -14.258 -4.527 1 98.62 346 VAL A N 1
ATOM 2635 C CA . VAL A 1 346 ? 10.609 -14.008 -5.914 1 98.62 346 VAL A CA 1
ATOM 2636 C C . VAL A 1 346 ? 9.609 -13.055 -6.562 1 98.62 346 VAL A C 1
ATOM 2638 O O . VAL A 1 346 ? 10 -12.133 -7.285 1 98.62 346 VAL A O 1
ATOM 2641 N N . ILE A 1 347 ? 8.328 -13.312 -6.34 1 98.88 347 ILE A N 1
ATOM 2642 C CA . ILE A 1 347 ? 7.289 -12.422 -6.84 1 98.88 347 ILE A CA 1
ATOM 2643 C C . ILE A 1 347 ? 7.492 -11.016 -6.273 1 98.88 347 ILE A C 1
ATOM 2645 O O . ILE A 1 347 ? 7.344 -10.023 -6.984 1 98.88 347 ILE A O 1
ATOM 2649 N N . GLY A 1 348 ? 7.82 -10.922 -4.949 1 98.88 348 GLY A N 1
ATOM 2650 C CA . GLY A 1 348 ? 8.133 -9.648 -4.32 1 98.88 348 GLY A CA 1
ATOM 2651 C C . GLY A 1 348 ? 9.25 -8.898 -5.012 1 98.88 348 GLY A C 1
ATOM 2652 O O . GLY A 1 348 ? 9.141 -7.695 -5.254 1 98.88 348 GLY A O 1
ATOM 2653 N N . GLU A 1 349 ? 10.344 -9.617 -5.332 1 98.88 349 GLU A N 1
ATOM 2654 C CA . GLU A 1 349 ? 11.422 -9.008 -6.109 1 98.88 349 GLU A CA 1
ATOM 2655 C C . GLU A 1 349 ? 10.891 -8.406 -7.41 1 98.88 349 GLU A C 1
ATOM 2657 O O . GLU A 1 349 ? 11.273 -7.301 -7.793 1 98.88 349 GLU A O 1
ATOM 2662 N N . ALA A 1 350 ? 10.047 -9.156 -8.031 1 98.88 350 ALA A N 1
ATOM 2663 C CA . ALA A 1 350 ? 9.539 -8.773 -9.344 1 98.88 350 ALA A CA 1
ATOM 2664 C C . ALA A 1 350 ? 8.719 -7.484 -9.266 1 98.88 350 ALA A C 1
ATOM 2666 O O . ALA A 1 350 ? 8.938 -6.555 -10.039 1 98.88 350 ALA A O 1
ATOM 2667 N N . VAL A 1 351 ? 7.812 -7.418 -8.328 1 98.88 351 VAL A N 1
ATOM 2668 C CA . VAL A 1 351 ? 6.914 -6.27 -8.289 1 98.88 351 VAL A CA 1
ATOM 2669 C C . VAL A 1 351 ? 7.664 -5.043 -7.77 1 98.88 351 VAL A C 1
ATOM 2671 O O . VAL A 1 351 ? 7.387 -3.916 -8.188 1 98.88 351 VAL A O 1
ATOM 2674 N N . VAL A 1 352 ? 8.617 -5.215 -6.895 1 98.94 352 VAL A N 1
ATOM 2675 C CA . VAL A 1 352 ? 9.453 -4.113 -6.426 1 98.94 352 VAL A CA 1
ATOM 2676 C C . VAL A 1 352 ? 10.312 -3.586 -7.574 1 98.94 352 VAL A C 1
ATOM 2678 O O . VAL A 1 352 ? 10.414 -2.373 -7.773 1 98.94 352 VAL A O 1
ATOM 2681 N N . ALA A 1 353 ? 10.922 -4.531 -8.32 1 98.88 353 ALA A N 1
ATOM 2682 C CA . ALA A 1 353 ? 11.703 -4.133 -9.484 1 98.88 353 ALA A CA 1
ATOM 2683 C C . ALA A 1 353 ? 10.867 -3.273 -10.43 1 98.88 353 ALA A C 1
ATOM 2685 O O . ALA A 1 353 ? 11.352 -2.264 -10.953 1 98.88 353 ALA A O 1
ATOM 2686 N N . TRP A 1 354 ? 9.664 -3.668 -10.641 1 98.88 354 TRP A N 1
ATOM 2687 C CA . TRP A 1 354 ? 8.781 -2.957 -11.562 1 98.88 354 TRP A CA 1
ATOM 2688 C C . TRP A 1 354 ? 8.57 -1.518 -11.109 1 98.88 354 TRP A C 1
ATOM 2690 O O . TRP A 1 354 ? 8.711 -0.583 -11.906 1 98.88 354 TRP A O 1
ATOM 2700 N N . GLU A 1 355 ? 8.234 -1.319 -9.844 1 98.81 355 GLU A N 1
ATOM 2701 C CA . GLU A 1 355 ? 7.949 0.019 -9.344 1 98.81 355 GLU A CA 1
ATOM 2702 C C . GLU A 1 355 ? 9.188 0.905 -9.383 1 98.81 355 GLU A C 1
ATOM 2704 O O . GLU A 1 355 ? 9.094 2.1 -9.672 1 98.81 355 GLU A O 1
ATOM 2709 N N . ILE A 1 356 ? 10.336 0.323 -9.086 1 98.88 356 ILE A N 1
ATOM 2710 C CA . ILE A 1 356 ? 11.57 1.1 -9.125 1 98.88 356 ILE A CA 1
ATOM 2711 C C . ILE A 1 356 ? 11.891 1.479 -10.57 1 98.88 356 ILE A C 1
ATOM 2713 O O . ILE A 1 356 ? 12.305 2.605 -10.844 1 98.88 356 ILE A O 1
ATOM 2717 N N . ALA A 1 357 ? 11.719 0.514 -11.477 1 98.88 357 ALA A N 1
ATOM 2718 C CA . ALA A 1 357 ? 11.93 0.807 -12.891 1 98.88 357 ALA A CA 1
ATOM 2719 C C . ALA A 1 357 ? 11.008 1.931 -13.359 1 98.88 357 ALA A C 1
ATOM 2721 O O . ALA A 1 357 ? 11.445 2.844 -14.07 1 98.88 357 ALA A O 1
ATOM 2722 N N . ALA A 1 358 ? 9.766 1.85 -12.992 1 98.69 358 ALA A N 1
ATOM 2723 C CA . ALA A 1 358 ? 8.812 2.898 -13.336 1 98.69 358 ALA A CA 1
ATOM 2724 C C . ALA A 1 358 ? 9.266 4.254 -12.812 1 98.69 358 ALA A C 1
ATOM 2726 O O . ALA A 1 358 ? 9.188 5.262 -13.516 1 98.69 358 ALA A O 1
ATOM 2727 N N . ALA A 1 359 ? 9.727 4.281 -11.609 1 98.62 359 ALA A N 1
ATOM 2728 C CA . ALA A 1 359 ? 10.195 5.523 -11 1 98.62 359 ALA A CA 1
ATOM 2729 C C . ALA A 1 359 ? 11.406 6.074 -11.75 1 98.62 359 ALA A C 1
ATOM 2731 O O . ALA A 1 359 ? 11.539 7.289 -11.922 1 98.62 359 ALA A O 1
ATOM 2732 N N . CYS A 1 360 ? 12.289 5.211 -12.148 1 98.62 360 CYS A N 1
ATOM 2733 C CA . CYS A 1 360 ? 13.453 5.625 -12.93 1 98.62 360 CYS A CA 1
ATOM 2734 C C . CYS A 1 360 ? 13.016 6.262 -14.242 1 98.62 360 CYS A C 1
ATOM 2736 O O . CYS A 1 360 ? 13.5 7.336 -14.609 1 98.62 360 CYS A O 1
ATOM 2738 N N . LEU A 1 361 ? 12.141 5.637 -14.93 1 98.31 361 LEU A N 1
ATOM 2739 C CA . LEU A 1 361 ? 11.68 6.145 -16.219 1 98.31 361 LEU A CA 1
ATOM 2740 C C . LEU A 1 361 ? 10.953 7.473 -16.047 1 98.31 361 LEU A C 1
ATOM 2742 O O . LEU A 1 361 ? 11.055 8.352 -16.906 1 98.31 361 LEU A O 1
ATOM 2746 N N . GLU A 1 362 ? 10.195 7.566 -15.008 1 97.62 362 GLU A N 1
ATOM 2747 C CA . GLU A 1 362 ? 9.508 8.82 -14.719 1 97.62 362 GLU A CA 1
ATOM 2748 C C . GLU A 1 362 ? 10.5 9.969 -14.531 1 97.62 362 GLU A C 1
ATOM 2750 O O . GLU A 1 362 ? 10.258 11.086 -14.992 1 97.62 362 GLU A O 1
ATOM 2755 N N . LYS A 1 363 ? 11.531 9.711 -13.883 1 97.81 363 LYS A N 1
ATOM 2756 C CA . LYS A 1 363 ? 12.477 10.766 -13.547 1 97.81 363 LYS A CA 1
ATOM 2757 C C . LYS A 1 363 ? 13.414 11.062 -14.711 1 97.81 363 LYS A C 1
ATOM 2759 O O . LYS A 1 363 ? 13.688 12.219 -15.016 1 97.81 363 LYS A O 1
ATOM 2764 N N . PHE A 1 364 ? 13.898 10.031 -15.375 1 97.75 364 PHE A N 1
ATOM 2765 C CA . PHE A 1 364 ? 15 10.219 -16.312 1 97.75 364 PHE A CA 1
ATOM 2766 C C . PHE A 1 364 ? 14.5 10.203 -17.75 1 97.75 364 PHE A C 1
ATOM 2768 O O . PHE A 1 364 ? 15.188 10.664 -18.656 1 97.75 364 PHE A O 1
ATOM 2775 N N . GLY A 1 365 ? 13.344 9.641 -17.984 1 95.44 365 GLY A N 1
ATOM 2776 C CA . GLY A 1 365 ? 12.75 9.609 -19.312 1 95.44 365 GLY A CA 1
ATOM 2777 C C . GLY A 1 365 ? 13.602 8.875 -20.328 1 95.44 365 GLY A C 1
ATOM 2778 O O . GLY A 1 365 ? 14.414 8.023 -19.969 1 95.44 365 GLY A O 1
ATOM 2779 N N . GLY A 1 366 ? 13.172 9.039 -21.641 1 93.81 366 GLY A N 1
ATOM 2780 C CA . GLY A 1 366 ? 13.922 8.461 -22.75 1 93.81 366 GLY A CA 1
ATOM 2781 C C . GLY A 1 366 ? 13.148 7.406 -23.516 1 93.81 366 GLY A C 1
ATOM 2782 O O . GLY A 1 366 ? 12.516 6.539 -22.906 1 93.81 366 GLY A O 1
ATOM 2783 N N . ASP A 1 367 ? 13.32 7.559 -24.859 1 96.88 367 ASP A N 1
ATOM 2784 C CA . ASP A 1 367 ? 12.727 6.555 -25.734 1 96.88 367 ASP A CA 1
ATOM 2785 C C . ASP A 1 367 ? 13.703 5.41 -26 1 96.88 367 ASP A C 1
ATOM 2787 O O . ASP A 1 367 ? 13.305 4.344 -26.469 1 96.88 367 ASP A O 1
ATOM 2791 N N . THR A 1 368 ? 14.984 5.719 -25.688 1 98.25 368 THR A N 1
ATOM 2792 C CA . THR A 1 368 ? 16.016 4.715 -25.859 1 98.25 368 THR A CA 1
ATOM 2793 C C . THR A 1 368 ? 16.797 4.508 -24.562 1 98.25 368 THR A C 1
ATOM 2795 O O . THR A 1 368 ? 16.891 5.414 -23.734 1 98.25 368 THR A O 1
ATOM 2798 N N . MET A 1 369 ? 17.359 3.316 -24.422 1 98.25 369 MET A N 1
ATOM 2799 C CA . MET A 1 369 ? 18.219 3.037 -23.281 1 98.25 369 MET A CA 1
ATOM 2800 C C . MET A 1 369 ? 19.406 4.008 -23.234 1 98.25 369 MET A C 1
ATOM 2802 O O . MET A 1 369 ? 19.828 4.418 -22.156 1 98.25 369 MET A O 1
ATOM 2806 N N . ALA A 1 370 ? 19.906 4.332 -24.375 1 98 370 ALA A N 1
ATOM 2807 C CA . ALA A 1 370 ? 21.031 5.25 -24.438 1 98 370 ALA A CA 1
ATOM 2808 C C . ALA A 1 370 ? 20.688 6.602 -23.828 1 98 370 ALA A C 1
ATOM 2810 O O . ALA A 1 370 ? 21.438 7.137 -23.016 1 98 370 ALA A O 1
ATOM 2811 N N . GLU A 1 371 ? 19.578 7.172 -24.281 1 98.06 371 GLU A N 1
ATOM 2812 C CA . GLU A 1 371 ? 19.109 8.445 -23.734 1 98.06 371 GLU A CA 1
ATOM 2813 C C . GLU A 1 371 ? 18.922 8.367 -22.219 1 98.06 371 GLU A C 1
ATOM 2815 O O . GLU A 1 371 ? 19.328 9.273 -21.484 1 98.06 371 GLU A O 1
ATOM 2820 N N . LEU A 1 372 ? 18.297 7.324 -21.781 1 98 372 LEU A N 1
ATOM 2821 C CA . LEU A 1 372 ? 18.016 7.129 -20.359 1 98 372 LEU A CA 1
ATOM 2822 C C . LEU A 1 372 ? 19.312 7.039 -19.562 1 98 372 LEU A C 1
ATOM 2824 O O . LEU A 1 372 ? 19.453 7.684 -18.516 1 98 372 LEU A O 1
ATOM 2828 N N . LYS A 1 373 ? 20.219 6.258 -20.016 1 98.19 373 LYS A N 1
ATOM 2829 C CA . LYS A 1 373 ? 21.5 6.07 -19.312 1 98.19 373 LYS A CA 1
ATOM 2830 C C . LYS A 1 373 ? 22.281 7.379 -19.234 1 98.19 373 LYS A C 1
ATOM 2832 O O . LYS A 1 373 ? 22.922 7.66 -18.219 1 98.19 373 LYS A O 1
ATOM 2837 N N . GLU A 1 374 ? 22.203 8.148 -20.281 1 98.12 374 GLU A N 1
ATOM 2838 C CA . GLU A 1 374 ? 22.859 9.453 -20.281 1 98.12 374 GLU A CA 1
ATOM 2839 C C . GLU A 1 374 ? 22.281 10.367 -19.203 1 98.12 374 GLU A C 1
ATOM 2841 O O . GLU A 1 374 ? 23.031 11.016 -18.469 1 98.12 374 GLU A O 1
ATOM 2846 N N . SER A 1 375 ? 20.984 10.414 -19.219 1 98.06 375 SER A N 1
ATOM 2847 C CA . SER A 1 375 ? 20.297 11.234 -18.219 1 98.06 375 SER A CA 1
ATOM 2848 C C . SER A 1 375 ? 20.625 10.758 -16.797 1 98.06 375 SER A C 1
ATOM 2850 O O . SER A 1 375 ? 20.844 11.578 -15.906 1 98.06 375 SER A O 1
ATOM 2852 N N . PHE A 1 376 ? 20.641 9.508 -16.641 1 98.06 376 PHE A N 1
ATOM 2853 C CA . PHE A 1 376 ? 20.922 8.891 -15.352 1 98.06 376 PHE A CA 1
ATOM 2854 C C . PHE A 1 376 ? 22.328 9.234 -14.883 1 98.06 376 PHE A C 1
ATOM 2856 O O . PHE A 1 376 ? 22.531 9.641 -13.734 1 98.06 376 PHE A O 1
ATOM 2863 N N . LEU A 1 377 ? 23.25 9.078 -15.742 1 96.75 377 LEU A N 1
ATOM 2864 C CA . LEU A 1 377 ? 24.656 9.344 -15.414 1 96.75 377 LEU A CA 1
ATOM 2865 C C . LEU A 1 377 ? 24.875 10.82 -15.117 1 96.75 377 LEU A C 1
ATOM 2867 O O . LEU A 1 377 ? 25.641 11.172 -14.219 1 96.75 377 LEU A O 1
ATOM 2871 N N . ARG A 1 378 ? 24.234 11.633 -15.883 1 96.44 378 ARG A N 1
ATOM 2872 C CA . ARG A 1 378 ? 24.328 13.07 -15.641 1 96.44 378 ARG A CA 1
ATOM 2873 C C . ARG A 1 378 ? 23.812 13.43 -14.258 1 96.44 378 ARG A C 1
ATOM 2875 O O . ARG A 1 378 ? 24.406 14.242 -13.555 1 96.44 378 ARG A O 1
ATOM 2882 N N . TYR A 1 379 ? 22.766 12.852 -13.898 1 96.38 379 TYR A N 1
ATOM 2883 C CA . TYR A 1 379 ? 22.172 13.094 -12.586 1 96.38 379 TYR A CA 1
ATOM 2884 C C . TYR A 1 379 ? 23.094 12.625 -11.469 1 96.38 379 TYR A C 1
ATOM 2886 O O . TYR A 1 379 ? 23.312 13.344 -10.5 1 96.38 379 TYR A O 1
ATOM 2894 N N . LYS A 1 380 ? 23.578 11.438 -11.594 1 93.56 380 LYS A N 1
ATOM 2895 C CA . LYS A 1 380 ? 24.469 10.875 -10.586 1 93.56 380 LYS A CA 1
ATOM 2896 C C . LYS A 1 380 ? 25.703 11.742 -10.391 1 93.56 380 LYS A C 1
ATOM 2898 O O . LYS A 1 380 ? 26.172 11.938 -9.266 1 93.56 380 LYS A O 1
ATOM 2903 N N . THR A 1 381 ? 26.203 12.234 -11.5 1 91.44 381 THR A N 1
ATOM 2904 C CA . THR A 1 381 ? 27.375 13.102 -11.445 1 91.44 381 THR A CA 1
ATOM 2905 C C . THR A 1 381 ? 27.047 14.414 -10.727 1 91.44 381 THR A C 1
ATOM 2907 O O . THR A 1 381 ? 27.812 14.883 -9.891 1 91.44 381 THR A O 1
ATOM 2910 N N . ARG A 1 382 ? 25.891 14.898 -11.008 1 90.5 382 ARG A N 1
ATOM 2911 C CA . ARG A 1 382 ? 25.469 16.141 -10.367 1 90.5 382 ARG A CA 1
ATOM 2912 C C . ARG A 1 382 ? 25.344 15.969 -8.859 1 90.5 382 ARG A C 1
ATOM 2914 O O . ARG A 1 382 ? 25.797 16.828 -8.094 1 90.5 382 ARG A O 1
ATOM 2921 N N . ILE A 1 383 ? 24.75 14.93 -8.445 1 89.69 383 ILE A N 1
ATOM 2922 C CA . ILE A 1 383 ? 24.516 14.656 -7.031 1 89.69 383 ILE A CA 1
ATOM 2923 C C . ILE A 1 383 ? 25.859 14.477 -6.324 1 89.69 383 ILE A C 1
ATOM 2925 O O . ILE A 1 383 ? 26.062 14.984 -5.219 1 89.69 383 ILE A O 1
ATOM 2929 N N . ARG A 1 384 ? 26.781 13.82 -6.938 1 82.19 384 ARG A N 1
ATOM 2930 C CA . ARG A 1 384 ? 28.078 13.555 -6.344 1 82.19 384 ARG A CA 1
ATOM 2931 C C . ARG A 1 384 ? 28.875 14.844 -6.164 1 82.19 384 ARG A C 1
ATOM 2933 O O . ARG A 1 384 ? 29.562 15.016 -5.16 1 82.19 384 ARG A O 1
ATOM 2940 N N . ARG A 1 385 ? 28.75 15.68 -7.117 1 77 385 ARG A N 1
ATOM 2941 C CA . ARG A 1 385 ? 29.5 16.922 -7.09 1 77 385 ARG A CA 1
ATOM 2942 C C . ARG A 1 385 ? 28.812 17.969 -6.195 1 77 385 ARG A C 1
ATOM 2944 O O . ARG A 1 385 ? 29.391 19.016 -5.898 1 77 385 ARG A O 1
ATOM 2951 N N . GLY A 1 386 ? 27.703 17.547 -5.727 1 72.31 386 GLY A N 1
ATOM 2952 C CA . GLY A 1 386 ? 26.953 18.5 -4.926 1 72.31 386 GLY A CA 1
ATOM 2953 C C . GLY A 1 386 ? 26.531 19.719 -5.711 1 72.31 386 GLY A C 1
ATOM 2954 O O . GLY A 1 386 ? 26.422 20.812 -5.148 1 72.31 386 GLY A O 1
ATOM 2955 N N . GLU A 1 387 ? 26.516 19.5 -7.086 1 68 387 GLU A N 1
ATOM 2956 C CA . GLU A 1 387 ? 26.172 20.625 -7.953 1 68 387 GLU A CA 1
ATOM 2957 C C . GLU A 1 387 ? 24.656 20.828 -8.031 1 68 387 GLU A C 1
ATOM 2959 O O . GLU A 1 387 ? 23.891 19.875 -7.84 1 68 387 GLU A O 1
ATOM 2964 N N . ARG A 1 388 ? 24.328 22.094 -8.312 1 66.88 388 ARG A N 1
ATOM 2965 C CA . ARG A 1 388 ? 22.938 22.484 -8.477 1 66.88 388 ARG A CA 1
ATOM 2966 C C . ARG A 1 388 ? 22.578 22.656 -9.953 1 66.88 388 ARG A C 1
ATOM 2968 O O . ARG A 1 388 ? 23.438 23 -10.766 1 66.88 388 ARG A O 1
ATOM 2975 N N . MET B 1 1 ? -14.477 8.141 -12.766 1 87.56 1 MET B N 1
ATOM 2976 C CA . MET B 1 1 ? -13.578 7.664 -11.719 1 87.56 1 MET B CA 1
ATOM 2977 C C . MET B 1 1 ? -13.344 8.742 -10.664 1 87.56 1 MET B C 1
ATOM 2979 O O . MET B 1 1 ? -13.141 9.914 -11.008 1 87.56 1 MET B O 1
ATOM 2983 N N . LEU B 1 2 ? -13.523 8.453 -9.391 1 96.88 2 LEU B N 1
ATOM 2984 C CA . LEU B 1 2 ? -13.336 9.367 -8.273 1 96.88 2 LEU B CA 1
ATOM 2985 C C . LEU B 1 2 ? -11.852 9.68 -8.062 1 96.88 2 LEU B C 1
ATOM 2987 O O . LEU B 1 2 ? -11.047 8.766 -7.895 1 96.88 2 LEU B O 1
ATOM 2991 N N . ARG B 1 3 ? -11.5 10.906 -8.172 1 97.88 3 ARG B N 1
ATOM 2992 C CA . ARG B 1 3 ? -10.109 11.305 -7.949 1 97.88 3 ARG B CA 1
ATOM 2993 C C . ARG B 1 3 ? -10.039 12.68 -7.297 1 97.88 3 ARG B C 1
ATOM 2995 O O . ARG B 1 3 ? -11.016 13.438 -7.312 1 97.88 3 ARG B O 1
ATOM 3002 N N . TYR B 1 4 ? -8.906 12.977 -6.629 1 98.56 4 TYR B N 1
ATOM 3003 C CA . TYR B 1 4 ? -8.68 14.312 -6.082 1 98.56 4 TYR B CA 1
ATOM 3004 C C . TYR B 1 4 ? -7.223 14.727 -6.25 1 98.56 4 TYR B C 1
ATOM 3006 O O . TYR B 1 4 ? -6.34 13.875 -6.387 1 98.56 4 TYR B O 1
ATOM 3014 N N . LEU B 1 5 ? -7.008 16.016 -6.355 1 98.25 5 LEU B N 1
ATOM 3015 C CA . LEU B 1 5 ? -5.695 16.656 -6.344 1 98.25 5 LEU B CA 1
ATOM 3016 C C . LEU B 1 5 ? -5.613 17.703 -5.246 1 98.25 5 LEU B C 1
ATOM 3018 O O . LEU B 1 5 ? -6.609 18.359 -4.938 1 98.25 5 LEU B O 1
ATOM 3022 N N . THR B 1 6 ? -4.492 17.797 -4.648 1 98.38 6 THR B N 1
ATOM 3023 C CA . THR B 1 6 ? -4.273 18.812 -3.613 1 98.38 6 THR B CA 1
ATOM 3024 C C . THR B 1 6 ? -3.16 19.766 -4.02 1 98.38 6 THR B C 1
ATOM 3026 O O . THR B 1 6 ? -2.322 19.438 -4.859 1 98.38 6 THR B O 1
ATOM 3029 N N . ALA B 1 7 ? -3.221 20.953 -3.537 1 98.12 7 ALA B N 1
ATOM 3030 C CA . ALA B 1 7 ? -2.199 21.969 -3.734 1 98.12 7 ALA B CA 1
ATOM 3031 C C . ALA B 1 7 ? -2.049 22.844 -2.49 1 98.12 7 ALA B C 1
ATOM 3033 O O . ALA B 1 7 ? -2.955 22.906 -1.655 1 98.12 7 ALA B O 1
ATOM 3034 N N . GLY B 1 8 ? -0.95 23.453 -2.412 1 97.31 8 GLY B N 1
ATOM 3035 C CA . GLY B 1 8 ? -0.692 24.391 -1.329 1 97.31 8 GLY B CA 1
ATOM 3036 C C . GLY B 1 8 ? 0.557 24.047 -0.536 1 97.31 8 GLY B C 1
ATOM 3037 O O . GLY B 1 8 ? 0.979 22.891 -0.49 1 97.31 8 GLY B O 1
ATOM 3038 N N . GLU B 1 9 ? 1.151 25.047 0.048 1 96.19 9 GLU B N 1
ATOM 3039 C CA . GLU B 1 9 ? 2.324 24.953 0.911 1 96.19 9 GLU B CA 1
ATOM 3040 C C . GLU B 1 9 ? 1.957 25.188 2.373 1 96.19 9 GLU B C 1
ATOM 3042 O O . GLU B 1 9 ? 0.965 25.859 2.666 1 96.19 9 GLU B O 1
ATOM 3047 N N . SER B 1 10 ? 2.727 24.688 3.291 1 94 10 SER B N 1
ATOM 3048 C CA . SER B 1 10 ? 2.451 24.766 4.723 1 94 10 SER B CA 1
ATOM 3049 C C . SER B 1 10 ? 2.254 26.203 5.172 1 94 10 SER B C 1
ATOM 3051 O O . SER B 1 10 ? 1.389 26.484 6.004 1 94 10 SER B O 1
ATOM 3053 N N . HIS B 1 11 ? 3.1 27.109 4.684 1 93.75 11 HIS B N 1
ATOM 3054 C CA . HIS B 1 11 ? 3.018 28.5 5.086 1 93.75 11 HIS B CA 1
ATOM 3055 C C . HIS B 1 11 ? 2.5 29.375 3.943 1 93.75 11 HIS B C 1
ATOM 3057 O O . HIS B 1 11 ? 2.611 30.594 3.99 1 93.75 11 HIS B O 1
ATOM 3063 N N . GLY B 1 12 ? 1.993 28.719 2.906 1 95.12 12 GLY B N 1
ATOM 3064 C CA . GLY B 1 12 ? 1.366 29.469 1.823 1 95.12 12 GLY B CA 1
ATOM 3065 C C . GLY B 1 12 ? 0.009 30.031 2.195 1 95.12 12 GLY B C 1
ATOM 3066 O O . GLY B 1 12 ? -0.401 29.953 3.357 1 95.12 12 GLY B O 1
ATOM 3067 N N . GLN B 1 13 ? -0.708 30.547 1.195 1 96.06 13 GLN B N 1
ATOM 3068 C CA . GLN B 1 13 ? -1.957 31.266 1.422 1 96.06 13 GLN B CA 1
ATOM 3069 C C . GLN B 1 13 ? -3.07 30.312 1.85 1 96.06 13 GLN B C 1
ATOM 3071 O O . GLN B 1 13 ? -3.926 30.672 2.66 1 96.06 13 GLN B O 1
ATOM 3076 N N . ALA B 1 14 ? -3.045 29.141 1.261 1 97.5 14 ALA B N 1
ATOM 3077 C CA . ALA B 1 14 ? -4.141 28.203 1.515 1 97.5 14 ALA B CA 1
ATOM 3078 C C . ALA B 1 14 ? -3.779 26.797 1.062 1 97.5 14 ALA B C 1
ATOM 3080 O O . ALA B 1 14 ? -2.781 26.594 0.363 1 97.5 14 ALA B O 1
ATOM 3081 N N . LEU B 1 15 ? -4.457 25.859 1.595 1 98.06 15 LEU B N 1
ATOM 3082 C CA . LEU B 1 15 ? -4.508 24.5 1.061 1 98.06 15 LEU B CA 1
ATOM 3083 C C . LEU B 1 15 ? -5.758 24.297 0.209 1 98.06 15 LEU B C 1
ATOM 3085 O O . LEU B 1 15 ? -6.832 24.797 0.548 1 98.06 15 LEU B O 1
ATOM 3089 N N . LEU B 1 16 ? -5.578 23.578 -0.932 1 98.5 16 LEU B N 1
ATOM 3090 C CA . LEU B 1 16 ? -6.66 23.391 -1.891 1 98.5 16 LEU B CA 1
ATOM 3091 C C . LEU B 1 16 ? -6.84 21.906 -2.211 1 98.5 16 LEU B C 1
ATOM 3093 O O . LEU B 1 16 ? -5.863 21.156 -2.24 1 98.5 16 LEU B O 1
ATOM 3097 N N . THR B 1 17 ? -8.023 21.516 -2.428 1 98.5 17 THR B N 1
ATOM 3098 C CA . THR B 1 17 ? -8.32 20.219 -3.014 1 98.5 17 THR B CA 1
ATOM 3099 C C . THR B 1 17 ? -9.43 20.328 -4.055 1 98.5 17 THR B C 1
ATOM 3101 O O . THR B 1 17 ? -10.375 21.094 -3.879 1 98.5 17 THR B O 1
ATOM 3104 N N . ILE B 1 18 ? -9.281 19.672 -5.203 1 98.75 18 ILE B N 1
ATOM 3105 C CA . ILE B 1 18 ? -10.312 19.516 -6.223 1 98.75 18 ILE B CA 1
ATOM 3106 C C . ILE B 1 18 ? -10.688 18.047 -6.352 1 98.75 18 ILE B C 1
ATOM 3108 O O . ILE B 1 18 ? -9.82 17.188 -6.531 1 98.75 18 ILE B O 1
ATOM 3112 N N . ILE B 1 19 ? -11.922 17.781 -6.176 1 98.75 19 ILE B N 1
ATOM 3113 C CA . ILE B 1 19 ? -12.477 16.438 -6.277 1 98.75 19 ILE B CA 1
ATOM 3114 C C . ILE B 1 19 ? -13.281 16.312 -7.574 1 98.75 19 ILE B C 1
ATOM 3116 O O . ILE B 1 19 ? -14.094 17.172 -7.891 1 98.75 19 ILE B O 1
ATOM 3120 N N . GLU B 1 20 ? -13.016 15.281 -8.281 1 98.38 20 GLU B N 1
ATOM 3121 C CA . GLU B 1 20 ? -13.758 14.969 -9.5 1 98.38 20 GLU B CA 1
ATOM 3122 C C . GLU B 1 20 ? -14.406 13.594 -9.406 1 98.38 20 GLU B C 1
ATOM 3124 O O . GLU B 1 20 ? -13.797 12.641 -8.906 1 98.38 20 GLU B O 1
ATOM 3129 N N . GLY B 1 21 ? -15.68 13.523 -9.836 1 98.12 21 GLY B N 1
ATOM 3130 C CA . GLY B 1 21 ? -16.312 12.219 -9.953 1 98.12 21 GLY B CA 1
ATOM 3131 C C . GLY B 1 21 ? -17.391 11.984 -8.898 1 98.12 21 GLY B C 1
ATOM 3132 O O . GLY B 1 21 ? -18.078 10.961 -8.922 1 98.12 21 GLY B O 1
ATOM 3133 N N . MET B 1 22 ? -17.547 12.93 -7.977 1 98.5 22 MET B N 1
ATOM 3134 C CA . MET B 1 22 ? -18.594 12.797 -6.961 1 98.5 22 MET B CA 1
ATOM 3135 C C . MET B 1 22 ? -19.969 12.961 -7.57 1 98.5 22 MET B C 1
ATOM 3137 O O . MET B 1 22 ? -20.219 13.93 -8.297 1 98.5 22 MET B O 1
ATOM 3141 N N . PRO B 1 23 ? -20.891 12.07 -7.328 1 98.56 23 PRO B N 1
ATOM 3142 C CA . PRO B 1 23 ? -22.219 12.172 -7.922 1 98.56 23 PRO B CA 1
ATOM 3143 C C . PRO B 1 23 ? -22.984 13.406 -7.461 1 98.56 23 PRO B C 1
ATOM 3145 O O . PRO B 1 23 ? -22.703 13.938 -6.379 1 98.56 23 PRO B O 1
ATOM 3148 N N . ALA B 1 24 ? -23.969 13.797 -8.32 1 98.69 24 ALA B N 1
ATOM 3149 C CA . ALA B 1 24 ? -24.859 14.891 -7.961 1 98.69 24 ALA B CA 1
ATOM 3150 C C . ALA B 1 24 ? -25.859 14.453 -6.887 1 98.69 24 ALA B C 1
ATOM 3152 O O . ALA B 1 24 ? -26.312 13.305 -6.879 1 98.69 24 ALA B O 1
ATOM 3153 N N . GLY B 1 25 ? -26.125 15.422 -5.949 1 98.69 25 GLY B N 1
ATOM 3154 C CA . GLY B 1 25 ? -27.234 15.188 -5.027 1 98.69 25 GLY B CA 1
ATOM 3155 C C . GLY B 1 25 ? -26.766 14.75 -3.648 1 98.69 25 GLY B C 1
ATOM 3156 O O . GLY B 1 25 ? -27.578 14.422 -2.789 1 98.69 25 GLY B O 1
ATOM 3157 N N . LEU B 1 26 ? -25.516 14.734 -3.387 1 98.75 26 LEU B N 1
ATOM 3158 C CA . LEU B 1 26 ? -25 14.477 -2.045 1 98.75 26 LEU B CA 1
ATOM 3159 C C . LEU B 1 26 ? -25.156 15.711 -1.164 1 98.75 26 LEU B C 1
ATOM 3161 O O . LEU B 1 26 ? -24.672 16.797 -1.515 1 98.75 26 LEU B O 1
ATOM 3165 N N . TRP B 1 27 ? -25.844 15.547 -0.054 1 98.44 27 TRP B N 1
ATOM 3166 C CA . TRP B 1 27 ? -25.906 16.641 0.915 1 98.44 27 TRP B CA 1
ATOM 3167 C C . TRP B 1 27 ? -24.531 16.875 1.54 1 98.44 27 TRP B C 1
ATOM 3169 O O . TRP B 1 27 ? -23.953 15.969 2.133 1 98.44 27 TRP B O 1
ATOM 3179 N N . LEU B 1 28 ? -24 18.016 1.402 1 98.5 28 LEU B N 1
ATOM 3180 C CA . LEU B 1 28 ? -22.656 18.359 1.848 1 98.5 28 LEU B CA 1
ATOM 3181 C C . LEU B 1 28 ? -22.578 19.797 2.338 1 98.5 28 LEU B C 1
ATOM 3183 O O . LEU B 1 28 ? -22.891 20.719 1.591 1 98.5 28 LEU B O 1
ATOM 3187 N N . THR B 1 29 ? -22.172 19.984 3.584 1 98.31 29 THR B N 1
ATOM 3188 C CA . THR B 1 29 ? -22.031 21.312 4.156 1 98.31 29 THR B CA 1
ATOM 3189 C C . THR B 1 29 ? -20.594 21.531 4.621 1 98.31 29 THR B C 1
ATOM 3191 O O . THR B 1 29 ? -19.875 20.578 4.91 1 98.31 29 THR B O 1
ATOM 3194 N N . ALA B 1 30 ? -20.219 22.797 4.652 1 98.56 30 ALA B N 1
ATOM 3195 C CA . ALA B 1 30 ? -18.906 23.141 5.184 1 98.56 30 ALA B CA 1
ATOM 3196 C C . ALA B 1 30 ? -18.75 22.656 6.617 1 98.56 30 ALA B C 1
ATOM 3198 O O . ALA B 1 30 ? -17.672 22.188 7 1 98.56 30 ALA B O 1
ATOM 3199 N N . ASP B 1 31 ? -19.797 22.703 7.367 1 98.31 31 ASP B N 1
ATOM 3200 C CA . ASP B 1 31 ? -19.766 22.297 8.766 1 98.31 31 ASP B CA 1
ATOM 3201 C C . ASP B 1 31 ? -19.391 20.828 8.906 1 98.31 31 ASP B C 1
ATOM 3203 O O . ASP B 1 31 ? -18.656 20.453 9.828 1 98.31 31 ASP B O 1
ATOM 3207 N N . TYR B 1 32 ? -19.891 20.062 8.07 1 98.25 32 TYR B N 1
ATOM 3208 C CA . TYR B 1 32 ? -19.562 18.641 8.109 1 98.25 32 TYR B CA 1
ATOM 3209 C C . TYR B 1 32 ? -18.078 18.422 7.918 1 98.25 32 TYR B C 1
ATOM 3211 O O . TYR B 1 32 ? -17.453 17.641 8.648 1 98.25 32 TYR B O 1
ATOM 3219 N N . ILE B 1 33 ? -17.531 19.062 6.926 1 98.69 33 ILE B N 1
ATOM 3220 C CA . ILE B 1 33 ? -16.109 18.922 6.625 1 98.69 33 ILE B CA 1
ATOM 3221 C C . ILE B 1 33 ? -15.281 19.484 7.781 1 98.69 33 ILE B C 1
ATOM 3223 O O . ILE B 1 33 ? -14.297 18.875 8.211 1 98.69 33 ILE B O 1
ATOM 3227 N N . ASP B 1 34 ? -15.734 20.625 8.344 1 98.25 34 ASP B N 1
ATOM 3228 C CA . ASP B 1 34 ? -15.016 21.312 9.406 1 98.25 34 ASP B CA 1
ATOM 3229 C C . ASP B 1 34 ? -14.891 20.422 10.648 1 98.25 34 ASP B C 1
ATOM 3231 O O . ASP B 1 34 ? -13.891 20.484 11.367 1 98.25 34 ASP B O 1
ATOM 3235 N N . ARG B 1 35 ? -15.844 19.625 10.891 1 97 35 ARG B N 1
ATOM 3236 C CA . ARG B 1 35 ? -15.789 18.719 12.039 1 97 35 ARG B CA 1
ATOM 3237 C C . ARG B 1 35 ? -14.609 17.75 11.922 1 97 35 ARG B C 1
ATOM 3239 O O . ARG B 1 35 ? -13.938 17.469 12.914 1 97 35 ARG B O 1
ATOM 3246 N N . GLN B 1 36 ? -14.43 17.219 10.727 1 97.44 36 GLN B N 1
ATOM 3247 C CA . GLN B 1 36 ? -13.297 16.328 10.523 1 97.44 36 GLN B CA 1
ATOM 3248 C C . GLN B 1 36 ? -11.969 17.078 10.609 1 97.44 36 GLN B C 1
ATOM 3250 O O . GLN B 1 36 ? -10.984 16.562 11.125 1 97.44 36 GLN B O 1
ATOM 3255 N N . LEU B 1 37 ? -11.93 18.312 10.062 1 97.94 37 LEU B N 1
ATOM 3256 C CA . LEU B 1 37 ? -10.727 19.125 10.148 1 97.94 37 LEU B CA 1
ATOM 3257 C C . LEU B 1 37 ? -10.375 19.422 11.609 1 97.94 37 LEU B C 1
ATOM 3259 O O . LEU B 1 37 ? -9.195 19.406 11.977 1 97.94 37 LEU B O 1
ATOM 3263 N N . GLU B 1 38 ? -11.375 19.672 12.406 1 96 38 GLU B N 1
ATOM 3264 C CA . GLU B 1 38 ? -11.172 19.922 13.828 1 96 38 GLU B CA 1
ATOM 3265 C C . GLU B 1 38 ? -10.602 18.688 14.523 1 96 38 GLU B C 1
ATOM 3267 O O . GLU B 1 38 ? -9.719 18.797 15.375 1 96 38 GLU B O 1
ATOM 3272 N N . ARG B 1 39 ? -11.117 17.531 14.227 1 96.06 39 ARG B N 1
ATOM 3273 C CA . ARG B 1 39 ? -10.602 16.297 14.789 1 96.06 39 ARG B CA 1
ATOM 3274 C C . ARG B 1 39 ? -9.125 16.109 14.445 1 96.06 39 ARG B C 1
ATOM 3276 O O . ARG B 1 39 ? -8.336 15.688 15.289 1 96.06 39 ARG B O 1
ATOM 3283 N N . ARG B 1 40 ? -8.766 16.391 13.234 1 96.62 40 ARG B N 1
ATOM 3284 C CA . ARG B 1 40 ? -7.379 16.25 12.805 1 96.62 40 ARG B CA 1
ATOM 3285 C C . ARG B 1 40 ? -6.449 17.141 13.617 1 96.62 40 ARG B C 1
ATOM 3287 O O . ARG B 1 40 ? -5.297 16.781 13.875 1 96.62 40 ARG B O 1
ATOM 3294 N N . GLN B 1 41 ? -6.941 18.328 14 1 93.75 41 GLN B N 1
ATOM 3295 C CA . GLN B 1 41 ? -6.137 19.297 14.742 1 93.75 41 GLN B CA 1
ATOM 3296 C C . GLN B 1 41 ? -6.023 18.891 16.219 1 93.75 41 GLN B C 1
ATOM 3298 O O . GLN B 1 41 ? -5.203 19.438 16.953 1 93.75 41 GLN B O 1
ATOM 3303 N N . GLY B 1 42 ? -6.848 17.875 16.578 1 89.06 42 GLY B N 1
ATOM 3304 C CA . GLY B 1 42 ? -6.844 17.438 17.953 1 89.06 42 GLY B CA 1
ATOM 3305 C C . GLY B 1 42 ? -5.719 16.469 18.266 1 89.06 42 GLY B C 1
ATOM 3306 O O . GLY B 1 42 ? -4.879 16.188 17.406 1 89.06 42 GLY B O 1
ATOM 3307 N N . GLY B 1 43 ? -5.641 16.031 19.5 1 90.38 43 GLY B N 1
ATOM 3308 C CA . GLY B 1 43 ? -4.629 15.102 19.969 1 90.38 43 GLY B CA 1
ATOM 3309 C C . GLY B 1 43 ? -3.629 15.734 20.922 1 90.38 43 GLY B C 1
ATOM 3310 O O . GLY B 1 43 ? -3.152 16.844 20.672 1 90.38 43 GLY B O 1
ATOM 3311 N N . TYR B 1 44 ? -3.393 15.031 21.953 1 89.06 44 TYR B N 1
ATOM 3312 C CA . TYR B 1 44 ? -2.396 15.492 22.922 1 89.06 44 TYR B CA 1
ATOM 3313 C C . TYR B 1 44 ? -0.99 15.391 22.328 1 89.06 44 TYR B C 1
ATOM 3315 O O . TYR B 1 44 ? -0.648 14.406 21.688 1 89.06 44 TYR B O 1
ATOM 3323 N N . GLY B 1 45 ? -0.223 16.406 22.5 1 84.06 45 GLY B N 1
ATOM 3324 C CA . GLY B 1 45 ? 1.138 16.406 21.984 1 84.06 45 GLY B CA 1
ATOM 3325 C C . GLY B 1 45 ? 1.312 17.266 20.75 1 84.06 45 GLY B C 1
ATOM 3326 O O . GLY B 1 45 ? 2.418 17.391 20.219 1 84.06 45 GLY B O 1
ATOM 3327 N N . ARG B 1 46 ? 0.228 17.844 20.359 1 86.31 46 ARG B N 1
ATOM 3328 C CA . ARG B 1 46 ? 0.286 18.734 19.203 1 86.31 46 ARG B CA 1
ATOM 3329 C C . ARG B 1 46 ? 0.875 20.094 19.578 1 86.31 46 ARG B C 1
ATOM 3331 O O . ARG B 1 46 ? 0.752 20.531 20.734 1 86.31 46 ARG B O 1
ATOM 3338 N N . GLY B 1 47 ? 1.463 20.672 18.578 1 77.12 47 GLY B N 1
ATOM 3339 C CA . GLY B 1 47 ? 2.143 21.938 18.812 1 77.12 47 GLY B CA 1
ATOM 3340 C C . GLY B 1 47 ? 1.192 23.125 18.891 1 77.12 47 GLY B C 1
ATOM 3341 O O . GLY B 1 47 ? -0.02 22.953 18.734 1 77.12 47 GLY B O 1
ATOM 3342 N N . ALA B 1 48 ? 1.762 24.234 19.234 1 70 48 ALA B N 1
ATOM 3343 C CA . ALA B 1 48 ? 1.051 25.484 19.484 1 70 48 ALA B CA 1
ATOM 3344 C C . ALA B 1 48 ? 0.263 25.938 18.266 1 70 48 ALA B C 1
ATOM 3346 O O . ALA B 1 48 ? -0.801 26.547 18.391 1 70 48 ALA B O 1
ATOM 3347 N N . ARG B 1 49 ? 0.756 25.516 17.172 1 66.88 49 ARG B N 1
ATOM 3348 C CA . ARG B 1 49 ? 0.089 25.906 15.93 1 66.88 49 ARG B CA 1
ATOM 3349 C C . ARG B 1 49 ? -1.352 25.406 15.906 1 66.88 49 ARG B C 1
ATOM 3351 O O . ARG B 1 49 ? -2.25 26.109 15.438 1 66.88 49 ARG B O 1
ATOM 3358 N N . GLN B 1 50 ? -1.538 24.297 16.312 1 72.5 50 GLN B N 1
ATOM 3359 C CA . GLN B 1 50 ? -2.854 23.672 16.25 1 72.5 50 GLN B CA 1
ATOM 3360 C C . GLN B 1 50 ? -3.836 24.344 17.188 1 72.5 50 GLN B C 1
ATOM 3362 O O . GLN B 1 50 ? -5.051 24.219 17.031 1 72.5 50 GLN B O 1
ATOM 3367 N N . ARG B 1 51 ? -3.252 25.172 18.016 1 66.12 51 ARG B N 1
ATOM 3368 C CA . ARG B 1 51 ? -4.094 25.922 18.938 1 66.12 51 ARG B CA 1
ATOM 3369 C C . ARG B 1 51 ? -4.516 27.25 18.344 1 66.12 51 ARG B C 1
ATOM 3371 O O . ARG B 1 51 ? -5.547 27.812 18.734 1 66.12 51 ARG B O 1
ATOM 3378 N N . ILE B 1 52 ? -3.713 27.656 17.453 1 66.12 52 ILE B N 1
ATOM 3379 C CA . ILE B 1 52 ? -3.941 28.984 16.891 1 66.12 52 ILE B CA 1
ATOM 3380 C C . ILE B 1 52 ? -4.777 28.859 15.617 1 66.12 52 ILE B C 1
ATOM 3382 O O . ILE B 1 52 ? -5.695 29.656 15.391 1 66.12 52 ILE B O 1
ATOM 3386 N N . GLU B 1 53 ? -4.41 27.766 14.938 1 70.31 53 GLU B N 1
ATOM 3387 C CA . GLU B 1 53 ? -5.078 27.594 13.656 1 70.31 53 GLU B CA 1
ATOM 3388 C C . GLU B 1 53 ? -6.418 26.891 13.82 1 70.31 53 GLU B C 1
ATOM 3390 O O . GLU B 1 53 ? -6.547 25.969 14.633 1 70.31 53 GLU B O 1
ATOM 3395 N N . ARG B 1 54 ? -7.434 27.516 13.359 1 86.44 54 ARG B N 1
ATOM 3396 C CA . ARG B 1 54 ? -8.711 26.828 13.195 1 86.44 54 ARG B CA 1
ATOM 3397 C C . ARG B 1 54 ? -9.031 26.625 11.719 1 86.44 54 ARG B C 1
ATOM 3399 O O . ARG B 1 54 ? -9.484 27.547 11.047 1 86.44 54 ARG B O 1
ATOM 3406 N N . ASP B 1 55 ? -8.781 25.422 11.289 1 92.81 55 ASP B N 1
ATOM 3407 C CA . ASP B 1 55 ? -9 25.109 9.883 1 92.81 55 ASP B CA 1
ATOM 3408 C C . ASP B 1 55 ? -10.492 25.062 9.555 1 92.81 55 ASP B C 1
ATOM 3410 O O . ASP B 1 55 ? -11.25 24.344 10.203 1 92.81 55 ASP B O 1
ATOM 3414 N N . ARG B 1 56 ? -10.828 25.875 8.617 1 96.62 56 ARG B N 1
ATOM 3415 C CA . ARG B 1 56 ? -12.195 25.906 8.102 1 96.62 56 ARG B CA 1
ATOM 3416 C C . ARG B 1 56 ? -12.203 25.828 6.574 1 96.62 56 ARG B C 1
ATOM 3418 O O . ARG B 1 56 ? -11.383 26.453 5.91 1 96.62 56 ARG B O 1
ATOM 3425 N N . VAL B 1 57 ? -13.188 25.078 6.082 1 98.44 57 VAL B N 1
ATOM 3426 C CA . VAL B 1 57 ? -13.211 24.875 4.641 1 98.44 57 VAL B CA 1
ATOM 3427 C C . VAL B 1 57 ? -14.133 25.906 3.988 1 98.44 57 VAL B C 1
ATOM 3429 O O . VAL B 1 57 ? -15.148 26.297 4.57 1 98.44 57 VAL B O 1
ATOM 3432 N N . GLU B 1 58 ? -13.742 26.453 2.918 1 98.56 58 GLU B N 1
ATOM 3433 C CA . GLU B 1 58 ? -14.586 27.188 1.979 1 98.56 58 GLU B CA 1
ATOM 3434 C C . GLU B 1 58 ? -14.875 26.359 0.731 1 98.56 58 GLU B C 1
ATOM 3436 O O . GLU B 1 58 ? -13.953 25.969 0.012 1 98.56 58 GLU B O 1
ATOM 3441 N N . ILE B 1 59 ? -16.141 26.078 0.513 1 98.75 59 ILE B N 1
ATOM 3442 C CA . ILE B 1 59 ? -16.516 25.375 -0.709 1 98.75 59 ILE B CA 1
ATOM 3443 C C . ILE B 1 59 ? -16.641 26.359 -1.859 1 98.75 59 ILE B C 1
ATOM 3445 O O . ILE B 1 59 ? -17.531 27.219 -1.858 1 98.75 59 ILE B O 1
ATOM 3449 N N . LEU B 1 60 ? -15.844 26.234 -2.879 1 98.75 60 LEU B N 1
ATOM 3450 C CA . LEU B 1 60 ? -15.75 27.234 -3.936 1 98.75 60 LEU B CA 1
ATOM 3451 C C . LEU B 1 60 ? -16.578 26.828 -5.148 1 98.75 60 LEU B C 1
ATOM 3453 O O . LEU B 1 60 ? -16.969 27.672 -5.949 1 98.75 60 LEU B O 1
ATOM 3457 N N . SER B 1 61 ? -16.812 25.562 -5.363 1 98.62 61 SER B N 1
ATOM 3458 C CA . SER B 1 61 ? -17.562 25.078 -6.52 1 98.62 61 SER B CA 1
ATOM 3459 C C . SER B 1 61 ? -18.156 23.688 -6.258 1 98.62 61 SER B C 1
ATOM 3461 O O . SER B 1 61 ? -17.844 23.062 -5.25 1 98.62 61 SER B O 1
ATOM 3463 N N . GLY B 1 62 ? -19.031 23.266 -7.059 1 98.56 62 GLY B N 1
ATOM 3464 C CA . GLY B 1 62 ? -19.516 21.906 -7.121 1 98.56 62 GLY B CA 1
ATOM 3465 C C . GLY B 1 62 ? -20.688 21.641 -6.18 1 98.56 62 GLY B C 1
ATOM 3466 O O . GLY B 1 62 ? -21.25 20.547 -6.176 1 98.56 62 GLY B O 1
ATOM 3467 N N . VAL B 1 63 ? -20.984 22.609 -5.359 1 98.75 63 VAL B N 1
ATOM 3468 C CA . VAL B 1 63 ? -22.094 22.484 -4.414 1 98.75 63 VAL B CA 1
ATOM 3469 C C . VAL B 1 63 ? -23.016 23.703 -4.52 1 98.75 63 VAL B C 1
ATOM 3471 O O . VAL B 1 63 ? -22.531 24.844 -4.582 1 98.75 63 VAL B O 1
ATOM 3474 N N . ARG B 1 64 ? -24.25 23.562 -4.609 1 98.56 64 ARG B N 1
ATOM 3475 C CA . ARG B 1 64 ? -25.266 24.625 -4.582 1 98.56 64 ARG B CA 1
ATOM 3476 C C . ARG B 1 64 ? -26.438 24.219 -3.686 1 98.56 64 ARG B C 1
ATOM 3478 O O . ARG B 1 64 ? -27 23.141 -3.83 1 98.56 64 ARG B O 1
ATOM 3485 N N . GLY B 1 65 ? -26.734 25.078 -2.732 1 97.81 65 GLY B N 1
ATOM 3486 C CA . GLY B 1 65 ? -27.812 24.797 -1.806 1 97.81 65 GLY B CA 1
ATOM 3487 C C . GLY B 1 65 ? -27.531 23.625 -0.896 1 97.81 65 GLY B C 1
ATOM 3488 O O . GLY B 1 65 ? -28.453 22.922 -0.475 1 97.81 65 GLY B O 1
ATOM 3489 N N . GLY B 1 66 ? -26.328 23.234 -0.776 1 98.19 66 GLY B N 1
ATOM 3490 C CA . GLY B 1 66 ? -25.953 22.156 0.126 1 98.19 66 GLY B CA 1
ATOM 3491 C C . GLY B 1 66 ? -25.922 20.797 -0.547 1 98.19 66 GLY B C 1
ATOM 3492 O O . GLY B 1 66 ? -25.766 19.781 0.12 1 98.19 66 GLY B O 1
ATOM 3493 N N . PHE B 1 67 ? -26.094 20.844 -1.879 1 98.62 67 PHE B N 1
ATOM 3494 C CA . PHE B 1 67 ? -26.062 19.594 -2.609 1 98.62 67 PHE B CA 1
ATOM 3495 C C . PHE B 1 67 ? -25 19.625 -3.697 1 98.62 67 PHE B C 1
ATOM 3497 O O . PHE B 1 67 ? -24.812 20.641 -4.371 1 98.62 67 PHE B O 1
ATOM 3504 N N . THR B 1 68 ? -24.266 18.531 -3.852 1 98.75 68 THR B N 1
ATOM 3505 C CA . THR B 1 68 ? -23.281 18.422 -4.926 1 98.75 68 THR B CA 1
ATOM 3506 C C . THR B 1 68 ? -23.969 18.5 -6.289 1 98.75 68 THR B C 1
ATOM 3508 O O . THR B 1 68 ? -25.078 18 -6.457 1 98.75 68 THR B O 1
ATOM 3511 N N . LEU B 1 69 ? -23.281 18.969 -7.332 1 98.5 69 LEU B N 1
ATOM 3512 C CA . LEU B 1 69 ? -23.844 19.188 -8.664 1 98.5 69 LEU B CA 1
ATOM 3513 C C . LEU B 1 69 ? -23.375 18.125 -9.641 1 98.5 69 LEU B C 1
ATOM 3515 O O . LEU B 1 69 ? -23.875 18.031 -10.758 1 98.5 69 LEU B O 1
ATOM 3519 N N . GLY B 1 70 ? -22.375 17.312 -9.242 1 98 70 GLY B N 1
ATOM 3520 C CA . GLY B 1 70 ? -21.75 16.391 -10.172 1 98 70 GLY B CA 1
ATOM 3521 C C . GLY B 1 70 ? -20.516 16.969 -10.836 1 98 70 GLY B C 1
ATOM 3522 O O . GLY B 1 70 ? -19.688 16.234 -11.391 1 98 70 GLY B O 1
ATOM 3523 N N . SER B 1 71 ? -20.422 18.266 -10.867 1 98 71 SER B N 1
ATOM 3524 C CA . SER B 1 71 ? -19.234 18.938 -11.375 1 98 71 SER B CA 1
ATOM 3525 C C . SER B 1 71 ? -18.125 18.953 -10.328 1 98 71 SER B C 1
ATOM 3527 O O . SER B 1 71 ? -18.359 18.625 -9.164 1 98 71 SER B O 1
ATOM 3529 N N . PRO B 1 72 ? -16.906 19.219 -10.68 1 98.44 72 PRO B N 1
ATOM 3530 C CA . PRO B 1 72 ? -15.797 19.188 -9.719 1 98.44 72 PRO B CA 1
ATOM 3531 C C . PRO B 1 72 ? -16.062 20.031 -8.477 1 98.44 72 PRO B C 1
ATOM 3533 O O . PRO B 1 72 ? -16.625 21.125 -8.586 1 98.44 72 PRO B O 1
ATOM 3536 N N . ILE B 1 73 ? -15.664 19.484 -7.32 1 98.88 73 ILE B N 1
ATOM 3537 C CA . ILE B 1 73 ? -15.781 20.188 -6.043 1 98.88 73 ILE B CA 1
ATOM 3538 C C . ILE B 1 73 ? -14.422 20.766 -5.648 1 98.88 73 ILE B C 1
ATOM 3540 O O . ILE B 1 73 ? -13.438 20.031 -5.516 1 98.88 73 ILE B O 1
ATOM 3544 N N . ALA B 1 74 ? -14.367 22.078 -5.527 1 98.81 74 ALA B N 1
ATOM 3545 C CA . ALA B 1 74 ? -13.156 22.766 -5.094 1 98.81 74 ALA B CA 1
ATOM 3546 C C . ALA B 1 74 ? -13.273 23.234 -3.646 1 98.81 74 ALA B C 1
ATOM 3548 O O . ALA B 1 74 ? -14.242 23.906 -3.285 1 98.81 74 ALA B O 1
ATOM 3549 N N . LEU B 1 75 ? -12.352 22.844 -2.824 1 98.88 75 LEU B N 1
ATOM 3550 C CA . LEU B 1 75 ? -12.312 23.203 -1.41 1 98.88 75 LEU B CA 1
ATOM 3551 C C . LEU B 1 75 ? -11.055 24 -1.082 1 98.88 75 LEU B C 1
ATOM 3553 O O . LEU B 1 75 ? -9.961 23.641 -1.51 1 98.88 75 LEU B O 1
ATOM 3557 N N . LYS B 1 76 ? -11.219 25.047 -0.358 1 98.75 76 LYS B N 1
ATOM 3558 C CA . LYS B 1 76 ? -10.117 25.906 0.06 1 98.75 76 LYS B CA 1
ATOM 3559 C C . LYS B 1 76 ? -10.055 26.031 1.58 1 98.75 76 LYS B C 1
ATOM 3561 O O . LYS B 1 76 ? -11.086 26.234 2.23 1 98.75 76 LYS B O 1
ATOM 3566 N N . ILE B 1 77 ? -8.93 25.828 2.176 1 98.25 77 ILE B N 1
ATOM 3567 C CA . ILE B 1 77 ? -8.672 26.094 3.588 1 98.25 77 ILE B CA 1
ATOM 3568 C C . ILE B 1 77 ? -7.566 27.141 3.725 1 98.25 77 ILE B C 1
ATOM 3570 O O . ILE B 1 77 ? -6.402 26.859 3.436 1 98.25 77 ILE B O 1
ATOM 3574 N N . ALA B 1 78 ? -7.902 28.297 4.184 1 96.56 78 ALA B N 1
ATOM 3575 C CA . ALA B 1 78 ? -6.953 29.391 4.305 1 96.56 78 ALA B CA 1
ATOM 3576 C C . ALA B 1 78 ? -5.977 29.156 5.453 1 96.56 78 ALA B C 1
ATOM 3578 O O . ALA B 1 78 ? -6.355 28.625 6.5 1 96.56 78 ALA B O 1
ATOM 3579 N N . ASN B 1 79 ? -4.734 29.547 5.184 1 93.62 79 ASN B N 1
ATOM 3580 C CA . ASN B 1 79 ? -3.748 29.562 6.258 1 93.62 79 ASN B CA 1
ATOM 3581 C C . ASN B 1 79 ? -3.756 30.891 7.012 1 93.62 79 ASN B C 1
ATOM 3583 O O . ASN B 1 79 ? -3.348 31.906 6.465 1 93.62 79 ASN B O 1
ATOM 3587 N N . ARG B 1 80 ? -4.098 30.812 8.203 1 90.75 80 ARG B N 1
ATOM 3588 C CA . ARG B 1 80 ? -4.16 32.031 8.984 1 90.75 80 ARG B CA 1
ATOM 3589 C C . ARG B 1 80 ? -2.764 32.594 9.227 1 90.75 80 ARG B C 1
ATOM 3591 O O . ARG B 1 80 ? -2.584 33.812 9.312 1 90.75 80 ARG B O 1
ATOM 3598 N N . ASP B 1 81 ? -1.817 31.75 9.266 1 89.38 81 ASP B N 1
ATOM 3599 C CA . ASP B 1 81 ? -0.444 32.156 9.547 1 89.38 81 ASP B CA 1
ATOM 3600 C C . ASP B 1 81 ? 0.2 32.781 8.312 1 89.38 81 ASP B C 1
ATOM 3602 O O . ASP B 1 81 ? 1.347 33.219 8.359 1 89.38 81 ASP B O 1
ATOM 3606 N N . TRP B 1 82 ? -0.516 32.844 7.242 1 91.5 82 TRP B N 1
ATOM 3607 C CA . TRP B 1 82 ? -0.012 33.406 5.996 1 91.5 82 TRP B CA 1
ATOM 3608 C C . TRP B 1 82 ? 0.462 34.844 6.203 1 91.5 82 TRP B C 1
ATOM 3610 O O . TRP B 1 82 ? 1.442 35.281 5.594 1 91.5 82 TRP B O 1
ATOM 3620 N N . GLU B 1 83 ? -0.167 35.531 7.074 1 92.19 83 GLU B N 1
ATOM 3621 C CA . GLU B 1 83 ? 0.161 36.906 7.336 1 92.19 83 GLU B CA 1
ATOM 3622 C C . GLU B 1 83 ? 1.611 37.062 7.781 1 92.19 83 GLU B C 1
ATOM 3624 O O . GLU B 1 83 ? 2.262 38.062 7.465 1 92.19 83 GLU B O 1
ATOM 3629 N N . ASN B 1 84 ? 2.133 36.125 8.484 1 92.56 84 ASN B N 1
ATOM 3630 C CA . ASN B 1 84 ? 3.494 36.188 9 1 92.56 84 ASN B CA 1
ATOM 3631 C C . ASN B 1 84 ? 4.504 35.688 7.977 1 92.56 84 ASN B C 1
ATOM 3633 O O . ASN B 1 84 ? 5.715 35.781 8.195 1 92.56 84 ASN B O 1
ATOM 3637 N N . TRP B 1 85 ? 3.967 35.25 6.84 1 95 85 TRP B N 1
ATOM 3638 C CA . TRP B 1 85 ? 4.852 34.594 5.879 1 95 85 TRP B CA 1
ATOM 3639 C C . TRP B 1 85 ? 4.734 35.25 4.504 1 95 85 TRP B C 1
ATOM 3641 O O . TRP B 1 85 ? 5.375 34.812 3.547 1 95 85 TRP B O 1
ATOM 3651 N N . ARG B 1 86 ? 4.047 36.344 4.414 1 95.5 86 ARG B N 1
ATOM 3652 C CA . ARG B 1 86 ? 3.715 36.969 3.148 1 95.5 86 ARG B CA 1
ATOM 3653 C C . ARG B 1 86 ? 4.977 37.375 2.383 1 95.5 86 ARG B C 1
ATOM 3655 O O . ARG B 1 86 ? 5.027 37.25 1.158 1 95.5 86 ARG B O 1
ATOM 3662 N N . GLU B 1 87 ? 5.938 37.812 3.117 1 96.31 87 GLU B N 1
ATOM 3663 C CA . GLU B 1 87 ? 7.145 38.281 2.457 1 96.31 87 GLU B CA 1
ATOM 3664 C C . GLU B 1 87 ? 8.031 37.125 2 1 96.31 87 GLU B C 1
ATOM 3666 O O . GLU B 1 87 ? 8.617 37.188 0.919 1 96.31 87 GLU B O 1
ATOM 3671 N N . VAL B 1 88 ? 8.039 36.094 2.793 1 96.31 88 VAL B N 1
ATOM 3672 C CA . VAL B 1 88 ? 8.969 35 2.555 1 96.31 88 VAL B CA 1
ATOM 3673 C C . VAL B 1 88 ? 8.383 34.031 1.522 1 96.31 88 VAL B C 1
ATOM 3675 O O . VAL B 1 88 ? 9.094 33.531 0.657 1 96.31 88 VAL B O 1
ATOM 3678 N N . MET B 1 89 ? 7.055 33.844 1.561 1 95.94 89 MET B N 1
ATOM 3679 C CA . MET B 1 89 ? 6.422 32.844 0.722 1 95.94 89 MET B CA 1
ATOM 3680 C C . MET B 1 89 ? 5.641 33.469 -0.416 1 95.94 89 MET B C 1
ATOM 3682 O O . MET B 1 89 ? 4.797 32.844 -1.042 1 95.94 89 MET B O 1
ATOM 3686 N N . ASN B 1 90 ? 5.941 34.781 -0.681 1 95.94 90 ASN B N 1
ATOM 3687 C CA . ASN B 1 90 ? 5.258 35.469 -1.769 1 95.94 90 ASN B CA 1
ATOM 3688 C C . ASN B 1 90 ? 5.496 34.781 -3.109 1 95.94 90 ASN B C 1
ATOM 3690 O O . ASN B 1 90 ? 6.629 34.438 -3.43 1 95.94 90 ASN B O 1
ATOM 3694 N N . PRO B 1 91 ? 4.371 34.531 -3.883 1 95.81 91 PRO B N 1
ATOM 3695 C CA . PRO B 1 91 ? 4.582 33.875 -5.172 1 95.81 91 PRO B CA 1
ATOM 3696 C C . PRO B 1 91 ? 5.219 34.812 -6.211 1 95.81 91 PRO B C 1
ATOM 3698 O O . PRO B 1 91 ? 5.688 34.344 -7.25 1 95.81 91 PRO B O 1
ATOM 3701 N N . GLY B 1 92 ? 5.234 36.094 -5.996 1 95.25 92 GLY B N 1
ATOM 3702 C CA . GLY B 1 92 ? 5.777 37.062 -6.934 1 95.25 92 GLY B CA 1
ATOM 3703 C C . GLY B 1 92 ? 7.27 37.25 -6.777 1 95.25 92 GLY B C 1
ATOM 3704 O O . GLY B 1 92 ? 7.895 36.688 -5.887 1 95.25 92 GLY B O 1
ATOM 3705 N N . LEU B 1 93 ? 7.887 38.062 -7.59 1 95.31 93 LEU B N 1
ATOM 3706 C CA . LEU B 1 93 ? 9.32 38.312 -7.656 1 95.31 93 LEU B CA 1
ATOM 3707 C C . LEU B 1 93 ? 9.805 39.062 -6.422 1 95.31 93 LEU B C 1
ATOM 3709 O O . LEU B 1 93 ? 11.008 39.156 -6.168 1 95.31 93 LEU B O 1
ATOM 3713 N N . GLU B 1 94 ? 8.891 39.594 -5.684 1 94.94 94 GLU B N 1
ATOM 3714 C CA . GLU B 1 94 ? 9.242 40.375 -4.516 1 94.94 94 GLU B CA 1
ATOM 3715 C C . GLU B 1 94 ? 9.5 39.5 -3.299 1 94.94 94 GLU B C 1
ATOM 3717 O O . GLU B 1 94 ? 9.836 40 -2.225 1 94.94 94 GLU B O 1
ATOM 3722 N N . ALA B 1 95 ? 9.32 38.188 -3.49 1 95.06 95 ALA B N 1
ATOM 3723 C CA . ALA B 1 95 ? 9.562 37.281 -2.369 1 95.06 95 ALA B CA 1
ATOM 3724 C C . ALA B 1 95 ? 10.961 37.469 -1.791 1 95.06 95 ALA B C 1
ATOM 3726 O O . ALA B 1 95 ? 11.938 37.594 -2.535 1 95.06 95 ALA B O 1
ATOM 3727 N N . ARG B 1 96 ? 11.07 37.5 -0.413 1 96.62 96 ARG B N 1
ATOM 3728 C CA . ARG B 1 96 ? 12.359 37.625 0.261 1 96.62 96 ARG B CA 1
ATOM 3729 C C . ARG B 1 96 ? 13.016 36.25 0.414 1 96.62 96 ARG B C 1
ATOM 3731 O O . ARG B 1 96 ? 12.992 35.656 1.497 1 96.62 96 ARG B O 1
ATOM 3738 N N . LEU B 1 97 ? 13.688 35.906 -0.544 1 94.75 97 LEU B N 1
ATOM 3739 C CA . LEU B 1 97 ? 14.242 34.562 -0.634 1 94.75 97 LEU B CA 1
ATOM 3740 C C . LEU B 1 97 ? 15.492 34.406 0.225 1 94.75 97 LEU B C 1
ATOM 3742 O O . LEU B 1 97 ? 15.977 33.312 0.463 1 94.75 97 LEU B O 1
ATOM 3746 N N . ASP B 1 98 ? 16.016 35.5 0.751 1 95 98 ASP B N 1
ATOM 3747 C CA . ASP B 1 98 ? 17.203 35.5 1.599 1 95 98 ASP B CA 1
ATOM 3748 C C . ASP B 1 98 ? 16.828 35.375 3.074 1 95 98 ASP B C 1
ATOM 3750 O O . ASP B 1 98 ? 17.703 35.281 3.936 1 95 98 ASP B O 1
ATOM 3754 N N . GLU B 1 99 ? 15.578 35.375 3.314 1 95.06 99 GLU B N 1
ATOM 3755 C CA . GLU B 1 99 ? 15.102 35.25 4.688 1 95.06 99 GLU B CA 1
ATOM 3756 C C . GLU B 1 99 ? 14.586 33.844 4.977 1 95.06 99 GLU B C 1
ATOM 3758 O O . GLU B 1 99 ? 13.992 33.219 4.105 1 95.06 99 GLU B O 1
ATOM 3763 N N . ARG B 1 100 ? 14.852 33.375 6.293 1 94.31 100 ARG B N 1
ATOM 3764 C CA . ARG B 1 100 ? 14.375 32.094 6.816 1 94.31 100 ARG B CA 1
ATOM 3765 C C . ARG B 1 100 ? 14.82 30.938 5.926 1 94.31 100 ARG B C 1
ATOM 3767 O O . ARG B 1 100 ? 14.023 30.062 5.598 1 94.31 100 ARG B O 1
ATOM 3774 N N . VAL B 1 101 ? 15.938 31.047 5.41 1 95.5 101 VAL B N 1
ATOM 3775 C CA . VAL B 1 101 ? 16.547 30.016 4.586 1 95.5 101 VAL B CA 1
ATOM 3776 C C . VAL B 1 101 ? 16.922 28.812 5.457 1 95.5 101 VAL B C 1
ATOM 3778 O O . VAL B 1 101 ? 17.422 28.984 6.574 1 95.5 101 VAL B O 1
ATOM 3781 N N . ILE B 1 102 ? 16.578 27.688 4.969 1 95.75 102 ILE B N 1
ATOM 3782 C CA . ILE B 1 102 ? 16.938 26.469 5.691 1 95.75 102 ILE B CA 1
ATOM 3783 C C . ILE B 1 102 ? 17.906 25.641 4.848 1 95.75 102 ILE B C 1
ATOM 3785 O O . ILE B 1 102 ? 17.594 25.266 3.717 1 95.75 102 ILE B O 1
ATOM 3789 N N . THR B 1 103 ? 19.094 25.266 5.438 1 95.94 103 THR B N 1
ATOM 3790 C CA . THR B 1 103 ? 20.094 24.531 4.684 1 95.94 103 THR B CA 1
ATOM 3791 C C . THR B 1 103 ? 20.5 23.25 5.43 1 95.94 103 THR B C 1
ATOM 3793 O O . THR B 1 103 ? 21.375 22.5 4.977 1 95.94 103 THR B O 1
ATOM 3796 N N . ARG B 1 104 ? 19.875 22.984 6.57 1 97 104 ARG B N 1
ATOM 3797 C CA . ARG B 1 104 ? 20.219 21.859 7.426 1 97 104 ARG B CA 1
ATOM 3798 C C . ARG B 1 104 ? 19.109 20.812 7.418 1 97 104 AR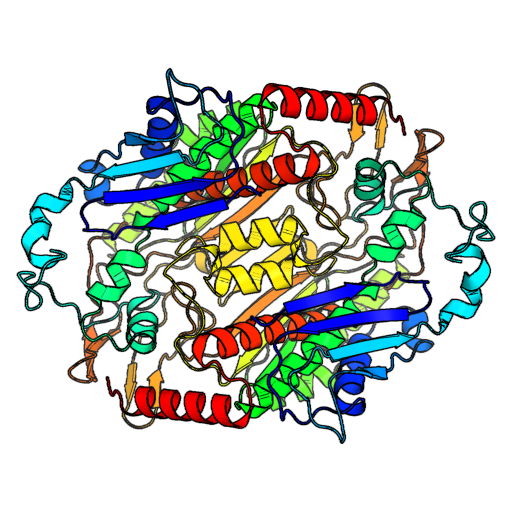G B C 1
ATOM 3800 O O . ARG B 1 104 ? 18.219 20.844 8.273 1 97 104 ARG B O 1
ATOM 3807 N N . PRO B 1 105 ? 19.234 19.875 6.531 1 97.06 105 PRO B N 1
ATOM 3808 C CA . PRO B 1 105 ? 18.156 18.906 6.383 1 97.06 105 PRO B CA 1
ATOM 3809 C C . PRO B 1 105 ? 17.906 18.094 7.66 1 97.06 105 PRO B C 1
ATOM 3811 O O . PRO B 1 105 ? 18.859 17.766 8.375 1 97.06 105 PRO B O 1
ATOM 3814 N N . ARG B 1 106 ? 16.703 17.844 7.891 1 97.19 106 ARG B N 1
ATOM 3815 C CA . ARG B 1 106 ? 16.328 17 9.023 1 97.19 106 ARG B CA 1
ATOM 3816 C C . ARG B 1 106 ? 16.391 15.523 8.656 1 97.19 106 ARG B C 1
ATOM 3818 O O . ARG B 1 106 ? 15.812 15.102 7.652 1 97.19 106 ARG B O 1
ATOM 3825 N N . PRO B 1 107 ? 17.047 14.648 9.531 1 96.94 107 PRO B N 1
ATOM 3826 C CA . PRO B 1 107 ? 16.953 13.203 9.336 1 96.94 107 PRO B CA 1
ATOM 3827 C C . PRO B 1 107 ? 15.516 12.695 9.43 1 96.94 107 PRO B C 1
ATOM 3829 O O . PRO B 1 107 ? 14.789 13.031 10.367 1 96.94 107 PRO B O 1
ATOM 3832 N N . GLY B 1 108 ? 15.141 11.883 8.43 1 96.56 108 GLY B N 1
ATOM 3833 C CA . GLY B 1 108 ? 13.812 11.312 8.469 1 96.56 108 GLY B CA 1
ATOM 3834 C C . GLY B 1 108 ? 12.773 12.148 7.75 1 96.56 108 GLY B C 1
ATOM 3835 O O . GLY B 1 108 ? 11.609 11.758 7.652 1 96.56 108 GLY B O 1
ATOM 3836 N N . HIS B 1 109 ? 13.141 13.266 7.262 1 97.38 109 HIS B N 1
ATOM 3837 C CA . HIS B 1 109 ? 12.25 14.141 6.512 1 97.38 109 HIS B CA 1
ATOM 3838 C C . HIS B 1 109 ? 12.617 14.156 5.031 1 97.38 109 HIS B C 1
ATOM 3840 O O . HIS B 1 109 ? 13.688 13.688 4.645 1 97.38 109 HIS B O 1
ATOM 3846 N N . ALA B 1 110 ? 11.766 14.695 4.215 1 97.62 110 ALA B N 1
ATOM 3847 C CA . ALA B 1 110 ? 11.969 14.781 2.77 1 97.62 110 ALA B CA 1
ATOM 3848 C C . ALA B 1 110 ? 13.039 15.812 2.426 1 97.62 110 ALA B C 1
ATOM 3850 O O . ALA B 1 110 ? 13.461 15.922 1.271 1 97.62 110 ALA B O 1
ATOM 3851 N N . ASP B 1 111 ? 13.578 16.562 3.35 1 97.19 111 ASP B N 1
ATOM 3852 C CA . ASP B 1 111 ? 14.406 17.75 3.123 1 97.19 111 ASP B CA 1
ATOM 3853 C C . ASP B 1 111 ? 15.523 17.453 2.123 1 97.19 111 ASP B C 1
ATOM 3855 O O . ASP B 1 111 ? 15.516 17.969 1.004 1 97.19 111 ASP B O 1
ATOM 3859 N N . LEU B 1 112 ? 16.391 16.562 2.494 1 96.69 112 LEU B N 1
ATOM 3860 C CA . LEU B 1 112 ? 17.578 16.328 1.689 1 96.69 112 LEU B CA 1
ATOM 3861 C C . LEU B 1 112 ? 17.234 15.641 0.376 1 96.69 112 LEU B C 1
ATOM 3863 O O . LEU B 1 112 ? 17.656 16.062 -0.693 1 96.69 112 LEU B O 1
ATOM 3867 N N . ALA B 1 113 ? 16.438 14.609 0.451 1 96.75 113 ALA B N 1
ATOM 3868 C CA . ALA B 1 113 ? 16.062 13.859 -0.752 1 96.75 113 ALA B CA 1
ATOM 3869 C C . ALA B 1 113 ? 15.344 14.758 -1.752 1 96.75 113 ALA B C 1
ATOM 3871 O O . ALA B 1 113 ? 15.609 14.695 -2.955 1 96.75 113 ALA B O 1
ATOM 3872 N N . GLY B 1 114 ? 14.453 15.555 -1.259 1 97.06 114 GLY B N 1
ATOM 3873 C CA . GLY B 1 114 ? 13.734 16.469 -2.123 1 97.06 114 GLY B CA 1
ATOM 3874 C C . GLY B 1 114 ? 14.625 17.531 -2.746 1 97.06 114 GLY B C 1
ATOM 3875 O O . GLY B 1 114 ? 14.477 17.859 -3.926 1 97.06 114 GLY B O 1
ATOM 3876 N N . ALA B 1 115 ? 15.5 18.062 -1.945 1 96.25 115 ALA B N 1
ATOM 3877 C CA . ALA B 1 115 ? 16.406 19.094 -2.438 1 96.25 115 ALA B CA 1
ATOM 3878 C C . ALA B 1 115 ? 17.328 18.531 -3.527 1 96.25 115 ALA B C 1
ATOM 3880 O O . ALA B 1 115 ? 17.578 19.203 -4.531 1 96.25 115 ALA B O 1
ATOM 3881 N N . LEU B 1 116 ? 17.828 17.359 -3.289 1 95.69 116 LEU B N 1
ATOM 3882 C CA . LEU B 1 116 ? 18.656 16.719 -4.297 1 95.69 116 LEU B CA 1
ATOM 3883 C C . LEU B 1 116 ? 17.875 16.469 -5.578 1 95.69 116 LEU B C 1
ATOM 3885 O O . LEU B 1 116 ? 18.375 16.719 -6.68 1 95.69 116 LEU B O 1
ATOM 3889 N N . LYS B 1 117 ? 16.672 16.031 -5.469 1 96.44 117 LYS B N 1
ATOM 3890 C CA . LYS B 1 117 ? 15.805 15.703 -6.602 1 96.44 117 LYS B CA 1
ATOM 3891 C C . LYS B 1 117 ? 15.562 16.938 -7.473 1 96.44 117 LYS B C 1
ATOM 3893 O O . LYS B 1 117 ? 15.664 16.859 -8.695 1 96.44 117 LYS B O 1
ATOM 3898 N N . TYR B 1 118 ? 15.336 18.031 -6.852 1 96.38 118 TYR B N 1
ATOM 3899 C CA . TYR B 1 118 ? 14.883 19.203 -7.59 1 96.38 118 TYR B CA 1
ATOM 3900 C C . TYR B 1 118 ? 15.992 20.234 -7.695 1 96.38 118 TYR B C 1
ATOM 3902 O O . TYR B 1 118 ? 15.789 21.312 -8.258 1 96.38 118 TYR B O 1
ATOM 3910 N N . ALA B 1 119 ? 17.125 19.953 -7.133 1 95.12 119 ALA B N 1
ATOM 3911 C CA . ALA B 1 119 ? 18.297 20.828 -7.172 1 95.12 119 ALA B CA 1
ATOM 3912 C C . ALA B 1 119 ? 18.031 22.141 -6.441 1 95.12 119 ALA B C 1
ATOM 3914 O O . ALA B 1 119 ? 18.297 23.219 -6.965 1 95.12 119 ALA B O 1
ATOM 3915 N N . PHE B 1 120 ? 17.406 22.031 -5.246 1 93.88 120 PHE B N 1
ATOM 3916 C CA . PHE B 1 120 ? 17.172 23.188 -4.391 1 93.88 120 PHE B CA 1
ATOM 3917 C C . PHE B 1 120 ? 18.297 23.359 -3.385 1 93.88 120 PHE B C 1
ATOM 3919 O O . PHE B 1 120 ? 18.891 22.391 -2.932 1 93.88 120 PHE B O 1
ATOM 3926 N N . TYR B 1 121 ? 18.578 24.578 -3.084 1 89.12 121 TYR B N 1
ATOM 3927 C CA . TYR B 1 121 ? 19.484 24.844 -1.974 1 89.12 121 TYR B CA 1
ATOM 3928 C C . TYR B 1 121 ? 18.719 25.172 -0.705 1 89.12 121 TYR B C 1
ATOM 3930 O O . TYR B 1 121 ? 19.062 24.719 0.384 1 89.12 121 TYR B O 1
ATOM 3938 N N . ASP B 1 122 ? 17.734 26.031 -0.944 1 95.12 122 ASP B N 1
ATOM 3939 C CA . ASP B 1 122 ? 16.859 26.344 0.175 1 95.12 122 ASP B CA 1
ATOM 3940 C C . ASP B 1 122 ? 15.844 25.219 0.409 1 95.12 122 ASP B C 1
ATOM 3942 O O . ASP B 1 122 ? 14.914 25.047 -0.378 1 95.12 122 ASP B O 1
ATOM 3946 N N . LEU B 1 123 ? 15.984 24.531 1.578 1 96.38 123 LEU B N 1
ATOM 3947 C CA . LEU B 1 123 ? 15.148 23.375 1.892 1 96.38 123 LEU B CA 1
ATOM 3948 C C . LEU B 1 123 ? 13.703 23.812 2.119 1 96.38 123 LEU B C 1
ATOM 3950 O O . LEU B 1 123 ? 12.797 22.969 2.127 1 96.38 123 LEU B O 1
ATOM 3954 N N . ARG B 1 124 ? 13.477 25.094 2.285 1 96.31 124 ARG B N 1
ATOM 3955 C CA . ARG B 1 124 ? 12.117 25.594 2.418 1 96.31 124 ARG B CA 1
ATOM 3956 C C . ARG B 1 124 ? 11.273 25.234 1.201 1 96.31 124 ARG B C 1
ATOM 3958 O O . ARG B 1 124 ? 10.07 24.984 1.321 1 96.31 124 ARG B O 1
ATOM 3965 N N . ASN B 1 125 ? 11.906 25.125 0.053 1 96.69 125 ASN B N 1
ATOM 3966 C CA . ASN B 1 125 ? 11.211 24.781 -1.181 1 96.69 125 ASN B CA 1
ATOM 3967 C C . ASN B 1 125 ? 10.688 23.344 -1.146 1 96.69 125 ASN B C 1
ATOM 3969 O O . ASN B 1 125 ? 9.82 22.969 -1.932 1 96.69 125 ASN B O 1
ATOM 3973 N N . VAL B 1 126 ? 11.227 22.484 -0.25 1 97.19 126 VAL B N 1
ATOM 3974 C CA . VAL B 1 126 ? 10.812 21.078 -0.136 1 97.19 126 VAL B CA 1
ATOM 3975 C C . VAL B 1 126 ? 9.852 20.922 1.041 1 97.19 126 VAL B C 1
ATOM 3977 O O . VAL B 1 126 ? 8.75 20.391 0.887 1 97.19 126 VAL B O 1
ATOM 3980 N N . LEU B 1 127 ? 10.273 21.469 2.186 1 96.25 127 LEU B N 1
ATOM 3981 C CA . LEU B 1 127 ? 9.586 21.156 3.434 1 96.25 127 LEU B CA 1
ATOM 3982 C C . LEU B 1 127 ? 8.18 21.734 3.443 1 96.25 127 LEU B C 1
ATOM 3984 O O . LEU B 1 127 ? 7.285 21.203 4.105 1 96.25 127 LEU B O 1
ATOM 3988 N N . GLU B 1 128 ? 7.898 22.812 2.645 1 95.56 128 GLU B N 1
ATOM 3989 C CA . GLU B 1 128 ? 6.59 23.453 2.629 1 95.56 128 GLU B CA 1
ATOM 3990 C C . GLU B 1 128 ? 5.52 22.5 2.09 1 95.56 128 GLU B C 1
ATOM 3992 O O . GLU B 1 128 ? 4.422 22.406 2.648 1 95.56 128 GLU B O 1
ATOM 3997 N N . ARG B 1 129 ? 5.875 21.781 1.046 1 96.94 129 ARG B N 1
ATOM 3998 C CA . ARG B 1 129 ? 4.926 20.859 0.438 1 96.94 129 ARG B CA 1
ATOM 3999 C C . ARG B 1 129 ? 4.984 19.5 1.112 1 96.94 129 ARG B C 1
ATOM 4001 O O . ARG B 1 129 ? 3.971 18.797 1.211 1 96.94 129 ARG B O 1
ATOM 4008 N N . ALA B 1 130 ? 6.125 19.125 1.633 1 96.44 130 ALA B N 1
ATOM 4009 C CA . ALA B 1 130 ? 6.316 17.812 2.254 1 96.44 130 ALA B CA 1
ATOM 4010 C C . ALA B 1 130 ? 5.723 17.781 3.66 1 96.44 130 ALA B C 1
ATOM 4012 O O . ALA B 1 130 ? 5.562 16.703 4.246 1 96.44 130 ALA B O 1
ATOM 4013 N N . SER B 1 131 ? 5.332 18.906 4.16 1 94.12 131 SER B N 1
ATOM 4014 C CA . SER B 1 131 ? 4.742 19.031 5.488 1 94.12 131 SER B CA 1
ATOM 4015 C C . SER B 1 131 ? 3.436 18.25 5.586 1 94.12 131 SER B C 1
ATOM 4017 O O . SER B 1 131 ? 2.648 18.234 4.641 1 94.12 131 SER B O 1
ATOM 4019 N N . ALA B 1 132 ? 3.227 17.719 6.828 1 93.25 132 ALA B N 1
ATOM 4020 C CA . ALA B 1 132 ? 1.979 17 7.066 1 93.25 132 ALA B CA 1
ATOM 4021 C C . ALA B 1 132 ? 0.782 17.938 7.008 1 93.25 132 ALA B C 1
ATOM 4023 O O . ALA B 1 132 ? -0.368 17.5 6.973 1 93.25 132 ALA B O 1
ATOM 4024 N N . ARG B 1 133 ? 1.029 19.234 6.926 1 92.75 133 ARG B N 1
ATOM 4025 C CA . ARG B 1 133 ? -0.057 20.188 6.742 1 92.75 133 ARG B CA 1
ATOM 4026 C C . ARG B 1 133 ? -0.846 19.891 5.473 1 92.75 133 ARG B C 1
ATOM 4028 O O . ARG B 1 133 ? -2.051 20.141 5.414 1 92.75 133 ARG B O 1
ATOM 4035 N N . GLU B 1 134 ? -0.13 19.328 4.535 1 95.5 134 GLU B N 1
ATOM 4036 C CA . GLU B 1 134 ? -0.798 19 3.277 1 95.5 134 GLU B CA 1
ATOM 4037 C C . GLU B 1 134 ? -1.986 18.078 3.508 1 95.5 134 GLU B C 1
ATOM 4039 O O . GLU B 1 134 ? -2.945 18.078 2.732 1 95.5 134 GLU B O 1
ATOM 4044 N N . THR B 1 135 ? -2.008 17.312 4.629 1 97.44 135 THR B N 1
ATOM 4045 C CA . THR B 1 135 ? -3.049 16.328 4.879 1 97.44 135 THR B CA 1
ATOM 4046 C C . THR B 1 135 ? -4.363 17 5.246 1 97.44 135 THR B C 1
ATOM 4048 O O . THR B 1 135 ? -5.422 16.359 5.246 1 97.44 135 THR B O 1
ATOM 4051 N N . VAL B 1 136 ? -4.297 18.312 5.562 1 97.69 136 VAL B N 1
ATOM 4052 C CA . VAL B 1 136 ? -5.535 19.062 5.77 1 97.69 136 VAL B CA 1
ATOM 4053 C C . VAL B 1 136 ? -6.418 18.953 4.531 1 97.69 136 VAL B C 1
ATOM 4055 O O . VAL B 1 136 ? -7.621 18.688 4.641 1 97.69 136 VAL B O 1
ATOM 4058 N N . ALA B 1 137 ? -5.785 19.109 3.385 1 98.5 137 ALA B N 1
ATOM 4059 C CA . ALA B 1 137 ? -6.512 19.016 2.119 1 98.5 137 ALA B CA 1
ATOM 4060 C C . ALA B 1 137 ? -7.008 17.578 1.886 1 98.5 137 ALA B C 1
ATOM 4062 O O . ALA B 1 137 ? -8.086 17.375 1.329 1 98.5 137 ALA B O 1
ATOM 4063 N N . ARG B 1 138 ? -6.254 16.609 2.301 1 98.62 138 ARG B N 1
ATOM 4064 C CA . ARG B 1 138 ? -6.652 15.227 2.133 1 98.62 138 ARG B CA 1
ATOM 4065 C C . ARG B 1 138 ? -7.809 14.867 3.061 1 98.62 138 ARG B C 1
ATOM 4067 O O . ARG B 1 138 ? -8.711 14.117 2.684 1 98.62 138 ARG B O 1
ATOM 4074 N N . VAL B 1 139 ? -7.75 15.367 4.281 1 98.81 139 VAL B N 1
ATOM 4075 C CA . VAL B 1 139 ? -8.836 15.148 5.227 1 98.81 139 VAL B CA 1
ATOM 4076 C C . VAL B 1 139 ? -10.125 15.781 4.695 1 98.81 139 VAL B C 1
ATOM 4078 O O . VAL B 1 139 ? -11.211 15.219 4.836 1 98.81 139 VAL B O 1
ATOM 4081 N N . ALA B 1 140 ? -9.992 16.953 4.047 1 98.88 140 ALA B N 1
ATOM 4082 C CA . ALA B 1 140 ? -11.156 17.578 3.434 1 98.88 140 ALA B CA 1
ATOM 4083 C C . ALA B 1 140 ? -11.758 16.688 2.35 1 98.88 140 ALA B C 1
ATOM 4085 O O . ALA B 1 140 ? -12.969 16.469 2.326 1 98.88 140 ALA B O 1
ATOM 4086 N N . ALA B 1 141 ? -10.922 16.203 1.47 1 98.81 141 ALA B N 1
ATOM 4087 C CA . ALA B 1 141 ? -11.391 15.273 0.442 1 98.81 141 ALA B CA 1
ATOM 4088 C C . ALA B 1 141 ? -12.016 14.031 1.069 1 98.81 141 ALA B C 1
ATOM 4090 O O . ALA B 1 141 ? -13.094 13.594 0.654 1 98.81 141 ALA B O 1
ATOM 4091 N N . GLY B 1 142 ? -11.336 13.492 2.062 1 98.88 142 GLY B N 1
ATOM 4092 C CA . GLY B 1 142 ? -11.82 12.305 2.746 1 98.88 142 GLY B CA 1
ATOM 4093 C C . GLY B 1 142 ? -13.156 12.516 3.443 1 98.88 142 GLY B C 1
ATOM 4094 O O . GLY B 1 142 ? -13.961 11.586 3.547 1 98.88 142 GLY B O 1
ATOM 4095 N N . ALA B 1 143 ? -13.375 13.734 3.936 1 98.81 143 ALA B N 1
ATOM 4096 C CA . ALA B 1 143 ? -14.641 14.055 4.582 1 98.81 143 ALA B CA 1
ATOM 4097 C C . ALA B 1 143 ? -15.797 13.953 3.592 1 98.81 143 ALA B C 1
ATOM 4099 O O . ALA B 1 143 ? -16.891 13.484 3.939 1 98.81 143 ALA B O 1
ATOM 4100 N N . VAL B 1 144 ? -15.594 14.414 2.395 1 98.88 144 VAL B N 1
ATOM 4101 C CA . VAL B 1 144 ? -16.609 14.305 1.36 1 98.88 144 VAL B CA 1
ATOM 4102 C C . VAL B 1 144 ? -16.906 12.828 1.08 1 98.88 144 VAL B C 1
ATOM 4104 O O . VAL B 1 144 ? -18.062 12.43 0.987 1 98.88 144 VAL B O 1
ATOM 4107 N N . ALA B 1 145 ? -15.867 12.055 0.967 1 98.88 145 ALA B N 1
ATOM 4108 C CA . ALA B 1 145 ? -16.016 10.617 0.748 1 98.88 145 ALA B CA 1
ATOM 4109 C C . ALA B 1 145 ? -16.766 9.961 1.904 1 98.88 145 ALA B C 1
ATOM 4111 O O . ALA B 1 145 ? -17.625 9.094 1.688 1 98.88 145 ALA B O 1
ATOM 4112 N N . ARG B 1 146 ? -16.391 10.375 3.113 1 98.75 146 ARG B N 1
ATOM 4113 C CA . ARG B 1 146 ? -17.062 9.852 4.301 1 98.75 146 ARG B CA 1
ATOM 4114 C C . ARG B 1 146 ? -18.562 10.141 4.258 1 98.75 146 ARG B C 1
ATOM 4116 O O . ARG B 1 146 ? -19.375 9.258 4.535 1 98.75 146 ARG B O 1
ATOM 4123 N N . ARG B 1 147 ? -18.922 11.32 3.943 1 98.69 147 ARG B N 1
ATOM 4124 C CA . ARG B 1 147 ? -20.312 11.711 3.84 1 98.69 147 ARG B CA 1
ATOM 4125 C C . ARG B 1 147 ? -21.047 10.844 2.816 1 98.69 147 ARG B C 1
ATOM 4127 O O . ARG B 1 147 ? -22.188 10.422 3.053 1 98.69 147 ARG B O 1
ATOM 4134 N N . PHE B 1 148 ? -20.391 10.664 1.687 1 98.75 148 PHE B N 1
ATOM 4135 C CA . PHE B 1 148 ? -20.891 9.789 0.631 1 98.75 148 PHE B CA 1
ATOM 4136 C C . PHE B 1 148 ? -21.156 8.391 1.168 1 98.75 148 PHE B C 1
ATOM 4138 O O . PHE B 1 148 ? -22.234 7.828 0.941 1 98.75 148 PHE B O 1
ATOM 4145 N N . LEU B 1 149 ? -20.234 7.809 1.859 1 98.81 149 LEU B N 1
ATOM 4146 C CA . LEU B 1 149 ? -20.328 6.449 2.385 1 98.81 149 LEU B CA 1
ATOM 4147 C C . LEU B 1 149 ? -21.469 6.344 3.393 1 98.81 149 LEU B C 1
ATOM 4149 O O . LEU B 1 149 ? -22.172 5.328 3.441 1 98.81 149 LEU B O 1
ATOM 4153 N N . GLU B 1 150 ? -21.656 7.375 4.203 1 98.5 150 GLU B N 1
ATOM 4154 C CA . GLU B 1 150 ? -22.734 7.391 5.188 1 98.5 150 GLU B CA 1
ATOM 4155 C C . GLU B 1 150 ? -24.094 7.227 4.516 1 98.5 150 GLU B C 1
ATOM 4157 O O . GLU B 1 150 ? -25.016 6.613 5.078 1 98.5 150 GLU B O 1
ATOM 4162 N N . GLU B 1 151 ? -24.25 7.758 3.338 1 98.25 151 GLU B N 1
ATOM 4163 C CA . GLU B 1 151 ? -25.484 7.617 2.582 1 98.25 151 GLU B CA 1
ATOM 4164 C C . GLU B 1 151 ? -25.75 6.16 2.207 1 98.25 151 GLU B C 1
ATOM 4166 O O . GLU B 1 151 ? -26.875 5.785 1.884 1 98.25 151 GLU B O 1
ATOM 4171 N N . LEU B 1 152 ? -24.719 5.41 2.205 1 98.25 152 LEU B N 1
ATOM 4172 C CA . LEU B 1 152 ? -24.828 3.998 1.854 1 98.25 152 LEU B CA 1
ATOM 4173 C C . LEU B 1 152 ? -24.859 3.129 3.107 1 98.25 152 LEU B C 1
ATOM 4175 O O . LEU B 1 152 ? -24.797 1.9 3.016 1 98.25 152 LEU B O 1
ATOM 4179 N N . GLY B 1 153 ? -24.844 3.74 4.273 1 97.94 153 GLY B N 1
ATOM 4180 C CA . GLY B 1 153 ? -24.844 3 5.527 1 97.94 153 GLY B CA 1
ATOM 4181 C C . GLY B 1 153 ? -23.469 2.463 5.898 1 97.94 153 GLY B C 1
ATOM 4182 O O . GLY B 1 153 ? -23.359 1.534 6.703 1 97.94 153 GLY B O 1
ATOM 4183 N N . ILE B 1 154 ? -22.438 2.916 5.297 1 98.56 154 ILE B N 1
ATOM 4184 C CA . ILE B 1 154 ? -21.062 2.541 5.602 1 98.56 154 ILE B CA 1
ATOM 4185 C C . ILE B 1 154 ? -20.453 3.568 6.547 1 98.56 154 ILE B C 1
ATOM 4187 O O . ILE B 1 154 ? -20.516 4.773 6.293 1 98.56 154 ILE B O 1
ATOM 4191 N N . THR B 1 155 ? -19.859 3.1 7.645 1 98.38 155 THR B N 1
ATOM 4192 C CA . THR B 1 155 ? -19.328 4.008 8.656 1 98.38 155 THR B CA 1
ATOM 4193 C C . THR B 1 155 ? -17.922 3.592 9.07 1 98.38 155 THR B C 1
ATOM 4195 O O . THR B 1 155 ? -17.562 2.414 8.984 1 98.38 155 THR B O 1
ATOM 4198 N N . LEU B 1 156 ? -17.156 4.562 9.477 1 98.06 156 LEU B N 1
ATOM 4199 C CA . LEU B 1 156 ? -15.773 4.324 9.859 1 98.06 156 LEU B CA 1
ATOM 4200 C C . LEU B 1 156 ? -15.531 4.703 11.312 1 98.06 156 LEU B C 1
ATOM 4202 O O . LEU B 1 156 ? -16.188 5.613 11.836 1 98.06 156 LEU B O 1
ATOM 4206 N N . ALA B 1 157 ? -14.578 4.008 11.906 1 98.25 157 ALA B N 1
ATOM 4207 C CA . ALA B 1 157 ? -14.094 4.34 13.242 1 98.25 157 ALA B CA 1
ATOM 4208 C C . ALA B 1 157 ? -12.586 4.137 13.344 1 98.25 157 ALA B C 1
ATOM 4210 O O . ALA B 1 157 ? -12.078 3.057 13.031 1 98.25 157 ALA B O 1
ATOM 4211 N N . GLY B 1 158 ? -11.914 5.188 13.711 1 98.56 158 GLY B N 1
ATOM 4212 C CA . GLY B 1 158 ? -10.484 5.105 13.969 1 98.56 158 GLY B CA 1
ATOM 4213 C C . GLY B 1 158 ? -10.148 5.07 15.445 1 98.56 158 GLY B C 1
ATOM 4214 O O . GLY B 1 158 ? -10.875 5.633 16.266 1 98.56 158 GLY B O 1
ATOM 4215 N N . GLN B 1 159 ? -9.078 4.41 15.789 1 98.88 159 GLN B N 1
ATOM 4216 C CA . GLN B 1 159 ? -8.609 4.379 17.172 1 98.88 159 GLN B CA 1
ATOM 4217 C C . GLN B 1 159 ? -7.09 4.223 17.234 1 98.88 159 GLN B C 1
ATOM 4219 O O . GLN B 1 159 ? -6.5 3.525 16.406 1 98.88 159 GLN B O 1
ATOM 4224 N N . VAL B 1 160 ? -6.5 4.941 18.141 1 98.88 160 VAL B N 1
ATOM 4225 C CA . VAL B 1 160 ? -5.07 4.785 18.391 1 98.88 160 VAL B CA 1
ATOM 4226 C C . VAL B 1 160 ? -4.836 3.578 19.297 1 98.88 160 VAL B C 1
ATOM 4228 O O . VAL B 1 160 ? -5.484 3.432 20.328 1 98.88 160 VAL B O 1
ATOM 4231 N N . VAL B 1 161 ? -3.85 2.729 18.859 1 98.81 161 VAL B N 1
ATOM 4232 C CA . VAL B 1 161 ? -3.695 1.493 19.625 1 98.81 161 VAL B CA 1
ATOM 4233 C C . VAL B 1 161 ? -2.287 1.417 20.219 1 98.81 161 VAL B C 1
ATOM 4235 O O . VAL B 1 161 ? -1.983 0.52 21 1 98.81 161 VAL B O 1
ATOM 4238 N N . GLN B 1 162 ? -1.449 2.328 19.844 1 98.88 162 GLN B N 1
ATOM 4239 C CA . GLN B 1 162 ? -0.112 2.375 20.438 1 98.88 162 GLN B CA 1
ATOM 4240 C C . GLN B 1 162 ? 0.499 3.768 20.297 1 98.88 162 GLN B C 1
ATOM 4242 O O . GLN B 1 162 ? 0.341 4.422 19.266 1 98.88 162 GLN B O 1
ATOM 4247 N N . ILE B 1 163 ? 1.13 4.262 21.312 1 98.81 163 ILE B N 1
ATOM 4248 C CA . ILE B 1 163 ? 2.053 5.391 21.266 1 98.81 163 ILE B CA 1
ATOM 4249 C C . ILE B 1 163 ? 3.324 5.051 22.047 1 98.81 163 ILE B C 1
ATOM 4251 O O . ILE B 1 163 ? 3.268 4.742 23.234 1 98.81 163 ILE B O 1
ATOM 4255 N N . GLY B 1 164 ? 4.441 5.117 21.328 1 98.62 164 GLY B N 1
ATOM 4256 C CA . GLY B 1 164 ? 5.664 4.645 21.969 1 98.62 164 GLY B CA 1
ATOM 4257 C C . GLY B 1 164 ? 5.562 3.215 22.453 1 98.62 164 GLY B C 1
ATOM 4258 O O . GLY B 1 164 ? 5.156 2.322 21.719 1 98.62 164 GLY B O 1
ATOM 4259 N N . GLU B 1 165 ? 5.926 2.973 23.656 1 98.38 165 GLU B N 1
ATOM 4260 C CA . GLU B 1 165 ? 5.953 1.62 24.203 1 98.38 165 GLU B CA 1
ATOM 4261 C C . GLU B 1 165 ? 4.59 1.226 24.766 1 98.38 165 GLU B C 1
ATOM 4263 O O . GLU B 1 165 ? 4.375 0.068 25.125 1 98.38 165 GLU B O 1
ATOM 4268 N N . VAL B 1 166 ? 3.678 2.182 24.812 1 98.81 166 VAL B N 1
ATOM 4269 C CA . VAL B 1 166 ? 2.379 1.912 25.422 1 98.81 166 VAL B CA 1
ATOM 4270 C C . VAL B 1 166 ? 1.434 1.319 24.391 1 98.81 166 VAL B C 1
ATOM 4272 O O . VAL B 1 166 ? 1.13 1.96 23.375 1 98.81 166 VAL B O 1
ATOM 4275 N N . LYS B 1 167 ? 0.918 0.174 24.656 1 98.69 167 LYS B N 1
ATOM 4276 C CA . LYS B 1 167 ? 0.026 -0.53 23.75 1 98.69 167 LYS B CA 1
ATOM 4277 C C . LYS B 1 167 ? -1.362 -0.704 24.359 1 98.69 167 LYS B C 1
ATOM 4279 O O . LYS B 1 167 ? -1.491 -0.95 25.547 1 98.69 167 LYS B O 1
ATOM 4284 N N . ALA B 1 168 ? -2.346 -0.551 23.531 1 98.56 168 ALA B N 1
ATOM 4285 C CA . ALA B 1 168 ? -3.727 -0.822 23.922 1 98.56 168 ALA B CA 1
ATOM 4286 C C . ALA B 1 168 ? -4.316 -1.964 23.094 1 98.56 168 ALA B C 1
ATOM 4288 O O . ALA B 1 168 ? -3.959 -2.146 21.938 1 98.56 168 ALA B O 1
ATOM 4289 N N . THR B 1 169 ? -5.141 -2.752 23.734 1 96.75 169 THR B N 1
ATOM 4290 C CA . THR B 1 169 ? -5.949 -3.686 22.969 1 96.75 169 THR B CA 1
ATOM 4291 C C . THR B 1 169 ? -7.035 -2.945 22.188 1 96.75 169 THR B C 1
ATOM 4293 O O . THR B 1 169 ? -7.785 -2.154 22.766 1 96.75 169 THR B O 1
ATOM 4296 N N . PRO B 1 170 ? -7.051 -3.139 20.922 1 97 170 PRO B N 1
ATOM 4297 C CA . PRO B 1 170 ? -8.086 -2.459 20.141 1 97 170 PRO B CA 1
ATOM 4298 C C . PRO B 1 170 ? -9.492 -2.715 20.672 1 97 170 PRO B C 1
ATOM 4300 O O . PRO B 1 170 ? -9.836 -3.855 20.984 1 97 170 PRO B O 1
ATOM 4303 N N . ALA B 1 171 ? -10.258 -1.653 20.766 1 96.44 171 ALA B N 1
ATOM 4304 C CA . ALA B 1 171 ? -11.633 -1.771 21.234 1 96.44 171 ALA B CA 1
ATOM 4305 C C . ALA B 1 171 ? -12.508 -2.49 20.219 1 96.44 171 ALA B C 1
ATOM 4307 O O . ALA B 1 171 ? -12.344 -2.291 19 1 96.44 171 ALA B O 1
ATOM 4308 N N . GLU B 1 172 ? -13.312 -3.311 20.844 1 93.31 172 GLU B N 1
ATOM 4309 C CA . GLU B 1 172 ? -14.344 -3.953 20.031 1 93.31 172 GLU B CA 1
ATOM 4310 C C . GLU B 1 172 ? -15.711 -3.311 20.25 1 93.31 172 GLU B C 1
ATOM 4312 O O . GLU B 1 172 ? -15.938 -2.67 21.281 1 93.31 172 GLU B O 1
ATOM 4317 N N . GLY B 1 173 ? -16.594 -3.328 19.312 1 92.69 173 GLY B N 1
ATOM 4318 C CA . GLY B 1 173 ? -17.922 -2.754 19.438 1 92.69 173 GLY B CA 1
ATOM 4319 C C . GLY B 1 173 ? -18.438 -2.148 18.141 1 92.69 173 GLY B C 1
ATOM 4320 O O . GLY B 1 173 ? -17.844 -2.357 17.078 1 92.69 173 GLY B O 1
ATOM 4321 N N . THR B 1 174 ? -19.531 -1.366 18.328 1 95.31 174 THR B N 1
ATOM 4322 C CA . THR B 1 174 ? -20.094 -0.672 17.172 1 95.31 174 THR B CA 1
ATOM 4323 C C . THR B 1 174 ? -19.234 0.526 16.797 1 95.31 174 THR B C 1
ATOM 4325 O O . THR B 1 174 ? -18.453 1.018 17.609 1 95.31 174 THR B O 1
ATOM 4328 N N . PRO B 1 175 ? -19.312 0.927 15.555 1 95.88 175 PRO B N 1
ATOM 4329 C CA . PRO B 1 175 ? -18.547 2.109 15.148 1 95.88 175 PRO B CA 1
ATOM 4330 C C . PRO B 1 175 ? -18.844 3.33 16.016 1 95.88 175 PRO B C 1
ATOM 4332 O O . PRO B 1 175 ? -17.938 4.102 16.344 1 95.88 175 PRO B O 1
ATOM 4335 N N . GLU B 1 176 ? -20.062 3.52 16.406 1 96.06 176 GLU B N 1
ATOM 4336 C CA . GLU B 1 176 ? -20.453 4.656 17.25 1 96.06 176 GLU B CA 1
ATOM 4337 C C . GLU B 1 176 ? -19.766 4.586 18.609 1 96.06 176 GLU B C 1
ATOM 4339 O O . GLU B 1 176 ? -19.312 5.602 19.141 1 96.06 176 GLU B O 1
ATOM 4344 N N . GLU B 1 177 ? -19.703 3.412 19.141 1 96.81 177 GLU B N 1
ATOM 4345 C CA . GLU B 1 177 ? -19.062 3.217 20.438 1 96.81 177 GLU B CA 1
ATOM 4346 C C . GLU B 1 177 ? -17.578 3.506 20.375 1 96.81 177 GLU B C 1
ATOM 4348 O O . GLU B 1 177 ? -17.031 4.23 21.219 1 96.81 177 GLU B O 1
ATOM 4353 N N . ILE B 1 178 ? -16.969 2.934 19.406 1 97.44 178 ILE B N 1
ATOM 4354 C CA . ILE B 1 178 ? -15.523 3.119 19.25 1 97.44 178 ILE B CA 1
ATOM 4355 C C . ILE B 1 178 ? -15.211 4.598 19.031 1 97.44 178 ILE B C 1
ATOM 4357 O O . ILE B 1 178 ? -14.312 5.148 19.672 1 97.44 178 ILE B O 1
ATOM 4361 N N . ARG B 1 179 ? -15.992 5.246 18.188 1 96.56 179 ARG B N 1
ATOM 4362 C CA . ARG B 1 179 ? -15.773 6.656 17.875 1 96.56 179 ARG B CA 1
ATOM 4363 C C . ARG B 1 179 ? -15.961 7.523 19.125 1 96.56 179 ARG B C 1
ATOM 4365 O O . ARG B 1 179 ? -15.156 8.422 19.391 1 96.56 179 ARG B O 1
ATOM 4372 N N . SER B 1 180 ? -17.031 7.25 19.812 1 96.81 180 SER B N 1
ATOM 4373 C CA . SER B 1 180 ? -17.328 8.039 21 1 96.81 180 SER B CA 1
ATOM 4374 C C . SER B 1 180 ? -16.203 7.914 22.031 1 96.81 180 SER B C 1
ATOM 4376 O O . SER B 1 180 ? -15.773 8.914 22.609 1 96.81 180 SER B O 1
ATOM 4378 N N . GLN B 1 181 ? -15.734 6.719 22.234 1 97.19 181 GLN B N 1
ATOM 4379 C CA . GLN B 1 181 ? -14.664 6.473 23.203 1 97.19 181 GLN B CA 1
ATOM 4380 C C . GLN B 1 181 ? -13.352 7.098 22.734 1 97.19 181 GLN B C 1
ATOM 4382 O O . GLN B 1 181 ? -12.625 7.684 23.547 1 97.19 181 GLN B O 1
ATOM 4387 N N . ALA B 1 182 ? -13.094 6.93 21.484 1 97.31 182 ALA B N 1
ATOM 4388 C CA . ALA B 1 182 ? -11.867 7.508 20.938 1 97.31 182 ALA B CA 1
ATOM 4389 C C . ALA B 1 182 ? -11.883 9.031 21.031 1 97.31 182 ALA B C 1
ATOM 4391 O O . ALA B 1 182 ? -10.898 9.641 21.453 1 97.31 182 ALA B O 1
ATOM 4392 N N . ASP B 1 183 ? -12.992 9.625 20.672 1 94.94 183 ASP B N 1
ATOM 4393 C CA . ASP B 1 183 ? -13.109 11.078 20.656 1 94.94 183 ASP B CA 1
ATOM 4394 C C . ASP B 1 183 ? -13.039 11.656 22.062 1 94.94 183 ASP B C 1
ATOM 4396 O O . ASP B 1 183 ? -12.664 12.82 22.234 1 94.94 183 ASP B O 1
ATOM 4400 N N . ALA B 1 184 ? -13.367 10.898 23.016 1 95.81 184 ALA B N 1
ATOM 4401 C CA . ALA B 1 184 ? -13.328 11.352 24.406 1 95.81 184 ALA B CA 1
ATOM 4402 C C . ALA B 1 184 ? -11.906 11.312 24.953 1 95.81 184 ALA B C 1
ATOM 4404 O O . ALA B 1 184 ? -11.625 11.914 26 1 95.81 184 ALA B O 1
ATOM 4405 N N . SER B 1 185 ? -11.039 10.617 24.328 1 97.62 185 SER B N 1
ATOM 4406 C CA . SER B 1 185 ? -9.641 10.477 24.734 1 97.62 185 SER B CA 1
ATOM 4407 C C . SER B 1 185 ? -8.781 11.594 24.141 1 97.62 185 SER B C 1
ATOM 4409 O O . SER B 1 185 ? -8.922 11.93 22.969 1 97.62 185 SER B O 1
ATOM 4411 N N . PRO B 1 186 ? -7.863 12.125 24.953 1 97.38 186 PRO B N 1
ATOM 4412 C CA . PRO B 1 186 ? -6.969 13.148 24.406 1 97.38 186 PRO B CA 1
ATOM 4413 C C . PRO B 1 186 ? -6.031 12.609 23.328 1 97.38 186 PRO B C 1
ATOM 4415 O O . PRO B 1 186 ? -5.391 13.383 22.625 1 97.38 186 PRO B O 1
ATOM 4418 N N . VAL B 1 187 ? -5.918 11.266 23.219 1 98.5 187 VAL B N 1
ATOM 4419 C CA . VAL B 1 187 ? -5.004 10.703 22.234 1 98.5 187 VAL B CA 1
ATOM 4420 C C . VAL B 1 187 ? -5.766 9.75 21.312 1 98.5 187 VAL B C 1
ATOM 4422 O O . VAL B 1 187 ? -5.168 8.883 20.672 1 98.5 187 VAL B O 1
ATOM 4425 N N . TYR B 1 188 ? -7.133 9.812 21.344 1 98.5 188 TYR B N 1
ATOM 4426 C CA . TYR B 1 188 ? -8.031 9.039 20.5 1 98.5 188 TYR B CA 1
ATOM 4427 C C . TYR B 1 188 ? -7.863 7.547 20.734 1 98.5 188 TYR B C 1
ATOM 4429 O O . TYR B 1 188 ? -7.953 6.742 19.812 1 98.5 188 TYR B O 1
ATOM 4437 N N . CYS B 1 189 ? -7.516 7.137 21.953 1 98.81 189 CYS B N 1
ATOM 4438 C CA . CYS B 1 189 ? -7.461 5.746 22.391 1 98.81 189 CYS B CA 1
ATOM 4439 C C . CYS B 1 189 ? -8.672 5.402 23.266 1 98.81 189 CYS B C 1
ATOM 4441 O O . CYS B 1 189 ? -8.852 5.973 24.344 1 98.81 189 CYS B O 1
ATOM 4443 N N . PRO B 1 190 ? -9.453 4.414 22.844 1 98.44 190 PRO B N 1
ATOM 4444 C CA . PRO B 1 190 ? -10.672 4.094 23.594 1 98.44 190 PRO B CA 1
ATOM 4445 C C . PRO B 1 190 ? -10.383 3.561 24.984 1 98.44 190 PRO B C 1
ATOM 4447 O O . PRO B 1 190 ? -11.203 3.721 25.906 1 98.44 190 PRO B O 1
ATOM 4450 N N . ASP B 1 191 ? -9.242 2.893 25.234 1 97.81 191 ASP B N 1
ATOM 4451 C CA . ASP B 1 191 ? -8.867 2.379 26.547 1 97.81 191 ASP B CA 1
ATOM 4452 C C . ASP B 1 191 ? -8.383 3.506 27.469 1 97.81 191 ASP B C 1
ATOM 4454 O O . ASP B 1 191 ? -7.285 4.031 27.281 1 97.81 191 ASP B O 1
ATOM 4458 N N . PRO B 1 192 ? -9.133 3.754 28.516 1 97.5 192 PRO B N 1
ATOM 4459 C CA . PRO B 1 192 ? -8.789 4.918 29.344 1 97.5 192 PRO B CA 1
ATOM 4460 C C . PRO B 1 192 ? -7.445 4.77 30.047 1 97.5 192 PRO B C 1
ATOM 4462 O O . PRO B 1 192 ? -6.727 5.754 30.219 1 97.5 192 PRO B O 1
ATOM 4465 N N . GLN B 1 193 ? -7.16 3.551 30.469 1 98.31 193 GLN B N 1
ATOM 4466 C CA . GLN B 1 193 ? -5.887 3.326 31.141 1 98.31 193 GLN B CA 1
ATOM 4467 C C . GLN B 1 193 ? -4.715 3.508 30.188 1 98.31 193 GLN B C 1
ATOM 4469 O O . GLN B 1 193 ? -3.73 4.172 30.516 1 98.31 193 GLN B O 1
ATOM 4474 N N . ALA B 1 194 ? -4.848 2.951 29.031 1 98.56 194 ALA B N 1
ATOM 4475 C CA . ALA B 1 194 ? -3.809 3.121 28.016 1 98.56 194 ALA B CA 1
ATOM 4476 C C . ALA B 1 194 ? -3.703 4.578 27.578 1 98.56 194 ALA B C 1
ATOM 4478 O O . ALA B 1 194 ? -2.602 5.09 27.359 1 98.56 194 ALA B O 1
ATOM 4479 N N . SER B 1 195 ? -4.84 5.203 27.438 1 98.5 195 SER B N 1
ATOM 4480 C CA . SER B 1 195 ? -4.871 6.613 27.062 1 98.5 195 SER B CA 1
ATOM 4481 C C . SER B 1 195 ? -4.051 7.461 28.031 1 98.5 195 SER B C 1
ATOM 4483 O O . SER B 1 195 ? -3.219 8.266 27.609 1 98.5 195 SER B O 1
ATOM 4485 N N . ALA B 1 196 ? -4.25 7.293 29.312 1 98.56 196 ALA B N 1
ATOM 4486 C CA . ALA B 1 196 ? -3.52 8.047 30.344 1 98.56 196 ALA B CA 1
ATOM 4487 C C . ALA B 1 196 ? -2.023 7.746 30.266 1 98.56 196 ALA B C 1
ATOM 4489 O O . ALA B 1 196 ? -1.198 8.656 30.391 1 98.56 196 ALA B O 1
ATOM 4490 N N . ALA B 1 197 ? -1.725 6.473 30.078 1 98.81 197 ALA B N 1
ATOM 4491 C CA . ALA B 1 197 ? -0.326 6.062 29.984 1 98.81 197 ALA B CA 1
ATOM 4492 C C . ALA B 1 197 ? 0.341 6.66 28.75 1 98.81 197 ALA B C 1
ATOM 4494 O O . ALA B 1 197 ? 1.522 7.012 28.781 1 98.81 197 ALA B O 1
ATOM 4495 N N . MET B 1 198 ? -0.401 6.723 27.688 1 98.75 198 MET B N 1
ATOM 4496 C CA . MET B 1 198 ? 0.114 7.32 26.469 1 98.75 198 MET B CA 1
ATOM 4497 C C . MET B 1 198 ? 0.408 8.805 26.672 1 98.75 198 MET B C 1
ATOM 4499 O O . MET B 1 198 ? 1.425 9.312 26.188 1 98.75 198 MET B O 1
ATOM 4503 N N . VAL B 1 199 ? -0.451 9.539 27.328 1 98.5 199 VAL B N 1
ATOM 4504 C CA . VAL B 1 199 ? -0.241 10.953 27.625 1 98.5 199 VAL B CA 1
ATOM 4505 C C . VAL B 1 199 ? 1.036 11.125 28.438 1 98.5 199 VAL B C 1
ATOM 4507 O O . VAL B 1 199 ? 1.852 12 28.156 1 98.5 199 VAL B O 1
ATOM 4510 N N . GLU B 1 200 ? 1.198 10.273 29.422 1 98.62 200 GLU B N 1
ATOM 4511 C CA . GLU B 1 200 ? 2.404 10.32 30.25 1 98.62 200 GLU B CA 1
ATOM 4512 C C . GLU B 1 200 ? 3.654 10.086 29.406 1 98.62 200 GLU B C 1
ATOM 4514 O O . GLU B 1 200 ? 4.688 10.719 29.625 1 98.62 200 GLU B O 1
ATOM 4519 N N . ALA B 1 201 ? 3.539 9.133 28.516 1 98.56 201 ALA B N 1
ATOM 4520 C CA . ALA B 1 201 ? 4.664 8.852 27.641 1 98.56 201 ALA B CA 1
ATOM 4521 C C . ALA B 1 201 ? 5.016 10.07 26.781 1 98.56 201 ALA B C 1
ATOM 4523 O O . ALA B 1 201 ? 6.195 10.367 26.578 1 98.56 201 ALA B O 1
ATOM 4524 N N . ILE B 1 202 ? 4.055 10.758 26.281 1 98.12 202 ILE B N 1
ATOM 4525 C CA . ILE B 1 202 ? 4.262 11.953 25.469 1 98.12 202 ILE B CA 1
ATOM 4526 C C . ILE B 1 202 ? 4.941 13.031 26.312 1 98.12 202 ILE B C 1
ATOM 4528 O O . ILE B 1 202 ? 5.879 13.688 25.844 1 98.12 202 ILE B O 1
ATOM 4532 N N . GLU B 1 203 ? 4.52 13.234 27.516 1 97.5 203 GLU B N 1
ATOM 4533 C CA . GLU B 1 203 ? 5.109 14.234 28.406 1 97.5 203 GLU B CA 1
ATOM 4534 C C . GLU B 1 203 ? 6.578 13.922 28.688 1 97.5 203 GLU B C 1
ATOM 4536 O O . GLU B 1 203 ? 7.414 14.828 28.703 1 97.5 203 GLU B O 1
ATOM 4541 N N . ARG B 1 204 ? 6.789 12.648 28.953 1 97.94 204 ARG B N 1
ATOM 4542 C CA . ARG B 1 204 ? 8.164 12.234 29.188 1 97.94 204 ARG B CA 1
ATOM 4543 C C . ARG B 1 204 ? 9.039 12.523 27.969 1 97.94 204 ARG B C 1
ATOM 4545 O O . ARG B 1 204 ? 10.18 12.984 28.109 1 97.94 204 ARG B O 1
ATOM 4552 N N . ALA B 1 205 ? 8.523 12.195 26.828 1 97.25 205 ALA B N 1
ATOM 4553 C CA . ALA B 1 205 ? 9.266 12.469 25.594 1 97.25 205 ALA B CA 1
ATOM 4554 C C . ALA B 1 205 ? 9.5 13.969 25.422 1 97.25 205 ALA B C 1
ATOM 4556 O O . ALA B 1 205 ? 10.578 14.391 25 1 97.25 205 ALA B O 1
ATOM 4557 N N . GLU B 1 206 ? 8.492 14.742 25.688 1 95.5 206 GLU B N 1
ATOM 4558 C CA . GLU B 1 206 ? 8.609 16.203 25.594 1 95.5 206 GLU B CA 1
ATOM 4559 C C . GLU B 1 206 ? 9.719 16.719 26.5 1 95.5 206 GLU B C 1
ATOM 4561 O O . GLU B 1 206 ? 10.547 17.531 26.062 1 95.5 206 GLU B O 1
ATOM 4566 N N . LYS B 1 207 ? 9.719 16.312 27.703 1 96.56 207 LYS B N 1
ATOM 4567 C CA . LYS B 1 207 ? 10.734 16.75 28.672 1 96.56 207 LYS B CA 1
ATOM 4568 C C . LYS B 1 207 ? 12.133 16.344 28.219 1 96.56 207 LYS B C 1
ATOM 4570 O O . LYS B 1 207 ? 13.102 17.062 28.469 1 96.56 207 LYS B O 1
ATOM 4575 N N . ALA B 1 208 ? 12.18 15.266 27.547 1 96.31 208 ALA B N 1
ATOM 4576 C CA . ALA B 1 208 ? 13.469 14.742 27.078 1 96.31 208 ALA B CA 1
ATOM 4577 C C . ALA B 1 208 ? 13.875 15.391 25.766 1 96.31 208 ALA B C 1
ATOM 4579 O O . ALA B 1 208 ? 14.969 15.125 25.25 1 96.31 208 ALA B O 1
ATOM 4580 N N . GLY B 1 209 ? 13 16.219 25.188 1 95.25 209 GLY B N 1
ATOM 4581 C CA . GLY B 1 209 ? 13.273 16.844 23.906 1 95.25 209 GLY B CA 1
ATOM 4582 C C . GLY B 1 209 ? 13.188 15.875 22.734 1 95.25 209 GLY B C 1
ATOM 4583 O O . GLY B 1 209 ? 13.906 16.031 21.75 1 95.25 209 GLY B O 1
ATOM 4584 N N . ASP B 1 210 ? 12.414 14.82 22.891 1 96.88 210 ASP B N 1
ATOM 4585 C CA . ASP B 1 210 ? 12.273 13.766 21.891 1 96.88 210 ASP B CA 1
ATOM 4586 C C . ASP B 1 210 ? 10.852 13.727 21.328 1 96.88 210 ASP B C 1
ATOM 4588 O O . ASP B 1 210 ? 10.062 14.641 21.562 1 96.88 210 ASP B O 1
ATOM 4592 N N . THR B 1 211 ? 10.562 12.797 20.406 1 97.5 211 THR B N 1
ATOM 4593 C CA . THR B 1 211 ? 9.25 12.625 19.781 1 97.5 211 THR B CA 1
ATOM 4594 C C . THR B 1 211 ? 8.852 11.148 19.781 1 97.5 211 THR B C 1
ATOM 4596 O O . THR B 1 211 ? 9.688 10.273 20.016 1 97.5 211 THR B O 1
ATOM 4599 N N . LEU B 1 212 ? 7.598 10.914 19.578 1 98.38 212 LEU B N 1
ATOM 4600 C CA . LEU B 1 212 ? 7.094 9.547 19.625 1 98.38 212 LEU B CA 1
ATOM 4601 C C . LEU B 1 212 ? 6.277 9.227 18.375 1 98.38 212 LEU B C 1
ATOM 4603 O O . LEU B 1 212 ? 5.645 10.117 17.797 1 98.38 212 LEU B O 1
ATOM 4607 N N . GLY B 1 213 ? 6.375 7.957 17.938 1 98.38 213 GLY B N 1
ATOM 4608 C CA . GLY B 1 213 ? 5.48 7.371 16.953 1 98.38 213 GLY B CA 1
ATOM 4609 C C . GLY B 1 213 ? 4.434 6.461 17.578 1 98.38 213 GLY B C 1
ATOM 4610 O O . GLY B 1 213 ? 4.148 6.555 18.766 1 98.38 213 GLY B O 1
ATOM 4611 N N . GLY B 1 214 ? 3.781 5.711 16.688 1 98.88 214 GLY B N 1
ATOM 4612 C CA . GLY B 1 214 ? 2.748 4.816 17.188 1 98.88 214 GLY B CA 1
ATOM 4613 C C . GLY B 1 214 ? 1.967 4.129 16.094 1 98.88 214 GLY B C 1
ATOM 4614 O O . GLY B 1 214 ? 2.396 4.109 14.938 1 98.88 214 GLY B O 1
ATOM 4615 N N . ILE B 1 215 ? 0.892 3.412 16.547 1 98.94 215 ILE B N 1
ATOM 4616 C CA . ILE B 1 215 ? 0.047 2.646 15.633 1 98.94 215 ILE B CA 1
ATOM 4617 C C . ILE B 1 215 ? -1.413 3.055 15.82 1 98.94 215 ILE B C 1
ATOM 4619 O O . ILE B 1 215 ? -1.876 3.236 16.953 1 98.94 215 ILE B O 1
ATOM 4623 N N . PHE B 1 216 ? -2.098 3.291 14.703 1 98.94 216 PHE B N 1
ATOM 4624 C CA . PHE B 1 216 ? -3.545 3.461 14.75 1 98.94 216 PHE B CA 1
ATOM 4625 C C . PHE B 1 216 ? -4.242 2.412 13.891 1 98.94 216 PHE B C 1
ATOM 4627 O O . PHE B 1 216 ? -3.611 1.771 13.047 1 98.94 216 PHE B O 1
ATOM 4634 N N . GLU B 1 217 ? -5.535 2.18 14.18 1 98.88 217 GLU B N 1
ATOM 4635 C CA . GLU B 1 217 ? -6.395 1.236 13.469 1 98.88 217 GLU B CA 1
ATOM 4636 C C . GLU B 1 217 ? -7.648 1.925 12.938 1 98.88 217 GLU B C 1
ATOM 4638 O O . GLU B 1 217 ? -8.227 2.781 13.617 1 98.88 217 GLU B O 1
ATOM 4643 N N . VAL B 1 218 ? -8.016 1.647 11.742 1 98.88 218 VAL B N 1
ATOM 4644 C CA . VAL B 1 218 ? -9.273 2.105 11.164 1 98.88 218 VAL B CA 1
ATOM 4645 C C . VAL B 1 218 ? -10.156 0.907 10.828 1 98.88 218 VAL B C 1
ATOM 4647 O O . VAL B 1 218 ? -9.703 -0.051 10.195 1 98.88 218 VAL B O 1
ATOM 4650 N N . ARG B 1 219 ? -11.383 0.95 11.234 1 98.75 219 ARG B N 1
ATOM 4651 C CA . ARG B 1 219 ? -12.391 -0.061 10.922 1 98.75 219 ARG B CA 1
ATOM 4652 C C . ARG B 1 219 ? -13.508 0.52 10.062 1 98.75 219 ARG B C 1
ATOM 4654 O O . ARG B 1 219 ? -13.93 1.659 10.273 1 98.75 219 ARG B O 1
ATOM 4661 N N . VAL B 1 220 ? -13.922 -0.168 9.102 1 98.81 220 VAL B N 1
ATOM 4662 C CA . VAL B 1 220 ? -15.023 0.235 8.234 1 98.81 220 VAL B CA 1
ATOM 4663 C C . VAL B 1 220 ? -16.156 -0.78 8.344 1 98.81 220 VAL B C 1
ATOM 4665 O O . VAL B 1 220 ? -15.953 -1.975 8.109 1 98.81 220 VAL B O 1
ATOM 4668 N N . TYR B 1 221 ? -17.297 -0.327 8.641 1 98.31 221 TYR B N 1
ATOM 4669 C CA . TYR B 1 221 ? -18.469 -1.171 8.852 1 98.31 221 TYR B CA 1
ATOM 4670 C C . TYR B 1 221 ? -19.5 -0.954 7.762 1 98.31 221 TYR B C 1
ATOM 4672 O O . TYR B 1 221 ? -19.578 0.127 7.172 1 98.31 221 TYR B O 1
ATOM 4680 N N . GLY B 1 222 ? -20.297 -2.002 7.539 1 97.12 222 GLY B N 1
ATOM 4681 C CA . GLY B 1 222 ? -21.406 -1.893 6.609 1 97.12 222 GLY B CA 1
ATOM 4682 C C . GLY B 1 222 ? -20.984 -2.053 5.16 1 97.12 222 GLY B C 1
ATOM 4683 O O . GLY B 1 222 ? -21.766 -1.75 4.25 1 97.12 222 GLY B O 1
ATOM 4684 N N . VAL B 1 223 ? -19.812 -2.502 4.895 1 97.94 223 VAL B N 1
ATOM 4685 C CA . VAL B 1 223 ? -19.328 -2.676 3.533 1 97.94 223 VAL B CA 1
ATOM 4686 C C . VAL B 1 223 ? -19.906 -3.953 2.934 1 97.94 223 VAL B C 1
ATOM 4688 O O . VAL B 1 223 ? -19.812 -5.027 3.533 1 97.94 223 VAL B O 1
ATOM 4691 N N . PRO B 1 224 ? -20.547 -3.869 1.786 1 97.12 224 PRO B N 1
ATOM 4692 C CA . PRO B 1 224 ? -21.016 -5.098 1.146 1 97.12 224 PRO B CA 1
ATOM 4693 C C . PRO B 1 224 ? -19.875 -5.961 0.61 1 97.12 224 PRO B C 1
ATOM 4695 O O . PRO B 1 224 ? -18.797 -5.453 0.337 1 97.12 224 PRO B O 1
ATOM 4698 N N . PRO B 1 225 ? -20.109 -7.301 0.544 1 96.94 225 PRO B N 1
ATOM 4699 C CA . PRO B 1 225 ? -19.109 -8.094 -0.178 1 96.94 225 PRO B CA 1
ATOM 4700 C C . PRO B 1 225 ? -19.016 -7.711 -1.653 1 96.94 225 PRO B C 1
ATOM 4702 O O . PRO B 1 225 ? -20.016 -7.328 -2.266 1 96.94 225 PRO B O 1
ATOM 4705 N N . GLY B 1 226 ? -17.828 -7.773 -2.16 1 97.81 226 GLY B N 1
ATOM 4706 C CA . GLY B 1 226 ? -17.719 -7.672 -3.605 1 97.81 226 GLY B CA 1
ATOM 4707 C C . GLY B 1 226 ? -17.062 -6.383 -4.066 1 97.81 226 GLY B C 1
ATOM 4708 O O . GLY B 1 226 ? -16.922 -6.152 -5.266 1 97.81 226 GLY B O 1
ATOM 4709 N N . LEU B 1 227 ? -16.688 -5.449 -3.139 1 98.56 227 LEU B N 1
ATOM 4710 C CA . LEU B 1 227 ? -15.906 -4.281 -3.535 1 98.56 227 LEU B CA 1
ATOM 4711 C C . LEU B 1 227 ? -14.453 -4.656 -3.791 1 98.56 227 LEU B C 1
ATOM 4713 O O . LEU B 1 227 ? -13.883 -5.484 -3.07 1 98.56 227 LEU B O 1
ATOM 4717 N N . GLY B 1 228 ? -13.789 -3.969 -4.762 1 98.19 228 GLY B N 1
ATOM 4718 C CA . GLY B 1 228 ? -12.445 -4.328 -5.172 1 98.19 228 GLY B CA 1
ATOM 4719 C C . GLY B 1 228 ? -12.414 -5.34 -6.301 1 98.19 228 GLY B C 1
ATOM 4720 O O . GLY B 1 228 ? -13.375 -5.457 -7.062 1 98.19 228 GLY B O 1
ATOM 4721 N N . SER B 1 229 ? -11.188 -5.988 -6.461 1 98.19 229 SER B N 1
ATOM 4722 C CA . SER B 1 229 ? -11.062 -6.922 -7.57 1 98.19 229 SER B CA 1
ATOM 4723 C C . SER B 1 229 ? -9.906 -7.895 -7.344 1 98.19 229 SER B C 1
ATOM 4725 O O . SER B 1 229 ? -8.914 -7.551 -6.699 1 98.19 229 SER B O 1
ATOM 4727 N N . TYR B 1 230 ? -10.094 -9.109 -7.809 1 97.56 230 TYR B N 1
ATOM 4728 C CA . TYR B 1 230 ? -9.008 -10.078 -7.816 1 97.56 230 TYR B CA 1
ATOM 4729 C C . TYR B 1 230 ? -8.406 -10.219 -9.211 1 97.56 230 TYR B C 1
ATOM 4731 O O . TYR B 1 230 ? -7.445 -10.961 -9.414 1 97.56 230 TYR B O 1
ATOM 4739 N N . VAL B 1 231 ? -8.852 -9.445 -10.188 1 97 231 VAL B N 1
ATOM 4740 C CA . VAL B 1 231 ? -8.617 -9.719 -11.602 1 97 231 VAL B CA 1
ATOM 4741 C C . VAL B 1 231 ? -7.254 -9.172 -12.016 1 97 231 VAL B C 1
ATOM 4743 O O . VAL B 1 231 ? -6.562 -9.781 -12.836 1 97 231 VAL B O 1
ATOM 4746 N N . HIS B 1 232 ? -6.91 -8.016 -11.484 1 96.06 232 HIS B N 1
ATOM 4747 C CA . HIS B 1 232 ? -5.613 -7.418 -11.781 1 96.06 232 HIS B CA 1
ATOM 4748 C C . HIS B 1 232 ? -5.008 -6.773 -10.539 1 96.06 232 HIS B C 1
ATOM 4750 O O . HIS B 1 232 ? -5.734 -6.238 -9.695 1 96.06 232 HIS B O 1
ATOM 4756 N N . TRP B 1 233 ? -3.719 -6.703 -10.492 1 96.75 233 TRP B N 1
ATOM 4757 C CA . TRP B 1 233 ? -2.992 -6.387 -9.266 1 96.75 233 TRP B CA 1
ATOM 4758 C C . TRP B 1 233 ? -3.354 -4.992 -8.766 1 96.75 233 TRP B C 1
ATOM 4760 O O . TRP B 1 233 ? -3.537 -4.789 -7.562 1 96.75 233 TRP B O 1
ATOM 4770 N N . ASP B 1 234 ? -3.555 -3.994 -9.688 1 96.69 234 ASP B N 1
ATOM 4771 C CA . ASP B 1 234 ? -3.674 -2.6 -9.281 1 96.69 234 ASP B CA 1
ATOM 4772 C C . ASP B 1 234 ? -5.121 -2.248 -8.945 1 96.69 234 ASP B C 1
ATOM 4774 O O . ASP B 1 234 ? -5.426 -1.104 -8.594 1 96.69 234 ASP B O 1
ATOM 4778 N N . ARG B 1 235 ? -6.016 -3.254 -9.023 1 97.5 235 ARG B N 1
ATOM 4779 C CA . ARG B 1 235 ? -7.414 -3.033 -8.68 1 97.5 235 ARG B CA 1
ATOM 4780 C C . ARG B 1 235 ? -7.785 -3.754 -7.387 1 97.5 235 ARG B C 1
ATOM 4782 O O . ARG B 1 235 ? -8.914 -3.635 -6.906 1 97.5 235 ARG B O 1
ATOM 4789 N N . ARG B 1 236 ? -6.844 -4.539 -6.887 1 98.56 236 ARG B N 1
ATOM 4790 C CA . ARG B 1 236 ? -7.082 -5.172 -5.594 1 98.56 236 ARG B CA 1
ATOM 4791 C C . ARG B 1 236 ? -7.215 -4.129 -4.488 1 98.56 236 ARG B C 1
ATOM 4793 O O . ARG B 1 236 ? -6.336 -3.279 -4.32 1 98.56 236 ARG B O 1
ATOM 4800 N N . LEU B 1 237 ? -8.289 -4.242 -3.723 1 98.81 237 LEU B N 1
ATOM 4801 C CA . LEU B 1 237 ? -8.594 -3.219 -2.727 1 98.81 237 LEU B CA 1
ATOM 4802 C C . LEU B 1 237 ? -7.566 -3.238 -1.601 1 98.81 237 LEU B C 1
ATOM 4804 O O . LEU B 1 237 ? -7.23 -2.189 -1.042 1 98.81 237 LEU B O 1
ATOM 4808 N N . ASP B 1 238 ? -6.938 -4.441 -1.271 1 98.56 238 ASP B N 1
ATOM 4809 C CA . ASP B 1 238 ? -5.855 -4.52 -0.292 1 98.56 238 ASP B CA 1
ATOM 4810 C C . ASP B 1 238 ? -4.711 -3.58 -0.66 1 98.56 238 ASP B C 1
ATOM 4812 O O . ASP B 1 238 ? -4.23 -2.82 0.183 1 98.56 238 ASP B O 1
ATOM 4816 N N . GLY B 1 239 ? -4.34 -3.689 -1.903 1 98.75 239 GLY B N 1
ATOM 4817 C CA . GLY B 1 239 ? -3.244 -2.865 -2.387 1 98.75 239 GLY B CA 1
ATOM 4818 C C . GLY B 1 239 ? -3.568 -1.383 -2.393 1 98.75 239 GLY B C 1
ATOM 4819 O O . GLY B 1 239 ? -2.74 -0.56 -2 1 98.75 239 GLY B O 1
ATOM 4820 N N . ARG B 1 240 ? -4.766 -1.041 -2.781 1 98.75 240 ARG B N 1
ATOM 4821 C CA . ARG B 1 240 ? -5.18 0.357 -2.84 1 98.75 240 ARG B CA 1
ATOM 4822 C C . ARG B 1 240 ? -5.207 0.979 -1.447 1 98.75 240 ARG B C 1
ATOM 4824 O O . ARG B 1 240 ? -4.727 2.1 -1.254 1 98.75 240 ARG B O 1
ATOM 4831 N N . LEU B 1 241 ? -5.758 0.246 -0.519 1 98.94 241 LEU B N 1
ATOM 4832 C CA . LEU B 1 241 ? -5.785 0.729 0.857 1 98.94 241 LEU B CA 1
ATOM 4833 C C . LEU B 1 241 ? -4.371 0.887 1.405 1 98.94 241 LEU B C 1
ATOM 4835 O O . LEU B 1 241 ? -4.074 1.868 2.09 1 98.94 241 LEU B O 1
ATOM 4839 N N . ALA B 1 242 ? -3.514 -0.062 1.096 1 98.94 242 ALA B N 1
ATOM 4840 C CA . ALA B 1 242 ? -2.129 -0.003 1.56 1 98.94 242 ALA B CA 1
ATOM 4841 C C . ALA B 1 242 ? -1.421 1.232 1.014 1 98.94 242 ALA B C 1
ATOM 4843 O O . ALA B 1 242 ? -0.709 1.923 1.748 1 98.94 242 ALA B O 1
ATOM 4844 N N . GLN B 1 243 ? -1.607 1.487 -0.252 1 98.88 243 GLN B N 1
ATOM 4845 C CA . GLN B 1 243 ? -0.973 2.662 -0.842 1 98.88 243 GLN B CA 1
ATOM 4846 C C . GLN B 1 243 ? -1.473 3.945 -0.184 1 98.88 243 GLN B C 1
ATOM 4848 O O . GLN B 1 243 ? -0.68 4.828 0.15 1 98.88 243 GLN B O 1
ATOM 4853 N N . ALA B 1 244 ? -2.795 4.039 -0.039 1 98.88 244 ALA B N 1
ATOM 4854 C CA . ALA B 1 244 ? -3.391 5.242 0.533 1 98.88 244 ALA B CA 1
ATOM 4855 C C . ALA B 1 244 ? -2.844 5.516 1.932 1 98.88 244 ALA B C 1
ATOM 4857 O O . ALA B 1 244 ? -2.449 6.641 2.242 1 98.88 244 ALA B O 1
ATOM 4858 N N . LEU B 1 245 ? -2.754 4.516 2.723 1 98.94 245 LEU B N 1
ATOM 4859 C CA . LEU B 1 245 ? -2.281 4.664 4.094 1 98.94 245 LEU B CA 1
ATOM 4860 C C . LEU B 1 245 ? -0.783 4.941 4.125 1 98.94 245 LEU B C 1
ATOM 4862 O O . LEU B 1 245 ? -0.328 5.84 4.84 1 98.94 245 LEU B O 1
ATOM 4866 N N . MET B 1 246 ? -0.018 4.215 3.359 1 98.88 246 MET B N 1
ATOM 4867 C CA . MET B 1 246 ? 1.435 4.359 3.334 1 98.88 246 MET B CA 1
ATOM 4868 C C . MET B 1 246 ? 1.837 5.734 2.812 1 98.88 246 MET B C 1
ATOM 4870 O O . MET B 1 246 ? 2.939 6.211 3.09 1 98.88 246 MET B O 1
ATOM 4874 N N . SER B 1 247 ? 0.944 6.363 2.068 1 98.56 247 SER B N 1
ATOM 4875 C CA . SER B 1 247 ? 1.245 7.656 1.461 1 98.56 247 SER B CA 1
ATOM 4876 C C . SER B 1 247 ? 1.1 8.789 2.471 1 98.56 247 SER B C 1
ATOM 4878 O O . SER B 1 247 ? 1.488 9.93 2.195 1 98.56 247 SER B O 1
ATOM 4880 N N . ILE B 1 248 ? 0.517 8.477 3.645 1 98.69 248 ILE B N 1
ATOM 4881 C CA . ILE B 1 248 ? 0.451 9.484 4.699 1 98.69 248 ILE B CA 1
ATOM 4882 C C . ILE B 1 248 ? 1.857 9.789 5.211 1 98.69 248 ILE B C 1
ATOM 4884 O O . ILE B 1 248 ? 2.648 8.875 5.453 1 98.69 248 ILE B O 1
ATOM 4888 N N . PRO B 1 249 ? 2.213 11.102 5.344 1 97.25 249 PRO B N 1
ATOM 4889 C CA . PRO B 1 249 ? 3.555 11.414 5.844 1 97.25 249 PRO B CA 1
ATOM 4890 C C . PRO B 1 249 ? 3.877 10.688 7.148 1 97.25 249 PRO B C 1
ATOM 4892 O O . PRO B 1 249 ? 3.1 10.758 8.102 1 97.25 249 PRO B O 1
ATOM 4895 N N . GLY B 1 250 ? 4.98 10.008 7.121 1 97.81 250 GLY B N 1
ATOM 4896 C CA . GLY B 1 250 ? 5.488 9.406 8.344 1 97.81 250 GLY B CA 1
ATOM 4897 C C . GLY B 1 250 ? 5.09 7.949 8.5 1 97.81 250 GLY B C 1
ATOM 4898 O O . GLY B 1 250 ? 5.547 7.273 9.422 1 97.81 250 GLY B O 1
ATOM 4899 N N . ILE B 1 251 ? 4.211 7.422 7.676 1 98.81 251 ILE B N 1
ATOM 4900 C CA . ILE B 1 251 ? 3.795 6.027 7.801 1 98.81 251 ILE B CA 1
ATOM 4901 C C . ILE B 1 251 ? 4.855 5.117 7.188 1 98.81 251 ILE B C 1
ATOM 4903 O O . ILE B 1 251 ? 5.355 5.383 6.094 1 98.81 251 ILE B O 1
ATOM 4907 N N . LYS B 1 252 ? 5.176 3.975 7.871 1 98.88 252 LYS B N 1
ATOM 4908 C CA . LYS B 1 252 ? 6.258 3.092 7.441 1 98.88 252 LYS B CA 1
ATOM 4909 C C . LYS B 1 252 ? 5.785 1.643 7.363 1 98.88 252 LYS B C 1
ATOM 4911 O O . LYS B 1 252 ? 6.566 0.75 7.023 1 98.88 252 LYS B O 1
ATOM 4916 N N . GLY B 1 253 ? 4.527 1.396 7.664 1 98.88 253 GLY B N 1
ATOM 4917 C CA . GLY B 1 253 ? 3.975 0.053 7.574 1 98.88 253 GLY B CA 1
ATOM 4918 C C . GLY B 1 253 ? 2.457 0.028 7.602 1 98.88 253 GLY B C 1
ATOM 4919 O O . GLY B 1 253 ? 1.829 0.899 8.211 1 98.88 253 GLY B O 1
ATOM 4920 N N . VAL B 1 254 ? 1.849 -0.966 6.953 1 98.94 254 VAL B N 1
ATOM 4921 C CA . VAL B 1 254 ? 0.406 -1.176 6.887 1 98.94 254 VAL B CA 1
ATOM 4922 C C . VAL B 1 254 ? 0.097 -2.668 6.969 1 98.94 254 VAL B C 1
ATOM 4924 O O . VAL B 1 254 ? 0.836 -3.494 6.426 1 98.94 254 VAL B O 1
ATOM 4927 N N . GLU B 1 255 ? -0.911 -2.998 7.66 1 98.88 255 GLU B N 1
ATOM 4928 C CA . GLU B 1 255 ? -1.361 -4.387 7.68 1 98.88 255 GLU B CA 1
ATOM 4929 C C . GLU B 1 255 ? -2.885 -4.473 7.73 1 98.88 255 GLU B C 1
ATOM 4931 O O . GLU B 1 255 ? -3.549 -3.533 8.18 1 98.88 255 GLU B O 1
ATOM 4936 N N . ILE B 1 256 ? -3.455 -5.512 7.254 1 98.88 256 ILE B N 1
ATOM 4937 C CA . ILE B 1 256 ? -4.891 -5.758 7.172 1 98.88 256 ILE B CA 1
ATOM 4938 C C . ILE B 1 256 ? -5.254 -6.992 7.988 1 98.88 256 ILE B C 1
ATOM 4940 O O . ILE B 1 256 ? -4.602 -8.031 7.875 1 98.88 256 ILE B O 1
ATOM 4944 N N . GLY B 1 257 ? -6.336 -6.891 8.773 1 98.56 257 GLY B N 1
ATOM 4945 C CA . GLY B 1 257 ? -6.688 -7.984 9.664 1 98.56 257 GLY B CA 1
ATOM 4946 C C . GLY B 1 257 ? -5.613 -8.289 10.688 1 98.56 257 GLY B C 1
ATOM 4947 O O . GLY B 1 257 ? -5.137 -7.395 11.391 1 98.56 257 GLY B O 1
ATOM 4948 N N . LEU B 1 258 ? -5.184 -9.555 10.781 1 98.44 258 LEU B N 1
ATOM 4949 C CA . LEU B 1 258 ? -4.148 -9.945 11.734 1 98.44 258 LEU B CA 1
ATOM 4950 C C . LEU B 1 258 ? -2.768 -9.531 11.234 1 98.44 258 LEU B C 1
ATOM 4952 O O . LEU B 1 258 ? -1.8 -9.531 12 1 98.44 258 LEU B O 1
ATOM 4956 N N . GLY B 1 259 ? -2.699 -9.18 9.961 1 98.44 259 GLY B N 1
ATOM 4957 C CA . GLY B 1 259 ? -1.462 -8.641 9.422 1 98.44 259 GLY B CA 1
ATOM 4958 C C . GLY B 1 259 ? -0.264 -9.539 9.656 1 98.44 259 GLY B C 1
ATOM 4959 O O . GLY B 1 259 ? -0.307 -10.734 9.336 1 98.44 259 GLY B O 1
ATOM 4960 N N . PHE B 1 260 ? 0.761 -9.047 10.195 1 98.69 260 PHE B N 1
ATOM 4961 C CA . PHE B 1 260 ? 2.041 -9.719 10.375 1 98.69 260 PHE B CA 1
ATOM 4962 C C . PHE B 1 260 ? 1.908 -10.891 11.344 1 98.69 260 PHE B C 1
ATOM 4964 O O . PHE B 1 260 ? 2.701 -11.828 11.297 1 98.69 260 PHE B O 1
ATOM 4971 N N . ALA B 1 261 ? 0.875 -10.898 12.188 1 98.19 261 ALA B N 1
ATOM 4972 C CA . ALA B 1 261 ? 0.656 -12.008 13.109 1 98.19 261 ALA B CA 1
ATOM 4973 C C . ALA B 1 261 ? 0.323 -13.297 12.352 1 98.19 261 ALA B C 1
ATOM 4975 O O . ALA B 1 261 ? 0.497 -14.398 12.883 1 98.19 261 ALA B O 1
ATOM 4976 N N . LEU B 1 262 ? -0.122 -13.203 11.156 1 98.56 262 LEU B N 1
ATOM 4977 C CA . LEU B 1 262 ? -0.517 -14.359 10.359 1 98.56 262 LEU B CA 1
ATOM 4978 C C . LEU B 1 262 ? 0.694 -15.219 10.016 1 98.56 262 LEU B C 1
ATOM 4980 O O . LEU B 1 262 ? 0.549 -16.391 9.68 1 98.56 262 LEU B O 1
ATOM 4984 N N . ALA B 1 263 ? 1.896 -14.602 10.047 1 98.44 263 ALA B N 1
ATOM 4985 C CA . ALA B 1 263 ? 3.109 -15.328 9.68 1 98.44 263 ALA B CA 1
ATOM 4986 C C . ALA B 1 263 ? 3.316 -16.547 10.578 1 98.44 263 ALA B C 1
ATOM 4988 O O . ALA B 1 263 ? 3.84 -17.562 10.133 1 98.44 263 ALA B O 1
ATOM 4989 N N . SER B 1 264 ? 2.838 -16.438 11.812 1 98.31 264 SER B N 1
ATOM 4990 C CA . SER B 1 264 ? 3.154 -17.453 12.797 1 98.31 264 SER B CA 1
ATOM 4991 C C . SER B 1 264 ? 1.984 -18.422 13 1 98.31 264 SER B C 1
ATOM 4993 O O . SER B 1 264 ? 2.049 -19.312 13.836 1 98.31 264 SER B O 1
ATOM 4995 N N . LEU B 1 265 ? 0.89 -18.219 12.32 1 98.12 265 LEU B N 1
ATOM 4996 C CA . LEU B 1 265 ? -0.289 -19.062 12.469 1 98.12 265 LEU B CA 1
ATOM 4997 C C . LEU B 1 265 ? -0.378 -20.078 11.336 1 98.12 265 LEU B C 1
ATOM 4999 O O . LEU B 1 265 ? -0.091 -19.75 10.18 1 98.12 265 LEU B O 1
ATOM 5003 N N . PRO B 1 266 ? -0.732 -21.359 11.688 1 98.19 266 PRO B N 1
ATOM 5004 C CA . PRO B 1 266 ? -1.059 -22.281 10.602 1 98.19 266 PRO B CA 1
ATOM 5005 C C . PRO B 1 266 ? -2.377 -21.953 9.914 1 98.19 266 PRO B C 1
ATOM 5007 O O . PRO B 1 266 ? -3.193 -21.203 10.461 1 98.19 266 PRO B O 1
ATOM 5010 N N . GLY B 1 267 ? -2.576 -22.484 8.727 1 97.56 267 GLY B N 1
ATOM 5011 C CA . GLY B 1 267 ? -3.777 -22.219 7.953 1 97.56 267 GLY B CA 1
ATOM 5012 C C . GLY B 1 267 ? -5.055 -22.531 8.703 1 97.56 267 GLY B C 1
ATOM 5013 O O . GLY B 1 267 ? -6.039 -21.781 8.609 1 97.56 267 GLY B O 1
ATOM 5014 N N . SER B 1 268 ? -5.047 -23.562 9.508 1 97.44 268 SER B N 1
ATOM 5015 C CA . SER B 1 268 ? -6.223 -24.016 10.25 1 97.44 268 SER B CA 1
ATOM 5016 C C . SER B 1 268 ? -6.652 -22.969 11.281 1 97.44 268 SER B C 1
ATOM 5018 O O . SER B 1 268 ? -7.816 -22.953 11.688 1 97.44 268 SER B O 1
ATOM 5020 N N . ARG B 1 269 ? -5.754 -22.062 11.641 1 97.75 269 ARG B N 1
ATOM 5021 C CA . ARG B 1 269 ? -6.047 -21.062 12.648 1 97.75 269 ARG B CA 1
ATOM 5022 C C . ARG B 1 269 ? -6.043 -19.656 12.047 1 97.75 269 ARG B C 1
ATOM 5024 O O . ARG B 1 269 ? -6.402 -18.688 12.711 1 97.75 269 ARG B O 1
ATOM 5031 N N . ALA B 1 270 ? -5.672 -19.531 10.82 1 98.12 270 ALA B N 1
ATOM 5032 C CA . ALA B 1 270 ? -5.508 -18.219 10.195 1 98.12 270 ALA B CA 1
ATOM 5033 C C . ALA B 1 270 ? -6.773 -17.812 9.445 1 98.12 270 ALA B C 1
ATOM 5035 O O . ALA B 1 270 ? -7.137 -16.641 9.422 1 98.12 270 ALA B O 1
ATOM 5036 N N . HIS B 1 271 ? -7.406 -18.781 8.812 1 98.12 271 HIS B N 1
ATOM 5037 C CA . HIS B 1 271 ? -8.469 -18.453 7.871 1 98.12 271 HIS B CA 1
ATOM 5038 C C . HIS B 1 271 ? -9.828 -18.438 8.562 1 98.12 271 HIS B C 1
ATOM 5040 O O . HIS B 1 271 ? -10.055 -19.172 9.523 1 98.12 271 HIS B O 1
ATOM 5046 N N . ASP B 1 272 ? -10.742 -17.625 8.086 1 98.44 272 ASP B N 1
ATOM 5047 C CA . ASP B 1 272 ? -12.062 -17.422 8.664 1 98.44 272 ASP B CA 1
ATOM 5048 C C . ASP B 1 272 ? -13.094 -18.359 8.031 1 98.44 272 ASP B C 1
ATOM 5050 O O . ASP B 1 272 ? -13.523 -18.125 6.895 1 98.44 272 ASP B O 1
ATOM 5054 N N . GLU B 1 273 ? -13.539 -19.312 8.766 1 98.38 273 GLU B N 1
ATOM 5055 C CA . GLU B 1 273 ? -14.5 -20.281 8.258 1 98.38 273 GLU B CA 1
ATOM 5056 C C . GLU B 1 273 ? -15.789 -19.594 7.812 1 98.38 273 GLU B C 1
ATOM 5058 O O . GLU B 1 273 ? -16.141 -18.516 8.32 1 98.38 273 GLU B O 1
ATOM 5063 N N . ILE B 1 274 ? -16.5 -20.172 6.852 1 97.75 274 ILE B N 1
ATOM 5064 C CA . ILE B 1 274 ? -17.656 -19.562 6.211 1 97.75 274 ILE B CA 1
ATOM 5065 C C . ILE B 1 274 ? -18.922 -20.281 6.66 1 97.75 274 ILE B C 1
ATOM 5067 O O . ILE B 1 274 ? -19 -21.516 6.645 1 97.75 274 ILE B O 1
ATOM 5071 N N . PHE B 1 275 ? -19.891 -19.578 7.016 1 96.69 275 PHE B N 1
ATOM 5072 C CA . PHE B 1 275 ? -21.203 -20.078 7.426 1 96.69 275 PHE B CA 1
ATOM 5073 C C . PHE B 1 275 ? -22.312 -19.359 6.68 1 96.69 275 PHE B C 1
ATOM 5075 O O . PHE B 1 275 ? -22.078 -18.391 5.961 1 96.69 275 PHE B O 1
ATOM 5082 N N . TYR B 1 276 ? -23.578 -19.859 6.809 1 94.31 276 TYR B N 1
ATOM 5083 C CA . TYR B 1 276 ? -24.734 -19.25 6.156 1 94.31 276 TYR B CA 1
ATOM 5084 C C . TYR B 1 276 ? -25.984 -19.375 7.027 1 94.31 276 TYR B C 1
ATOM 5086 O O . TYR B 1 276 ? -26.188 -20.391 7.695 1 94.31 276 TYR B O 1
ATOM 5094 N N . SER B 1 277 ? -26.766 -18.359 7.074 1 92 277 SER B N 1
ATOM 5095 C CA . SER B 1 277 ? -28.125 -18.375 7.609 1 92 277 SER B CA 1
ATOM 5096 C C . SER B 1 277 ? -29.062 -17.547 6.742 1 92 277 SER B C 1
ATOM 5098 O O . SER B 1 277 ? -28.641 -16.547 6.156 1 92 277 SER B O 1
ATOM 5100 N N . PRO B 1 278 ? -30.297 -17.938 6.633 1 87.88 278 PRO B N 1
ATOM 5101 C CA . PRO B 1 278 ? -31.234 -17.188 5.812 1 87.88 278 PRO B CA 1
ATOM 5102 C C . PRO B 1 278 ? -31.375 -15.727 6.25 1 87.88 278 PRO B C 1
ATOM 5104 O O . PRO B 1 278 ? -31.672 -14.852 5.43 1 87.88 278 PRO B O 1
ATOM 5107 N N . VAL B 1 279 ? -31.172 -15.484 7.426 1 85.88 279 VAL B N 1
ATOM 5108 C CA . VAL B 1 279 ? -31.359 -14.141 7.973 1 85.88 279 VAL B CA 1
ATOM 5109 C C . VAL B 1 279 ? -30.125 -13.289 7.68 1 85.88 279 VAL B C 1
ATOM 5111 O O . VAL B 1 279 ? -30.234 -12.172 7.172 1 85.88 279 VAL B O 1
ATOM 5114 N N . GLN B 1 280 ? -28.969 -13.781 7.797 1 85.31 280 GLN B N 1
ATOM 5115 C CA . GLN B 1 280 ? -27.719 -13.008 7.734 1 85.31 280 GLN B CA 1
ATOM 5116 C C . GLN B 1 280 ? -27.031 -13.203 6.387 1 85.31 280 GLN B C 1
ATOM 5118 O O . GLN B 1 280 ? -26.203 -12.383 5.988 1 85.31 280 GLN B O 1
ATOM 5123 N N . GLY B 1 281 ? -27.406 -14.203 5.691 1 90.75 281 GLY B N 1
ATOM 5124 C CA . GLY B 1 281 ? -26.609 -14.594 4.543 1 90.75 281 GLY B CA 1
ATOM 5125 C C . GLY B 1 281 ? -25.312 -15.273 4.93 1 90.75 281 GLY B C 1
ATOM 5126 O O . GLY B 1 281 ? -25.25 -16.016 5.91 1 90.75 281 GLY B O 1
ATOM 5127 N N . TYR B 1 282 ? -24.312 -15.141 4.086 1 93.69 282 TYR B N 1
ATOM 5128 C CA . TYR B 1 282 ? -23 -15.688 4.402 1 93.69 282 TYR B CA 1
ATOM 5129 C C . TYR B 1 282 ? -22.312 -14.867 5.484 1 93.69 282 TYR B C 1
ATOM 5131 O O . TYR B 1 282 ? -22.375 -13.633 5.48 1 93.69 282 TYR B O 1
ATOM 5139 N N . TYR B 1 283 ? -21.672 -15.523 6.453 1 93.19 283 TYR B N 1
ATOM 5140 C CA . TYR B 1 283 ? -20.953 -14.805 7.5 1 93.19 283 TYR B CA 1
ATOM 5141 C C . TYR B 1 283 ? -19.766 -15.617 8.008 1 93.19 283 TYR B C 1
ATOM 5143 O O . TYR B 1 283 ? -19.609 -16.781 7.641 1 93.19 283 TYR B O 1
ATOM 5151 N N . ARG B 1 284 ? -18.938 -14.945 8.734 1 96 284 ARG B N 1
ATOM 5152 C CA . ARG B 1 284 ? -17.812 -15.57 9.414 1 96 284 ARG B CA 1
ATOM 5153 C C . ARG B 1 284 ? -17.844 -15.281 10.914 1 96 284 ARG B C 1
ATOM 5155 O O . ARG B 1 284 ? -18.375 -14.258 11.336 1 96 284 ARG B O 1
ATOM 5162 N N . VAL B 1 285 ? -17.25 -16.188 11.664 1 94.75 285 VAL B N 1
ATOM 5163 C CA . VAL B 1 285 ? -17.281 -16 13.109 1 94.75 285 VAL B CA 1
ATOM 5164 C C . VAL B 1 285 ? -16.031 -15.25 13.555 1 94.75 285 VAL B C 1
ATOM 5166 O O . VAL B 1 285 ? -16.016 -14.617 14.617 1 94.75 285 VAL B O 1
ATOM 5169 N N . THR B 1 286 ? -14.977 -15.375 12.836 1 97.5 286 THR B N 1
ATOM 5170 C CA . THR B 1 286 ? -13.766 -14.602 13.055 1 97.5 286 THR B CA 1
ATOM 5171 C C . THR B 1 286 ? -13.492 -13.68 11.867 1 97.5 286 THR B C 1
ATOM 5173 O O . THR B 1 286 ? -14.039 -13.875 10.781 1 97.5 286 THR B O 1
ATOM 5176 N N . ASN B 1 287 ? -12.688 -12.656 12.07 1 98.06 287 ASN B N 1
ATOM 5177 C CA . ASN B 1 287 ? -12.336 -11.719 11.016 1 98.06 287 ASN B CA 1
ATOM 5178 C C . ASN B 1 287 ? -10.836 -11.453 10.969 1 98.06 287 ASN B C 1
ATOM 5180 O O . ASN B 1 287 ? -10.398 -10.297 11.031 1 98.06 287 ASN B O 1
ATOM 5184 N N . ARG B 1 288 ? -10.141 -12.555 10.859 1 98.5 288 ARG B N 1
ATOM 5185 C CA . ARG B 1 288 ? -8.688 -12.477 10.859 1 98.5 288 ARG B CA 1
ATOM 5186 C C . ARG B 1 288 ? -8.172 -11.922 9.531 1 98.5 288 ARG B C 1
ATOM 5188 O O . ARG B 1 288 ? -7.074 -11.359 9.477 1 98.5 288 ARG B O 1
ATOM 5195 N N . ALA B 1 289 ? -9 -12.023 8.469 1 98.44 289 ALA B N 1
ATOM 5196 C CA . ALA B 1 289 ? -8.648 -11.5 7.148 1 98.44 289 ALA B CA 1
ATOM 5197 C C . ALA B 1 289 ? -8.859 -9.984 7.086 1 98.44 289 ALA B C 1
ATOM 5199 O O . ALA B 1 289 ? -8.383 -9.328 6.164 1 98.44 289 ALA B O 1
ATOM 5200 N N . GLY B 1 290 ? -9.555 -9.406 8.016 1 98.56 290 GLY B N 1
ATOM 5201 C CA . GLY B 1 290 ? -9.797 -7.969 8.062 1 98.56 290 GLY B CA 1
ATOM 5202 C C . GLY B 1 290 ? -10.773 -7.492 7.004 1 98.56 290 GLY B C 1
ATOM 5203 O O . GLY B 1 290 ? -10.617 -6.402 6.453 1 98.56 290 GLY B O 1
ATOM 5204 N N . GLY B 1 291 ? -11.695 -8.336 6.641 1 98.69 291 GLY B N 1
ATOM 5205 C CA . GLY B 1 291 ? -12.781 -7.949 5.754 1 98.69 291 GLY B CA 1
ATOM 5206 C C . GLY B 1 291 ? -12.422 -8.07 4.285 1 98.69 291 GLY B C 1
ATOM 5207 O O . GLY B 1 291 ? -13.219 -7.719 3.416 1 98.69 291 GLY B O 1
ATOM 5208 N N . LEU B 1 292 ? -11.219 -8.531 3.963 1 98.75 292 LEU B N 1
ATOM 5209 C CA . LEU B 1 292 ? -10.773 -8.617 2.578 1 98.75 292 LEU B CA 1
ATOM 5210 C C . LEU B 1 292 ? -10.219 -10 2.27 1 98.75 292 LEU B C 1
ATOM 5212 O O . LEU B 1 292 ? -9.375 -10.516 3.006 1 98.75 292 LEU B O 1
ATOM 5216 N N . GLU B 1 293 ? -10.695 -10.625 1.229 1 98.25 293 GLU B N 1
ATOM 5217 C CA . GLU B 1 293 ? -10.188 -11.875 0.671 1 98.25 293 GLU B CA 1
ATOM 5218 C C . GLU B 1 293 ? -9.969 -11.766 -0.835 1 98.25 293 GLU B C 1
ATOM 5220 O O . GLU B 1 293 ? -10.891 -11.406 -1.574 1 98.25 293 GLU B O 1
ATOM 5225 N N . GLY B 1 294 ? -8.742 -12.039 -1.251 1 97.38 294 GLY B N 1
ATOM 5226 C CA . GLY B 1 294 ? -8.422 -11.969 -2.668 1 97.38 294 GLY B CA 1
ATOM 5227 C C . GLY B 1 294 ? -8.531 -10.562 -3.23 1 97.38 294 GLY B C 1
ATOM 5228 O O . GLY B 1 294 ? -8.883 -10.383 -4.398 1 97.38 294 GLY B O 1
ATOM 5229 N N . GLY B 1 295 ? -8.398 -9.523 -2.355 1 98.25 295 GLY B N 1
ATOM 5230 C CA . GLY B 1 295 ? -8.492 -8.141 -2.805 1 98.25 295 GLY B CA 1
ATOM 5231 C C . GLY B 1 295 ? -9.922 -7.641 -2.906 1 98.25 295 GLY B C 1
ATOM 5232 O O . GLY B 1 295 ? -10.172 -6.562 -3.455 1 98.25 295 GLY B O 1
ATOM 5233 N N . VAL B 1 296 ? -10.867 -8.43 -2.422 1 98.75 296 VAL B N 1
ATOM 5234 C CA . VAL B 1 296 ? -12.297 -8.133 -2.514 1 98.75 296 VAL B CA 1
ATOM 5235 C C . VAL B 1 296 ? -12.922 -8.172 -1.121 1 98.75 296 VAL B C 1
ATOM 5237 O O . VAL B 1 296 ? -12.57 -9.016 -0.298 1 98.75 296 VAL B O 1
ATOM 5240 N N . THR B 1 297 ? -13.812 -7.184 -0.873 1 98.75 297 THR B N 1
ATOM 5241 C CA . THR B 1 297 ? -14.484 -7.195 0.423 1 98.75 297 THR B CA 1
ATOM 5242 C C . THR B 1 297 ? -15.336 -8.453 0.581 1 98.75 297 THR B C 1
ATOM 5244 O O . THR B 1 297 ? -15.984 -8.891 -0.37 1 98.75 297 THR B O 1
ATOM 5247 N N . ASN B 1 298 ? -15.336 -8.992 1.805 1 97.69 298 ASN B N 1
ATOM 5248 C CA . ASN B 1 298 ? -16.016 -10.266 2.018 1 97.69 298 ASN B CA 1
ATOM 5249 C C . ASN B 1 298 ? -17.266 -10.102 2.877 1 97.69 298 ASN B C 1
ATOM 5251 O O . ASN B 1 298 ? -17.875 -11.086 3.283 1 97.69 298 ASN B O 1
ATOM 5255 N N . GLY B 1 299 ? -17.609 -8.844 3.195 1 96.25 299 GLY B N 1
ATOM 5256 C CA . GLY B 1 299 ? -18.828 -8.57 3.947 1 96.25 299 GLY B CA 1
ATOM 5257 C C . GLY B 1 299 ? -18.562 -8.289 5.414 1 96.25 299 GLY B C 1
ATOM 5258 O O . GLY B 1 299 ? -19.422 -7.746 6.109 1 96.25 299 GLY B O 1
ATOM 5259 N N . GLU B 1 300 ? -17.438 -8.734 5.969 1 97.25 300 GLU B N 1
ATOM 5260 C CA . GLU B 1 300 ? -17.031 -8.414 7.332 1 97.25 300 GLU B CA 1
ATOM 5261 C C . GLU B 1 300 ? -16.406 -7.02 7.41 1 97.25 300 GLU B C 1
ATOM 5263 O O . GLU B 1 300 ? -16.016 -6.457 6.387 1 97.25 300 GLU B O 1
ATOM 5268 N N . PRO B 1 301 ? -16.328 -6.418 8.617 1 98.12 301 PRO B N 1
ATOM 5269 C CA . PRO B 1 301 ? -15.688 -5.105 8.742 1 98.12 301 PRO B CA 1
ATOM 5270 C C . PRO B 1 301 ? -14.25 -5.109 8.227 1 98.12 301 PRO B C 1
ATOM 5272 O O . PRO B 1 301 ? -13.508 -6.074 8.453 1 98.12 301 PRO B O 1
ATOM 5275 N N . ILE B 1 302 ? -13.938 -4.062 7.465 1 98.81 302 ILE B N 1
ATOM 5276 C CA . ILE B 1 302 ? -12.547 -3.887 7.078 1 98.81 302 ILE B CA 1
ATOM 5277 C C . ILE B 1 302 ? -11.734 -3.4 8.273 1 98.81 302 ILE B C 1
ATOM 5279 O O . ILE B 1 302 ? -12.141 -2.471 8.977 1 98.81 302 ILE B O 1
ATOM 5283 N N . VAL B 1 303 ? -10.609 -4.059 8.555 1 98.88 303 VAL B N 1
ATOM 5284 C CA . VAL B 1 303 ? -9.711 -3.67 9.633 1 98.88 303 VAL B CA 1
ATOM 5285 C C . VAL B 1 303 ? -8.305 -3.434 9.086 1 98.88 303 VAL B C 1
ATOM 5287 O O . VAL B 1 303 ? -7.672 -4.355 8.57 1 98.88 303 VAL B O 1
ATOM 5290 N N . VAL B 1 304 ? -7.844 -2.211 9.195 1 98.88 304 VAL B N 1
ATOM 5291 C CA . VAL B 1 304 ? -6.508 -1.867 8.711 1 98.88 304 VAL B CA 1
ATOM 5292 C C . VAL B 1 304 ? -5.742 -1.118 9.797 1 98.88 304 VAL B C 1
ATOM 5294 O O . VAL B 1 304 ? -6.332 -0.356 10.57 1 98.88 304 VAL B O 1
ATOM 5297 N N . ARG B 1 305 ? -4.43 -1.352 9.875 1 98.88 305 ARG B N 1
ATOM 5298 C CA . ARG B 1 305 ? -3.545 -0.668 10.812 1 98.88 305 ARG B CA 1
ATOM 5299 C C . ARG B 1 305 ? -2.338 -0.075 10.094 1 98.88 305 ARG B C 1
ATOM 5301 O O . ARG B 1 305 ? -1.872 -0.625 9.094 1 98.88 305 ARG B O 1
ATOM 5308 N N . ALA B 1 306 ? -1.892 1.003 10.609 1 98.94 306 ALA B N 1
ATOM 5309 C CA . ALA B 1 306 ? -0.703 1.661 10.07 1 98.94 306 ALA B CA 1
ATOM 5310 C C . ALA B 1 306 ? 0.216 2.131 11.195 1 98.94 306 ALA B C 1
ATOM 5312 O O . ALA B 1 306 ? -0.251 2.496 12.273 1 98.94 306 ALA B O 1
ATOM 5313 N N . VAL B 1 307 ? 1.522 2.086 10.945 1 98.94 307 VAL B N 1
ATOM 5314 C CA . VAL B 1 307 ? 2.5 2.547 11.93 1 98.94 307 VAL B CA 1
ATOM 5315 C C . VAL B 1 307 ? 3.125 3.857 11.453 1 98.94 307 VAL B C 1
ATOM 5317 O O . VAL B 1 307 ? 3.574 3.963 10.312 1 98.94 307 VAL B O 1
ATOM 5320 N N . MET B 1 308 ? 3.092 4.793 12.32 1 98.75 308 MET B N 1
ATOM 5321 C CA . MET B 1 308 ? 3.732 6.082 12.078 1 98.75 308 MET B CA 1
ATOM 5322 C C . MET B 1 308 ? 5.055 6.18 12.836 1 98.75 308 MET B C 1
ATOM 5324 O O . MET B 1 308 ? 5.105 5.934 14.039 1 98.75 308 MET B O 1
ATOM 5328 N N . LYS B 1 309 ? 6.066 6.535 12.156 1 98.44 309 LYS B N 1
ATOM 5329 C CA . LYS B 1 309 ? 7.34 6.812 12.812 1 98.44 309 LYS B CA 1
ATOM 5330 C C . LYS B 1 309 ? 7.266 8.094 13.641 1 98.44 309 LYS B C 1
ATOM 5332 O O . LYS B 1 309 ? 6.383 8.93 13.422 1 98.44 309 LYS B O 1
ATOM 5337 N N . PRO B 1 310 ? 8.25 8.297 14.594 1 97.94 310 PRO B N 1
ATOM 5338 C CA . PRO B 1 310 ? 8.312 9.586 15.289 1 97.94 310 PRO B CA 1
ATOM 5339 C C . PRO B 1 310 ? 8.562 10.758 14.344 1 97.94 310 PRO B C 1
ATOM 5341 O O . PRO B 1 310 ? 9.102 10.57 13.25 1 97.94 310 PRO B O 1
ATOM 5344 N N . ILE B 1 311 ? 8.133 11.891 14.797 1 94.75 311 ILE B N 1
ATOM 5345 C CA . ILE B 1 311 ? 8.312 13.102 14.008 1 94.75 311 ILE B CA 1
ATOM 5346 C C . ILE B 1 311 ? 9.805 13.438 13.898 1 94.75 311 ILE B C 1
ATOM 5348 O O . ILE B 1 311 ? 10.539 13.328 14.883 1 94.75 311 ILE B O 1
ATOM 5352 N N . PRO B 1 312 ? 10.211 13.906 12.758 1 94.62 312 PRO B N 1
ATOM 5353 C CA . PRO B 1 312 ? 11.633 14.117 12.5 1 94.62 312 PRO B CA 1
ATOM 5354 C C . PRO B 1 312 ? 12.203 15.328 13.234 1 94.62 312 PRO B C 1
ATOM 5356 O O . PRO B 1 312 ? 13.414 15.414 13.453 1 94.62 312 PRO B O 1
ATOM 5359 N N . THR B 1 313 ? 11.43 16.297 13.625 1 92.31 313 THR B N 1
ATOM 5360 C CA . THR B 1 313 ? 11.914 17.484 14.305 1 92.31 313 THR B CA 1
ATOM 5361 C C . THR B 1 313 ? 12 17.25 15.812 1 92.31 313 THR B C 1
ATOM 5363 O O . THR B 1 313 ? 10.977 17.078 16.484 1 92.31 313 THR B O 1
ATOM 5366 N N . LEU B 1 314 ? 13.203 17.281 16.297 1 93.12 314 LEU B N 1
ATOM 5367 C CA . LEU B 1 314 ? 13.453 17.078 17.719 1 93.12 314 LEU B CA 1
ATOM 5368 C C . LEU B 1 314 ? 14 18.344 18.359 1 93.12 314 LEU B C 1
ATOM 5370 O O . LEU B 1 314 ? 14.797 19.062 17.75 1 93.12 314 LEU B O 1
ATOM 5374 N N . ARG B 1 315 ? 13.555 18.641 19.547 1 91.69 315 ARG B N 1
ATOM 5375 C CA . ARG B 1 315 ? 14.117 19.766 20.281 1 91.69 315 ARG B CA 1
ATOM 5376 C C . ARG B 1 315 ? 15.609 19.578 20.516 1 91.69 315 ARG B C 1
ATOM 5378 O O . ARG B 1 315 ? 16.391 20.531 20.484 1 91.69 315 ARG B O 1
ATOM 5385 N N . LYS B 1 316 ? 15.969 18.391 20.906 1 92.69 316 LYS B N 1
ATOM 5386 C CA . LYS B 1 316 ? 17.375 18 20.844 1 92.69 316 LYS B CA 1
ATOM 5387 C C . LYS B 1 316 ? 17.734 17.438 19.469 1 92.69 316 LYS B C 1
ATOM 5389 O O . LYS B 1 316 ? 17.578 16.234 19.234 1 92.69 316 LYS B O 1
ATOM 5394 N N . PRO B 1 317 ? 18.219 18.281 18.625 1 92.94 317 PRO B N 1
ATOM 5395 C CA . PRO B 1 317 ? 18.344 17.906 17.219 1 92.94 317 PRO B CA 1
ATOM 5396 C C . PRO B 1 317 ? 19.422 16.828 16.984 1 92.94 317 PRO B C 1
ATOM 5398 O O . PRO B 1 317 ? 20.391 16.766 17.734 1 92.94 317 PRO B O 1
ATOM 5401 N N . LEU B 1 318 ? 19.219 16.031 15.969 1 96.12 318 LEU B N 1
ATOM 5402 C CA . LEU B 1 318 ? 20.188 15.039 15.539 1 96.12 318 LEU B CA 1
ATOM 5403 C C . LEU B 1 318 ? 21.266 15.672 14.672 1 96.12 318 LEU B C 1
ATOM 5405 O O . LEU B 1 318 ? 21.125 16.812 14.242 1 96.12 318 LEU B O 1
ATOM 5409 N N . ARG B 1 319 ? 22.453 14.93 14.477 1 96.69 319 ARG B N 1
ATOM 5410 C CA . ARG B 1 319 ? 23.531 15.398 13.625 1 96.6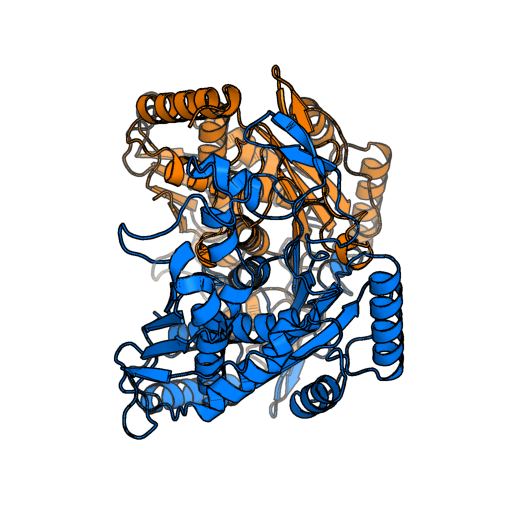9 319 ARG B CA 1
ATOM 5411 C C . ARG B 1 319 ? 23.109 15.445 12.164 1 96.69 319 ARG B C 1
ATOM 5413 O O . ARG B 1 319 ? 22.375 14.578 11.703 1 96.69 319 ARG B O 1
ATOM 5420 N N . SER B 1 320 ? 23.453 16.453 11.508 1 97.88 320 SER B N 1
ATOM 5421 C CA . SER B 1 320 ? 23.203 16.672 10.086 1 97.88 320 SER B CA 1
ATOM 5422 C C . SER B 1 320 ? 24.359 17.422 9.43 1 97.88 320 SER B C 1
ATOM 5424 O O . SER B 1 320 ? 25.484 17.391 9.922 1 97.88 320 SER B O 1
ATOM 5426 N N . VAL B 1 321 ? 24.109 17.844 8.211 1 95.75 321 VAL B N 1
ATOM 5427 C CA . VAL B 1 321 ? 25.109 18.547 7.414 1 95.75 321 VAL B CA 1
ATOM 5428 C C . VAL B 1 321 ? 24.5 19.797 6.805 1 95.75 321 VAL B C 1
ATOM 5430 O O . VAL B 1 321 ? 23.359 19.781 6.352 1 95.75 321 VAL B O 1
ATOM 5433 N N . ASP B 1 322 ? 25.266 20.859 6.887 1 95.94 322 ASP B N 1
ATOM 5434 C CA . ASP B 1 322 ? 24.844 22.031 6.141 1 95.94 322 ASP B CA 1
ATOM 5435 C C . ASP B 1 322 ? 25.047 21.844 4.641 1 95.94 322 ASP B C 1
ATOM 5437 O O . ASP B 1 322 ? 26.172 21.594 4.191 1 95.94 322 ASP B O 1
ATOM 5441 N N . MET B 1 323 ? 24.047 22.016 3.881 1 93.88 323 MET B N 1
ATOM 5442 C CA . MET B 1 323 ? 24.109 21.672 2.465 1 93.88 323 MET B CA 1
ATOM 5443 C C . MET B 1 323 ? 24.984 22.672 1.702 1 93.88 323 MET B C 1
ATOM 5445 O O . MET B 1 323 ? 25.453 22.375 0.605 1 93.88 323 MET B O 1
ATOM 5449 N N . PHE B 1 324 ? 25.125 23.812 2.264 1 90.5 324 PHE B N 1
ATOM 5450 C CA . PHE B 1 324 ? 25.938 24.828 1.617 1 90.5 324 PHE B CA 1
ATOM 5451 C C . PHE B 1 324 ? 27.422 24.625 1.959 1 90.5 324 PHE B C 1
ATOM 5453 O O . PHE B 1 324 ? 28.266 24.578 1.065 1 90.5 324 PHE B O 1
ATOM 5460 N N . THR B 1 325 ? 27.734 24.469 3.217 1 92.69 325 THR B N 1
ATOM 5461 C CA . THR B 1 325 ? 29.125 24.406 3.658 1 92.69 325 THR B CA 1
ATOM 5462 C C . THR B 1 325 ? 29.625 22.969 3.672 1 92.69 325 THR B C 1
ATOM 5464 O O . THR B 1 325 ? 30.828 22.719 3.717 1 92.69 325 THR B O 1
ATOM 5467 N N . LYS B 1 326 ? 28.75 22.031 3.711 1 93.12 326 LYS B N 1
ATOM 5468 C CA . LYS B 1 326 ? 29.031 20.594 3.791 1 93.12 326 LYS B CA 1
ATOM 5469 C C . LYS B 1 326 ? 29.641 20.234 5.145 1 93.12 326 LYS B C 1
ATOM 5471 O O . LYS B 1 326 ? 30.203 19.141 5.301 1 93.12 326 LYS B O 1
ATOM 5476 N N . GLU B 1 327 ? 29.516 21.125 6.113 1 95.75 327 GLU B N 1
ATOM 5477 C CA . GLU B 1 327 ? 30.047 20.891 7.449 1 95.75 327 GLU B CA 1
ATOM 5478 C C . GLU B 1 327 ? 29.016 20.234 8.352 1 95.75 327 GLU B C 1
ATOM 5480 O O . GLU B 1 327 ? 27.812 20.453 8.188 1 95.75 327 GLU B O 1
ATOM 5485 N N . PRO B 1 328 ? 29.547 19.422 9.266 1 95.81 328 PRO B N 1
ATOM 5486 C CA . PRO B 1 328 ? 28.609 18.844 10.234 1 95.81 328 PRO B CA 1
ATOM 5487 C C . PRO B 1 328 ? 27.906 19.906 11.078 1 95.81 328 PRO B C 1
ATOM 5489 O O . PRO B 1 328 ? 28.547 20.859 11.539 1 95.81 328 PRO B O 1
ATOM 5492 N N . VAL B 1 329 ? 26.641 19.781 11.188 1 95.44 329 VAL B N 1
ATOM 5493 C CA . VAL B 1 329 ? 25.812 20.672 12.008 1 95.44 329 VAL B CA 1
ATOM 5494 C C . VAL B 1 329 ? 24.656 19.891 12.609 1 95.44 329 VAL B C 1
ATOM 5496 O O . VAL B 1 329 ? 24.422 18.734 12.242 1 95.44 329 VAL B O 1
ATOM 5499 N N . ALA B 1 330 ? 24 20.594 13.594 1 94.38 330 ALA B N 1
ATOM 5500 C CA . ALA B 1 330 ? 22.75 20.047 14.086 1 94.38 330 ALA B CA 1
ATOM 5501 C C . ALA B 1 330 ? 21.609 20.297 13.094 1 94.38 330 ALA B C 1
ATOM 5503 O O . ALA B 1 330 ? 21.578 21.328 12.422 1 94.38 330 ALA B O 1
ATOM 5504 N N . ALA B 1 331 ? 20.672 19.328 13.039 1 93.44 331 ALA B N 1
ATOM 5505 C CA . ALA B 1 331 ? 19.516 19.438 12.148 1 93.44 331 ALA B CA 1
ATOM 5506 C C . ALA B 1 331 ? 18.672 20.656 12.508 1 93.44 331 ALA B C 1
ATOM 5508 O O . ALA B 1 331 ? 18.703 21.125 13.648 1 93.44 331 ALA B O 1
ATOM 5509 N N . ALA B 1 332 ? 17.953 21.109 11.516 1 88.12 332 ALA B N 1
ATOM 5510 C CA . ALA B 1 332 ? 17.078 22.266 11.719 1 88.12 332 ALA B CA 1
ATOM 5511 C C . ALA B 1 332 ? 15.922 21.938 12.656 1 88.12 332 ALA B C 1
ATOM 5513 O O . ALA B 1 332 ? 15.492 20.781 12.727 1 88.12 332 ALA B O 1
ATOM 5514 N N . TYR B 1 333 ? 15.531 22.938 13.391 1 87.75 333 TYR B N 1
ATOM 5515 C CA . TYR B 1 333 ? 14.344 22.812 14.227 1 87.75 333 TYR B CA 1
ATOM 5516 C C . TYR B 1 333 ? 13.18 23.594 13.641 1 87.75 333 TYR B C 1
ATOM 5518 O O . TYR B 1 333 ? 13.297 24.797 13.383 1 87.75 333 TYR B O 1
ATOM 5526 N N . GLU B 1 334 ? 12.195 22.922 13.336 1 77.5 334 GLU B N 1
ATOM 5527 C CA . GLU B 1 334 ? 10.922 23.516 12.922 1 77.5 334 GLU B CA 1
ATOM 5528 C C . GLU B 1 334 ? 9.82 23.188 13.93 1 77.5 334 GLU B C 1
ATOM 5530 O O . GLU B 1 334 ? 9.797 22.109 14.508 1 77.5 334 GLU B O 1
ATOM 5535 N N . ARG B 1 335 ? 9.055 24.141 14.438 1 65.25 335 ARG B N 1
ATOM 5536 C CA . ARG B 1 335 ? 8.023 23.922 15.445 1 65.25 335 ARG B CA 1
ATOM 5537 C C . ARG B 1 335 ? 7.234 22.656 15.141 1 65.25 335 ARG B C 1
ATOM 5539 O O . ARG B 1 335 ? 6.68 22.5 14.055 1 65.25 335 ARG B O 1
ATOM 5546 N N . ALA B 1 336 ? 7.5 21.734 16.266 1 73.31 336 ALA B N 1
ATOM 5547 C CA . ALA B 1 336 ? 6.988 20.422 15.859 1 73.31 336 ALA B CA 1
ATOM 5548 C C . ALA B 1 336 ? 6.207 19.766 17 1 73.31 336 ALA B C 1
ATOM 5550 O O . ALA B 1 336 ? 6.355 20.156 18.156 1 73.31 336 ALA B O 1
ATOM 5551 N N . ASP B 1 337 ? 5.234 19.141 16.688 1 87.88 337 ASP B N 1
ATOM 5552 C CA . ASP B 1 337 ? 4.496 18.203 17.531 1 87.88 337 ASP B CA 1
ATOM 5553 C C . ASP B 1 337 ? 5.441 17.219 18.219 1 87.88 337 ASP B C 1
ATOM 5555 O O . ASP B 1 337 ? 6.547 16.953 17.734 1 87.88 337 ASP B O 1
ATOM 5559 N N . ILE B 1 338 ? 5.074 16.812 19.438 1 95.06 338 ILE B N 1
ATOM 5560 C CA . ILE B 1 338 ? 5.785 15.719 20.094 1 95.06 338 ILE B CA 1
ATOM 5561 C C . ILE B 1 338 ? 5.293 14.383 19.547 1 95.06 338 ILE B C 1
ATOM 5563 O O . ILE B 1 338 ? 6.066 13.422 19.438 1 95.06 338 ILE B O 1
ATOM 5567 N N . CYS B 1 339 ? 4.062 14.32 19.281 1 96.69 339 CYS B N 1
ATOM 5568 C CA . CYS B 1 339 ? 3.393 13.133 18.781 1 96.69 339 CYS B CA 1
ATOM 5569 C C . CYS B 1 339 ? 2.223 13.508 17.875 1 96.69 339 CYS B C 1
ATOM 5571 O O . CYS B 1 339 ? 1.399 14.344 18.234 1 96.69 339 CYS B O 1
ATOM 5573 N N . ALA B 1 340 ? 2.158 12.844 16.719 1 96.5 340 ALA B N 1
ATOM 5574 C CA . ALA B 1 340 ? 1.103 13.18 15.766 1 96.5 340 ALA B CA 1
ATOM 5575 C C . ALA B 1 340 ? 0.233 11.961 15.461 1 96.5 340 ALA B C 1
ATOM 5577 O O . ALA B 1 340 ? -0.534 11.969 14.492 1 96.5 340 ALA B O 1
ATOM 5578 N N . VAL B 1 341 ? 0.285 10.883 16.25 1 98.44 341 VAL B N 1
ATOM 5579 C CA . VAL B 1 341 ? -0.388 9.609 15.984 1 98.44 341 VAL B CA 1
ATOM 5580 C C . VAL B 1 341 ? -1.901 9.812 16.016 1 98.44 341 VAL B C 1
ATOM 5582 O O . VAL B 1 341 ? -2.619 9.289 15.156 1 98.44 341 VAL B O 1
ATOM 5585 N N . PRO B 1 342 ? -2.434 10.578 16.984 1 98 342 PRO B N 1
ATOM 5586 C CA . PRO B 1 342 ? -3.881 10.805 16.953 1 98 342 PRO B CA 1
ATOM 5587 C C . PRO B 1 342 ? -4.348 11.5 15.68 1 98 342 PRO B C 1
AT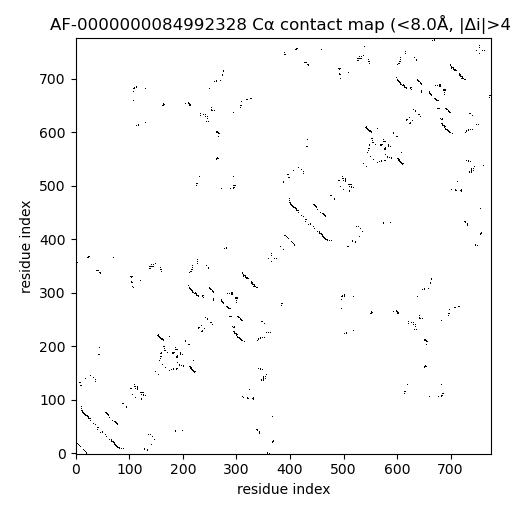OM 5589 O O . PRO B 1 342 ? -5.348 11.094 15.078 1 98 342 PRO B O 1
ATOM 5592 N N . ALA B 1 343 ? -3.637 12.555 15.266 1 97.44 343 ALA B N 1
ATOM 5593 C CA . ALA B 1 343 ? -3.963 13.227 14.008 1 97.44 343 ALA B CA 1
ATOM 5594 C C . ALA B 1 343 ? -3.863 12.258 12.836 1 97.44 343 ALA B C 1
ATOM 5596 O O . ALA B 1 343 ? -4.711 12.281 11.938 1 97.44 343 ALA B O 1
ATOM 5597 N N . ALA B 1 344 ? -2.814 11.43 12.875 1 98.38 344 ALA B N 1
ATOM 5598 C CA . ALA B 1 344 ? -2.623 10.445 11.812 1 98.38 344 ALA B CA 1
ATOM 5599 C C . ALA B 1 344 ? -3.805 9.484 11.742 1 98.38 344 ALA B C 1
ATOM 5601 O O . ALA B 1 344 ? -4.18 9.031 10.656 1 98.38 344 ALA B O 1
ATOM 5602 N N . CYS B 1 345 ? -4.391 9.18 12.828 1 98.75 345 CYS B N 1
ATOM 5603 C CA . CYS B 1 345 ? -5.566 8.312 12.875 1 98.75 345 CYS B CA 1
ATOM 5604 C C . CYS B 1 345 ? -6.719 8.922 12.086 1 98.75 345 CYS B C 1
ATOM 5606 O O . CYS B 1 345 ? -7.367 8.234 11.297 1 98.75 345 CYS B O 1
ATOM 5608 N N . VAL B 1 346 ? -6.945 10.203 12.266 1 98.62 346 VAL B N 1
ATOM 5609 C CA . VAL B 1 346 ? -8.008 10.914 11.562 1 98.62 346 VAL B CA 1
ATOM 5610 C C . VAL B 1 346 ? -7.707 10.945 10.07 1 98.62 346 VAL B C 1
ATOM 5612 O O . VAL B 1 346 ? -8.594 10.734 9.242 1 98.62 346 VAL B O 1
ATOM 5615 N N . ILE B 1 347 ? -6.465 11.25 9.734 1 98.88 347 ILE B N 1
ATOM 5616 C CA . ILE B 1 347 ? -6.039 11.234 8.336 1 98.88 347 ILE B CA 1
ATOM 5617 C C . ILE B 1 347 ? -6.25 9.836 7.758 1 98.88 347 ILE B C 1
ATOM 5619 O O . ILE B 1 347 ? -6.699 9.695 6.617 1 98.88 347 ILE B O 1
ATOM 5623 N N . GLY B 1 348 ? -5.895 8.773 8.539 1 98.88 348 GLY B N 1
ATOM 5624 C CA . GLY B 1 348 ? -6.137 7.398 8.125 1 98.88 348 GLY B CA 1
ATOM 5625 C C . GLY B 1 348 ? -7.59 7.121 7.793 1 98.88 348 GLY B C 1
ATOM 5626 O O . GLY B 1 348 ? -7.891 6.496 6.773 1 98.88 348 GLY B O 1
ATOM 5627 N N . GLU B 1 349 ? -8.508 7.582 8.672 1 98.88 349 GLU B N 1
ATOM 5628 C CA . GLU B 1 349 ? -9.93 7.465 8.375 1 98.88 349 GLU B CA 1
ATOM 5629 C C . GLU B 1 349 ? -10.258 8.086 7.016 1 98.88 349 GLU B C 1
ATOM 5631 O O . GLU B 1 349 ? -11.023 7.512 6.234 1 98.88 349 GLU B O 1
ATOM 5636 N N . ALA B 1 350 ? -9.68 9.227 6.797 1 98.88 350 ALA B N 1
ATOM 5637 C CA . ALA B 1 350 ? -9.992 9.992 5.594 1 98.88 350 ALA B CA 1
ATOM 5638 C C . ALA B 1 350 ? -9.555 9.242 4.336 1 98.88 350 ALA B C 1
ATOM 5640 O O . ALA B 1 350 ? -10.328 9.102 3.389 1 98.88 350 ALA B O 1
ATOM 5641 N N . VAL B 1 351 ? -8.344 8.75 4.324 1 98.88 351 VAL B N 1
ATOM 5642 C CA . VAL B 1 351 ? -7.832 8.148 3.1 1 98.88 351 VAL B CA 1
ATOM 5643 C C . VAL B 1 351 ? -8.484 6.785 2.881 1 98.88 351 VAL B C 1
ATOM 5645 O O . VAL B 1 351 ? -8.711 6.371 1.741 1 98.88 351 VAL B O 1
ATOM 5648 N N . VAL B 1 352 ? -8.82 6.074 3.93 1 98.94 352 VAL B N 1
ATOM 5649 C CA . VAL B 1 352 ? -9.539 4.812 3.814 1 98.94 352 VAL B CA 1
ATOM 5650 C C . VAL B 1 352 ? -10.945 5.062 3.27 1 98.94 352 VAL B C 1
ATOM 5652 O O . VAL B 1 352 ? -11.406 4.355 2.371 1 98.94 352 VAL B O 1
ATOM 5655 N N . ALA B 1 353 ? -11.609 6.09 3.852 1 98.88 353 ALA B N 1
ATOM 5656 C CA . ALA B 1 353 ? -12.93 6.453 3.348 1 98.88 353 ALA B CA 1
ATOM 5657 C C . ALA B 1 353 ? -12.891 6.723 1.846 1 98.88 353 ALA B C 1
ATOM 5659 O O . ALA B 1 353 ? -13.773 6.289 1.107 1 98.88 353 ALA B O 1
ATOM 5660 N N . TRP B 1 354 ? -11.891 7.406 1.418 1 98.88 354 TRP B N 1
ATOM 5661 C CA . TRP B 1 354 ? -11.758 7.766 0.009 1 98.88 354 TRP B CA 1
ATOM 5662 C C . TRP B 1 354 ? -11.68 6.516 -0.865 1 98.88 354 TRP B C 1
ATOM 5664 O O . TRP B 1 354 ? -12.398 6.406 -1.865 1 98.88 354 TRP B O 1
ATOM 5674 N N . GLU B 1 355 ? -10.82 5.578 -0.512 1 98.81 355 GLU B N 1
ATOM 5675 C CA . GLU B 1 355 ? -10.641 4.383 -1.326 1 98.81 355 GLU B CA 1
ATOM 5676 C C . GLU B 1 355 ? -11.906 3.533 -1.358 1 98.81 355 GLU B C 1
ATOM 5678 O O . GLU B 1 355 ? -12.242 2.945 -2.389 1 98.81 355 GLU B O 1
ATOM 5683 N N . ILE B 1 356 ? -12.586 3.457 -0.228 1 98.88 356 ILE B N 1
ATOM 5684 C CA . ILE B 1 356 ? -13.82 2.68 -0.188 1 98.88 356 ILE B CA 1
ATOM 5685 C C . ILE B 1 356 ? -14.883 3.359 -1.046 1 98.88 356 ILE B C 1
ATOM 5687 O O . ILE B 1 356 ? -15.625 2.691 -1.771 1 98.88 356 ILE B O 1
ATOM 5691 N N . ALA B 1 357 ? -14.977 4.684 -0.923 1 98.88 357 ALA B N 1
ATOM 5692 C CA . ALA B 1 357 ? -15.914 5.426 -1.762 1 98.88 357 ALA B CA 1
ATOM 5693 C C . ALA B 1 357 ? -15.625 5.199 -3.242 1 98.88 357 ALA B C 1
ATOM 5695 O O . ALA B 1 357 ? -16.547 4.973 -4.031 1 98.88 357 ALA B O 1
ATOM 5696 N N . ALA B 1 358 ? -14.375 5.273 -3.607 1 98.69 358 ALA B N 1
ATOM 5697 C CA . ALA B 1 358 ? -13.977 5.02 -4.992 1 98.69 358 ALA B CA 1
ATOM 5698 C C . ALA B 1 358 ? -14.414 3.625 -5.438 1 98.69 358 ALA B C 1
ATOM 5700 O O . ALA B 1 358 ? -14.922 3.453 -6.547 1 98.69 358 ALA B O 1
ATOM 5701 N N . ALA B 1 359 ? -14.211 2.666 -4.613 1 98.56 359 ALA B N 1
ATOM 5702 C CA . ALA B 1 359 ? -14.586 1.292 -4.934 1 98.56 359 ALA B CA 1
ATOM 5703 C C . ALA B 1 359 ? -16.094 1.167 -5.113 1 98.56 359 ALA B C 1
ATOM 5705 O O . ALA B 1 359 ? -16.562 0.434 -5.988 1 98.56 359 ALA B O 1
ATOM 5706 N N . CYS B 1 360 ? -16.844 1.833 -4.27 1 98.62 360 CYS B N 1
ATOM 5707 C CA . CYS B 1 360 ? -18.297 1.836 -4.398 1 98.62 360 CYS B CA 1
ATOM 5708 C C . CYS B 1 360 ? -18.719 2.418 -5.742 1 98.62 360 CYS B C 1
ATOM 5710 O O . CYS B 1 360 ? -19.547 1.832 -6.441 1 98.62 360 CYS B O 1
ATOM 5712 N N . LEU B 1 361 ? -18.188 3.52 -6.094 1 98.31 361 LEU B N 1
ATOM 5713 C CA . LEU B 1 361 ? -18.547 4.18 -7.344 1 98.31 361 LEU B CA 1
ATOM 5714 C C . LEU B 1 361 ? -18.156 3.326 -8.547 1 98.31 361 LEU B C 1
ATOM 5716 O O . LEU B 1 361 ? -18.859 3.303 -9.555 1 98.31 361 LEU B O 1
ATOM 5720 N N . GLU B 1 362 ? -17.016 2.703 -8.438 1 97.62 362 GLU B N 1
ATOM 5721 C CA . GLU B 1 362 ? -16.578 1.807 -9.508 1 97.62 362 GLU B CA 1
ATOM 5722 C C . GLU B 1 362 ? -17.578 0.674 -9.719 1 97.62 362 GLU B C 1
ATOM 5724 O O . GLU B 1 362 ? -17.859 0.289 -10.859 1 97.62 362 GLU B O 1
ATOM 5729 N N . LYS B 1 363 ? -18.078 0.159 -8.688 1 97.81 363 LYS B N 1
ATOM 5730 C CA . LYS B 1 363 ? -18.938 -1.011 -8.781 1 97.81 363 LYS B CA 1
ATOM 5731 C C . LYS B 1 363 ? -20.375 -0.608 -9.141 1 97.81 363 LYS B C 1
ATOM 5733 O O . LYS B 1 363 ? -21.016 -1.248 -9.977 1 97.81 363 LYS B O 1
ATOM 5738 N N . PHE B 1 364 ? -20.875 0.441 -8.531 1 97.69 364 PHE B N 1
ATOM 5739 C CA . PHE B 1 364 ? -22.297 0.717 -8.609 1 97.69 364 PHE B CA 1
ATOM 5740 C C . PHE B 1 364 ? -22.578 1.848 -9.586 1 97.69 364 PHE B C 1
ATOM 5742 O O . PHE B 1 364 ? -23.719 2.016 -10.039 1 97.69 364 PHE B O 1
ATOM 5749 N N . GLY B 1 365 ? -21.609 2.65 -9.898 1 95.56 365 GLY B N 1
ATOM 5750 C CA . GLY B 1 365 ? -21.75 3.732 -10.859 1 95.56 365 GLY B CA 1
ATOM 5751 C C . GLY B 1 365 ? -22.797 4.75 -10.453 1 95.56 365 GLY B C 1
ATOM 5752 O O . GLY B 1 365 ? -23.109 4.898 -9.266 1 95.56 365 GLY B O 1
ATOM 5753 N N . GLY B 1 366 ? -23.125 5.66 -11.461 1 93.88 366 GLY B N 1
ATOM 5754 C CA . GLY B 1 366 ? -24.172 6.652 -11.258 1 93.88 366 GLY B CA 1
ATOM 5755 C C . GLY B 1 366 ? -23.656 8.078 -11.297 1 93.88 366 GLY B C 1
ATOM 5756 O O . GLY B 1 366 ? -22.609 8.391 -10.703 1 93.88 366 GLY B O 1
ATOM 5757 N N . ASP B 1 367 ? -24.5 8.883 -12.008 1 96.94 367 ASP B N 1
ATOM 5758 C CA . ASP B 1 367 ? -24.203 10.312 -12.055 1 96.94 367 ASP B CA 1
ATOM 5759 C C . ASP B 1 367 ? -24.906 11.055 -10.914 1 96.94 367 ASP B C 1
ATOM 5761 O O . ASP B 1 367 ? -24.547 12.195 -10.609 1 96.94 367 ASP B O 1
ATOM 5765 N N . THR B 1 368 ? -25.875 10.336 -10.336 1 98.25 368 THR B N 1
ATOM 5766 C CA . THR B 1 368 ? -26.609 10.906 -9.211 1 98.25 368 THR B CA 1
ATOM 5767 C C . THR B 1 368 ? -26.594 9.969 -8.008 1 98.25 368 THR B C 1
ATOM 5769 O O . THR B 1 368 ? -26.453 8.75 -8.172 1 98.25 368 THR B O 1
ATOM 5772 N N . MET B 1 369 ? -26.719 10.547 -6.828 1 98.25 369 MET B N 1
ATOM 5773 C CA . MET B 1 369 ? -26.812 9.742 -5.617 1 98.25 369 MET B CA 1
ATOM 5774 C C . MET B 1 369 ? -27.984 8.781 -5.691 1 98.25 369 MET B C 1
ATOM 5776 O O . MET B 1 369 ? -27.906 7.656 -5.207 1 98.25 369 MET B O 1
ATOM 5780 N N . ALA B 1 370 ? -29.047 9.258 -6.262 1 98 370 ALA B N 1
ATOM 5781 C CA . ALA B 1 370 ? -30.25 8.422 -6.379 1 98 370 ALA B CA 1
ATOM 5782 C C . ALA B 1 370 ? -29.953 7.156 -7.18 1 98 370 ALA B C 1
ATOM 5784 O O . ALA B 1 370 ? -30.312 6.055 -6.758 1 98 370 ALA B O 1
ATOM 5785 N N . GLU B 1 371 ? -29.375 7.328 -8.352 1 98.06 371 GLU B N 1
ATOM 5786 C CA . GLU B 1 371 ? -29.016 6.191 -9.188 1 98.06 371 GLU B CA 1
ATOM 5787 C C . GLU B 1 371 ? -28.094 5.23 -8.438 1 98.06 371 GLU B C 1
ATOM 5789 O O . GLU B 1 371 ? -28.281 4.016 -8.492 1 98.06 371 GLU B O 1
ATOM 5794 N N . LEU B 1 372 ?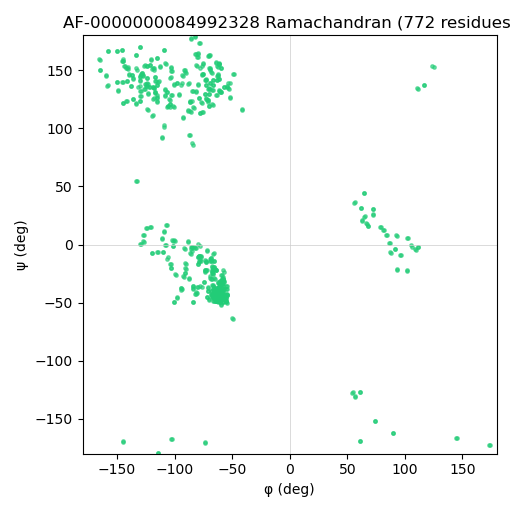 -27.109 5.77 -7.789 1 98 372 LEU B N 1
ATOM 5795 C CA . LEU B 1 372 ? -26.141 4.973 -7.055 1 98 372 LEU B CA 1
ATOM 5796 C C . LEU B 1 372 ? -26.812 4.184 -5.938 1 98 372 LEU B C 1
ATOM 5798 O O . LEU B 1 372 ? -26.562 2.988 -5.777 1 98 372 LEU B O 1
ATOM 5802 N N . LYS B 1 373 ? -27.609 4.828 -5.176 1 98.19 373 LYS B N 1
ATOM 5803 C CA . LYS B 1 373 ? -28.297 4.18 -4.059 1 98.19 373 LYS B CA 1
ATOM 5804 C C . LYS B 1 373 ? -29.219 3.061 -4.547 1 98.19 373 LYS B C 1
ATOM 5806 O O . LYS B 1 373 ? -29.328 2.021 -3.895 1 98.19 373 LYS B O 1
ATOM 5811 N N . GLU B 1 374 ? -29.844 3.281 -5.66 1 98.12 374 GLU B N 1
ATOM 5812 C CA . GLU B 1 374 ? -30.703 2.25 -6.246 1 98.12 374 GLU B CA 1
ATOM 5813 C C . GLU B 1 374 ? -29.891 1.011 -6.617 1 98.12 374 GLU B C 1
ATOM 5815 O O . GLU B 1 374 ? -30.281 -0.114 -6.312 1 98.12 374 GLU B O 1
ATOM 5820 N N . SER B 1 375 ? -28.812 1.277 -7.285 1 98.06 375 SER B N 1
ATOM 5821 C CA . SER B 1 375 ? -27.938 0.179 -7.676 1 98.06 375 SER B CA 1
ATOM 5822 C C . SER B 1 375 ? -27.406 -0.562 -6.457 1 98.06 375 SER B C 1
ATOM 5824 O O . SER B 1 375 ? -27.344 -1.793 -6.445 1 98.06 375 SER B O 1
ATOM 5826 N N . PHE B 1 376 ? -27.062 0.171 -5.492 1 98.12 376 PHE B N 1
ATOM 5827 C CA . PHE B 1 376 ? -26.516 -0.373 -4.25 1 98.12 376 PHE B CA 1
ATOM 5828 C C . PHE B 1 376 ? -27.547 -1.253 -3.553 1 98.12 376 PHE B C 1
ATOM 5830 O O . PHE B 1 376 ? -27.234 -2.375 -3.148 1 98.12 376 PHE B O 1
ATOM 5837 N N . LEU B 1 377 ? -28.703 -0.752 -3.432 1 96.75 377 LEU B N 1
ATOM 5838 C CA . LEU B 1 377 ? -29.766 -1.479 -2.76 1 96.75 377 LEU B CA 1
ATOM 5839 C C . LEU B 1 377 ? -30.141 -2.74 -3.533 1 96.75 377 LEU B C 1
ATOM 5841 O O . LEU B 1 377 ? -30.422 -3.779 -2.934 1 96.75 377 LEU B O 1
ATOM 5845 N N . ARG B 1 378 ? -30.172 -2.611 -4.812 1 96.44 378 ARG B N 1
ATOM 5846 C CA . ARG B 1 378 ? -30.469 -3.777 -5.645 1 96.44 378 ARG B CA 1
ATOM 5847 C C . ARG B 1 378 ? -29.422 -4.871 -5.43 1 96.44 378 ARG B C 1
ATOM 5849 O O . ARG B 1 378 ? -29.766 -6.051 -5.332 1 96.44 378 ARG B O 1
ATOM 5856 N N . TYR B 1 379 ? -28.234 -4.496 -5.359 1 96.44 379 TYR B N 1
ATOM 5857 C CA . TYR B 1 379 ? -27.141 -5.441 -5.148 1 96.44 379 TYR B CA 1
ATOM 5858 C C . TYR B 1 379 ? -27.25 -6.105 -3.781 1 96.44 379 TYR B C 1
ATOM 5860 O O . TYR B 1 379 ? -27.125 -7.328 -3.668 1 96.44 379 TYR B O 1
ATOM 5868 N N . LYS B 1 380 ? -27.453 -5.324 -2.77 1 93.62 380 LYS B N 1
ATOM 5869 C CA . LYS B 1 380 ? -27.578 -5.848 -1.412 1 93.62 380 LYS B CA 1
ATOM 5870 C C . LYS B 1 380 ? -28.719 -6.859 -1.311 1 93.62 380 LYS B C 1
ATOM 5872 O O . LYS B 1 380 ? -28.594 -7.883 -0.635 1 93.62 380 LYS B O 1
ATOM 5877 N N . THR B 1 381 ? -29.781 -6.52 -1.982 1 91.5 381 THR B N 1
ATOM 5878 C CA . THR B 1 381 ? -30.938 -7.414 -1.984 1 91.5 381 THR B CA 1
ATOM 5879 C C . THR B 1 381 ? -30.609 -8.727 -2.688 1 91.5 381 THR B C 1
ATOM 5881 O O . THR B 1 381 ? -30.953 -9.805 -2.201 1 91.5 381 THR B O 1
ATOM 5884 N N . ARG B 1 382 ? -29.906 -8.609 -3.732 1 90.5 382 ARG B N 1
ATOM 5885 C CA . ARG B 1 382 ? -29.516 -9.797 -4.48 1 90.5 382 ARG B CA 1
ATOM 5886 C C . ARG B 1 382 ? -28.625 -10.711 -3.635 1 90.5 382 ARG B C 1
ATOM 5888 O O . ARG B 1 382 ? -28.828 -11.93 -3.613 1 90.5 382 ARG B O 1
ATOM 5895 N N . ILE B 1 383 ? -27.672 -10.156 -3.008 1 89.81 383 ILE B N 1
ATOM 5896 C CA . ILE B 1 383 ? -26.734 -10.914 -2.197 1 89.81 383 ILE B CA 1
ATOM 5897 C C . ILE B 1 383 ? -27.453 -11.586 -1.037 1 89.81 383 ILE B C 1
ATOM 5899 O O . ILE B 1 383 ? -27.203 -12.75 -0.723 1 89.81 383 ILE B O 1
ATOM 5903 N N . ARG B 1 384 ? -28.375 -10.914 -0.438 1 82.31 384 ARG B N 1
ATOM 5904 C CA . ARG B 1 384 ? -29.125 -11.438 0.702 1 82.31 384 ARG B CA 1
ATOM 5905 C C . ARG B 1 384 ? -30 -12.625 0.291 1 82.31 384 ARG B C 1
ATOM 5907 O O . ARG B 1 384 ? -30.125 -13.594 1.038 1 82.31 384 ARG B O 1
ATOM 5914 N N . ARG B 1 385 ? -30.531 -12.5 -0.856 1 77.25 385 ARG B N 1
ATOM 5915 C CA . ARG B 1 385 ? -31.438 -13.539 -1.333 1 77.25 385 ARG B CA 1
ATOM 5916 C C . ARG B 1 385 ? -30.672 -14.711 -1.925 1 77.25 385 ARG B C 1
ATOM 5918 O O . ARG B 1 385 ? -31.25 -15.758 -2.225 1 77.25 385 ARG B O 1
ATOM 5925 N N . GLY B 1 386 ? -29.406 -14.516 -1.932 1 72.62 386 GLY B N 1
ATOM 5926 C CA . GLY B 1 386 ? -28.609 -15.562 -2.547 1 72.62 386 GLY B CA 1
ATOM 5927 C C . GLY B 1 386 ? -28.906 -15.758 -4.02 1 72.62 386 GLY B C 1
ATOM 5928 O O . GLY B 1 386 ? -28.781 -16.859 -4.543 1 72.62 386 GLY B O 1
ATOM 5929 N N . GLU B 1 387 ? -29.516 -14.641 -4.594 1 68.25 387 GLU B N 1
ATOM 5930 C CA . GLU B 1 387 ? -29.906 -14.727 -5.996 1 68.25 387 GLU B CA 1
ATOM 5931 C C . GLU B 1 387 ? -28.719 -14.461 -6.922 1 68.25 387 GLU B C 1
ATOM 5933 O O . GLU B 1 387 ? -27.781 -13.773 -6.543 1 68.25 387 GLU B O 1
ATOM 5938 N N . ARG B 1 388 ? -28.891 -15.047 -8.133 1 66.94 388 ARG B N 1
ATOM 5939 C CA . ARG B 1 388 ? -27.891 -14.867 -9.188 1 66.94 388 ARG B CA 1
ATOM 5940 C C . ARG B 1 388 ? -28.328 -13.789 -10.172 1 66.94 388 ARG B C 1
ATOM 5942 O O . ARG B 1 388 ? -29.531 -13.578 -10.383 1 66.94 388 ARG B O 1
#

InterPro domains:
  IPR000453 Chorismate synthase [MF_00300] (2-368)
  IPR000453 Chorismate synthase [PF01264] (2-361)
  IPR000453 Chorismate synthase [PIRSF001456] (1-375)
  IPR000453 Chorismate synthase [PTHR21085] (1-376)
  IPR000453 Chorismate synthase [TIGR00033] (2-366)
  IPR000453 Chorismate synthase [cd07304] (2-357)
  IPR020541 Chorismate synthase, conserved site [PS00787] (8-23)
  IPR020541 Chorismate synthase, conserved site [PS00788] (128-144)
  IPR035904 Chorismate synthase AroC superfamily [G3DSA:3.60.150.10] (1-388)
  IPR035904 Chorismate synthase AroC superfamily [SSF103263] (1-383)

Sequence (776 aa):
MLRYLTAGESHGQALLTIIEGMPAGLWLTADYIDRQLERRQGGYGRGARQRIERDRVEILSGVRGGFTLGSPIALKIANRDWENWREVMNPGLEARLDERVITRPRPGHADLAGALKYAFYDLRNVLERASARETVARVAAGAVARRFLEELGITLAGQVVQIGEVKATPAEGTPEEIRSQADASPVYCPDPQASAAMVEAIERAEKAGDTLGGIFEVRVYGVPPGLGSYVHWDRRLDGRLAQALMSIPGIKGVEIGLGFALASLPGSRAHDEIFYSPVQGYYRVTNRAGGLEGGVTNGEPIVVRAVMKPIPTLRKPLRSVDMFTKEPVAAAYERADICAVPAACVIGEAVVAWEIAAACLEKFGGDTMAELKESFLRYKTRIRRGERMLRYLTAGESHGQALLTIIEGMPAGLWLTADYIDRQLERRQGGYGRGARQRIERDRVEILSGVRGGFTLGSPIALKIANRDWENWREVMNPGLEARLDERVITRPRPGHADLAGALKYAFYDLRNVLERASARETVARVAAGAVARRFLEELGITLAGQVVQIGEVKATPAEGTPEEIRSQADASPVYCPDPQASAAMVEAIERAEKAGDTLGGIFEVRVYGVPPGLGSYVHWDRRLDGRLAQALMSIPGIKGVEIGLGFALASLPGSRAHDEIFYSPVQGYYRVTNRAGGLEGGVTNGEPIVVRAVMKPIPTLRKPLRSVDMFTKEPVAAAYERADICAVPAACVIGEAVVAWEIAAACLEKFGGDTMAELKESFLRYKTRIRRGER

pLDDT: mean 95.84, std 5.62, range [65.25, 98.94]

Nearest PDB structures (foldseek):
  1qxo-assembly1_A  TM=9.803E-01  e=1.519E-48  Streptococcus pneumoniae
  2o12-assembly1_A  TM=9.525E-01  e=3.330E-48  Mycobacterium tuberculosis H37Rv
  1q1l-assembly1_D  TM=9.442E-01  e=1.249E-39  Aquifex aeolicus
  1q1l-assembly1_B  TM=9.428E-01  e=2.448E-39  Aquifex aeolicus
  1q1l-assembly1_C  TM=9.481E-01  e=1.113E-38  Aquifex aeolicus